Protein AF-0000000066891271 (afdb_homodimer)

Nearest PDB structures (foldseek):
  1rye-assembly1_B  TM=8.758E-01  e=5.115E-23  Zymomonas mobilis
  1h6d-assembly3_I  TM=8.557E-01  e=7.273E-23  Zymomonas mobilis
  4h3v-assembly1_A  TM=8.447E-01  e=2.805E-22  Kribbella flavida DSM 17836
  4h3v-assembly1_B  TM=8.431E-01  e=2.092E-22  Kribbella flavida DSM 17836
  6a3g-assembly1_D  TM=8.278E-01  e=3.111E-21  Pseudarthrobacter phenanthrenivorans Sphe3

InterPro domains:
  IPR000683 Gfo/Idh/MocA-like oxidoreductase, N-terminal [PF01408] (4-122)
  IPR036291 NAD(P)-binding domain superfamily [SSF51735] (3-149)
  IPR055170 GFO/IDH/MocA-like oxidoreductase domain [PF22725] (156-270)

Foldseek 3Di:
DAEEEEEDQDPCCQPFVLVLQVLAPLYDHAEYEDQDQVSQVVSQVSHPDPDTHHGAHPPPNDPRHPLNVLQDPRHQAYEYDDQQACQLVSVLSNQVSLHAYEYEDQCHLALVSLVVSVVSLVPPDPVRGHHYFYDLLLLQDPLLVVLLVVLLVLAAAWAEKEKAFDAADDPPRSVLPDPCLQPPPGPDRCCRVPVLSSLLSQQSNVVSRVKGWWKKFKAFAALDPRGPDTFWMKMWTAIPVGHIYIYIHGHHDHPDGWTKIKIAHPFWIWMATVVQGWIWIDGPPRPDIDIDGDDDDRSSSVSVNQSSVCNVVVHHDPSGDSVSSSQSNQVSVSRRVNHHPRDMGTRD/DAEEEEEDQDPCCQPFVLVLQVLAPLYDHAEYEDQDQVSQVVSQVSHPDPDTHHGAHPVPNDPRHPLNVLQDPRHQAYEYDDQQACQLVSLLVNQVSLHAYEYEDQCHLALVSLVVSVVSLVPPDPVRGHHYFYDLLLLQDPLLVVLLVVLLVLAAAWAEKEKAFDAADDPPRSVLPDPCLQPPPGPDRCCRVPVLSSLLSQQSNVVSRVKGWWKKFKAFAALDPRGPDTFWMKMWTAIPVGHIYIYIHGHHDHPDGWTKIKIAHPFWIWMATVVQGWIWIDGPPRPHIDIDGDDDDRSSSVSVNQSSVCNVVVHHDPSGHSVSSSQSNQVSVSRRVNHHPRDMGTRD

Sequence (696 aa):
MTGVALLGAGIFAKIEHLPAVEAAKDLNLLAVYSRSQASAEGLAALAKQETKPQVYYDSPASENSLDALLARADIAAVIISLPILAQPDVVRKALAAGKHVLSEKPVAPDVSAARDLVAYYDSLPAATRPIWSVAENFRYLRVVRDAAAKIKDIGGRLVGFHLVRNGFVLEDDKYYNTAWRKEPGYQGGFLLDGGVHFVAGLRFLLAAAGDEVARVASFSSLLEKRLPPVDSIHAVASTRGGVNGTISMSFGTEFKNVLEIEVVTTEGRVTWTWAPSSIVSVRRGQTDPKTDTYEPDFGVVSEVAAFAASVAAGQADPQQSPQEALKDLALLQALLESGPTGAITNVAMTGVALLGAGIFAKIEHLPAVEAAKDLNLLAVYSRSQASAEGLAALAKQETKPQVYYDSPASENSLDALLARADIAAVIISLPILAQPDVVRKALAAGKHVLSEKPVAPDVSAARDLVAYYDSLPAATRPIWSVAENFRYLRVVRDAAAKIKDIGGRLVGFHLVRNGFVLEDDKYYNTAWRKEPGYQGGFLLDGGVHFVAGLRFLLAAAGDEVARVASFSSLLEKRLPPVDSIHAVASTRGGVNGTISMSFGTEFKNVLEIEVVTTEGRVTWTWAPSSIVSVRRGQTDPKTDTYEPDFGVVSEVAAFAASVAAGQADPQQSPQEALKDLALLQALLESGPTGAITNVA

Radius of gyration: 30.68 Å; Cα contacts (8 Å, |Δi|>4): 1677; chains: 2; bounding box: 47×101×70 Å

Structure (mmCIF, N/CA/C/O backbone):
data_AF-0000000066891271-model_v1
#
loop_
_entity.id
_entity.type
_entity.pdbx_description
1 polymer 'Gfo/Idh/MocA-like oxidoreductase N-terminal domain-containing protein'
#
loop_
_atom_site.group_PDB
_atom_site.id
_atom_site.type_symbol
_atom_site.label_atom_id
_atom_site.label_alt_id
_atom_site.label_comp_id
_atom_site.label_asym_id
_atom_site.label_entity_id
_atom_site.label_seq_id
_atom_site.pdbx_PDB_ins_code
_atom_site.Cartn_x
_atom_site.Cartn_y
_atom_site.Cartn_z
_atom_site.occupancy
_atom_site.B_iso_or_equiv
_atom_site.auth_seq_id
_atom_site.auth_comp_id
_atom_site.auth_asym_id
_atom_site.auth_atom_id
_atom_site.pdbx_PDB_model_num
ATOM 1 N N . MET A 1 1 ? 10.977 -35.562 -31.344 1 87.44 1 MET A N 1
ATOM 2 C CA . MET A 1 1 ? 9.914 -34.969 -30.547 1 87.44 1 MET A CA 1
ATOM 3 C C . MET A 1 1 ? 9.695 -35.719 -29.25 1 87.44 1 MET A C 1
ATOM 5 O O . MET A 1 1 ? 9.789 -36.938 -29.219 1 87.44 1 MET A O 1
ATOM 9 N N . THR A 1 2 ? 9.562 -35 -28.172 1 94.62 2 THR A N 1
ATOM 10 C CA . THR A 1 2 ? 9.344 -35.562 -26.859 1 94.62 2 THR A CA 1
ATOM 11 C C . THR A 1 2 ? 7.871 -35.938 -26.672 1 94.62 2 THR A C 1
ATOM 13 O O . THR A 1 2 ? 6.988 -35.094 -26.828 1 94.62 2 THR A O 1
ATOM 16 N N . GLY A 1 3 ? 7.605 -37.25 -26.469 1 98.12 3 GLY A N 1
ATOM 17 C CA . GLY A 1 3 ? 6.254 -37.656 -26.125 1 98.12 3 GLY A CA 1
ATOM 18 C C . GLY A 1 3 ? 5.797 -37.125 -24.781 1 98.12 3 GLY A C 1
ATOM 19 O O . GLY A 1 3 ? 6.484 -37.281 -23.766 1 98.12 3 GLY A O 1
ATOM 20 N N . VAL A 1 4 ? 4.629 -36.438 -24.766 1 98.75 4 VAL A N 1
ATOM 21 C CA . VAL A 1 4 ? 4.145 -35.812 -23.547 1 98.75 4 VAL A CA 1
ATOM 22 C C . VAL A 1 4 ? 2.686 -36.188 -23.312 1 98.75 4 VAL A C 1
ATOM 24 O O . VAL A 1 4 ? 1.966 -36.531 -24.25 1 98.75 4 VAL A O 1
ATOM 27 N N . ALA A 1 5 ? 2.309 -36.219 -22.062 1 98.88 5 ALA A N 1
ATOM 28 C CA . ALA A 1 5 ? 0.911 -36.406 -21.688 1 98.88 5 ALA A CA 1
ATOM 29 C C . ALA A 1 5 ? 0.431 -35.219 -20.828 1 98.88 5 ALA A C 1
ATOM 31 O O . ALA A 1 5 ? 1.216 -34.625 -20.094 1 98.88 5 ALA A O 1
ATOM 32 N N . LEU A 1 6 ? -0.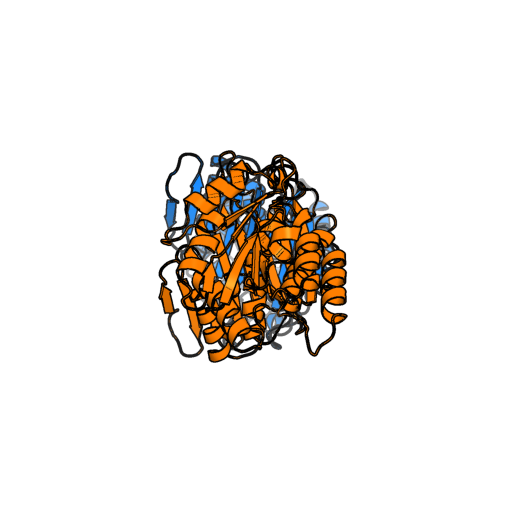806 -34.875 -20.953 1 98.81 6 LEU A N 1
ATOM 33 C CA . LEU A 1 6 ? -1.461 -33.906 -20.078 1 98.81 6 LEU A CA 1
ATOM 34 C C . LEU A 1 6 ? -2.275 -34.625 -19 1 98.81 6 LEU A C 1
ATOM 36 O O . LEU A 1 6 ? -3.154 -35.438 -19.297 1 98.81 6 LEU A O 1
ATOM 40 N N . LEU A 1 7 ? -1.915 -34.375 -17.766 1 98.75 7 LEU A N 1
ATOM 41 C CA . LEU A 1 7 ? -2.631 -34.938 -16.625 1 98.75 7 LEU A CA 1
ATOM 42 C C . LEU A 1 7 ? -3.51 -33.875 -15.961 1 98.75 7 LEU A C 1
ATOM 44 O O . LEU A 1 7 ? -3.01 -33 -15.25 1 98.75 7 LEU A O 1
ATOM 48 N N . GLY A 1 8 ? -4.789 -34.031 -16 1 98.12 8 GLY A N 1
ATOM 49 C CA . GLY A 1 8 ? -5.781 -33.031 -15.625 1 98.12 8 GLY A CA 1
ATOM 50 C C . GLY A 1 8 ? -6.523 -32.438 -16.812 1 98.12 8 GLY A C 1
ATOM 51 O O . GLY A 1 8 ? -5.91 -32.062 -17.812 1 98.12 8 GLY A O 1
ATOM 52 N N . ALA A 1 9 ? -7.84 -32.406 -16.719 1 97.38 9 ALA A N 1
ATOM 53 C CA . ALA A 1 9 ? -8.68 -31.938 -17.828 1 97.38 9 ALA A CA 1
ATOM 54 C C . ALA A 1 9 ? -9.57 -30.781 -17.406 1 97.38 9 ALA A C 1
ATOM 56 O O . ALA A 1 9 ? -10.695 -30.625 -17.891 1 97.38 9 ALA A O 1
ATOM 57 N N . GLY A 1 10 ? -9.102 -30.031 -16.438 1 95.44 10 GLY A N 1
ATOM 58 C CA . GLY A 1 10 ? -9.836 -28.875 -15.977 1 95.44 10 GLY A CA 1
ATOM 59 C C . GLY A 1 10 ? -9.766 -27.703 -16.938 1 95.44 10 GLY A C 1
ATOM 60 O O . GLY A 1 10 ? -9.289 -27.844 -18.062 1 95.44 10 GLY A O 1
ATOM 61 N N . ILE A 1 11 ? -10.266 -26.578 -16.484 1 95.5 11 ILE A N 1
ATOM 62 C CA . ILE A 1 11 ? -10.414 -25.375 -17.281 1 95.5 11 ILE A CA 1
ATOM 63 C C . ILE A 1 11 ? -9.062 -24.953 -17.844 1 95.5 11 ILE A C 1
ATOM 65 O O . ILE A 1 11 ? -8.914 -24.75 -19.062 1 95.5 11 ILE A O 1
ATOM 69 N N . PHE A 1 12 ? -8.055 -24.891 -17 1 95.88 12 PHE A N 1
ATOM 70 C CA . PHE A 1 12 ? -6.75 -24.391 -17.391 1 95.88 12 PHE A CA 1
ATOM 71 C C . PHE A 1 12 ? -6.07 -25.344 -18.359 1 95.88 12 PHE A C 1
ATOM 73 O O . PHE A 1 12 ? -5.371 -24.906 -19.281 1 95.88 12 PHE A O 1
ATOM 80 N N . ALA A 1 13 ? -6.199 -26.641 -18.156 1 97.38 13 ALA A N 1
ATOM 81 C CA . ALA A 1 13 ? -5.66 -27.625 -19.078 1 97.38 13 ALA A CA 1
ATOM 82 C C . ALA A 1 13 ? -6.23 -27.438 -20.484 1 97.38 13 ALA A C 1
ATOM 84 O O . ALA A 1 13 ? -5.492 -27.484 -21.469 1 97.38 13 ALA A O 1
ATOM 85 N N . LYS A 1 14 ? -7.52 -27.172 -20.547 1 97 14 LYS A N 1
ATOM 86 C CA . LYS A 1 14 ? -8.234 -27.062 -21.812 1 97 14 LYS A CA 1
ATOM 87 C C . LYS A 1 14 ? -7.883 -25.766 -22.531 1 97 14 LYS A C 1
ATOM 89 O O . LYS A 1 14 ? -7.641 -25.766 -23.75 1 97 14 LYS A O 1
ATOM 94 N N . ILE A 1 15 ? -7.738 -24.688 -21.75 1 96.19 15 ILE A N 1
ATOM 95 C CA . ILE A 1 15 ? -7.691 -23.391 -22.422 1 96.19 15 ILE A CA 1
ATOM 96 C C . ILE A 1 15 ? -6.246 -22.922 -22.547 1 96.19 15 ILE A C 1
ATOM 98 O O . ILE A 1 15 ? -5.93 -22.078 -23.375 1 96.19 15 ILE A O 1
ATOM 102 N N . GLU A 1 16 ? -5.363 -23.484 -21.703 1 97.25 16 GLU A N 1
ATOM 103 C CA . GLU A 1 16 ? -4.004 -22.938 -21.703 1 97.25 16 GLU A CA 1
ATOM 104 C C . GLU A 1 16 ? -2.986 -24.047 -22.016 1 97.25 16 GLU A C 1
ATOM 106 O O . GLU A 1 16 ? -2.207 -23.922 -22.953 1 97.25 16 GLU A O 1
ATOM 111 N N . HIS A 1 17 ? -2.977 -25.172 -21.344 1 98.12 17 HIS A N 1
ATOM 112 C CA . HIS A 1 17 ? -1.933 -26.172 -21.5 1 98.12 17 HIS A CA 1
ATOM 113 C C . HIS A 1 17 ? -2.031 -26.875 -22.844 1 98.12 17 HIS A C 1
ATOM 115 O O . HIS A 1 17 ? -1.019 -27.062 -23.516 1 98.12 17 HIS A O 1
ATOM 121 N N . LEU A 1 18 ? -3.258 -27.266 -23.25 1 98.19 18 LEU A N 1
ATOM 122 C CA . LEU A 1 18 ? -3.418 -27.984 -24.5 1 98.19 18 LEU A CA 1
ATOM 123 C C . LEU A 1 18 ? -2.93 -27.141 -25.672 1 98.19 18 LEU A C 1
ATOM 125 O O . LEU A 1 18 ? -2.045 -27.562 -26.422 1 98.19 18 LEU A O 1
ATOM 129 N N . PRO A 1 19 ? -3.414 -25.875 -25.766 1 97.12 19 PRO A N 1
ATOM 130 C CA . PRO A 1 19 ? -2.902 -25.047 -26.859 1 97.12 19 PRO A CA 1
ATOM 131 C C . PRO A 1 19 ? -1.391 -24.828 -26.781 1 97.12 19 PRO A C 1
ATOM 133 O O . PRO A 1 19 ? -0.721 -24.75 -27.812 1 97.12 19 PRO A O 1
ATOM 136 N N . ALA A 1 20 ? -0.843 -24.703 -25.578 1 97.94 20 ALA A N 1
ATOM 137 C CA . ALA A 1 20 ? 0.592 -24.484 -25.422 1 97.94 20 ALA A CA 1
ATOM 138 C C . ALA A 1 20 ? 1.39 -25.703 -25.891 1 97.94 20 ALA A C 1
ATOM 140 O O . ALA A 1 20 ? 2.428 -25.562 -26.531 1 97.94 20 ALA A O 1
ATOM 141 N N . VAL A 1 21 ? 0.927 -26.922 -25.562 1 97.75 21 VAL A N 1
ATOM 142 C CA . VAL A 1 21 ? 1.586 -28.156 -25.984 1 97.75 21 VAL A CA 1
ATOM 143 C C . VAL A 1 21 ? 1.545 -28.266 -27.5 1 97.75 21 VAL A C 1
ATOM 145 O O . VAL A 1 21 ? 2.545 -28.625 -28.125 1 97.75 21 VAL A O 1
ATOM 148 N N . GLU A 1 22 ? 0.42 -27.922 -28.078 1 96.44 22 GLU A N 1
ATOM 149 C CA . GLU A 1 22 ? 0.248 -27.984 -29.531 1 96.44 22 GLU A CA 1
ATOM 150 C C . GLU A 1 22 ? 1.143 -26.969 -30.234 1 96.44 22 GLU A C 1
ATOM 152 O O . GLU A 1 22 ? 1.58 -27.203 -31.359 1 96.44 22 GLU A O 1
ATOM 157 N N . ALA A 1 23 ? 1.396 -25.938 -29.516 1 95.12 23 ALA A N 1
ATOM 158 C CA . ALA A 1 23 ? 2.227 -24.875 -30.094 1 95.12 23 ALA A CA 1
ATOM 159 C C . ALA A 1 23 ? 3.709 -25.203 -29.953 1 95.12 23 ALA A C 1
ATOM 161 O O . ALA A 1 23 ? 4.551 -24.625 -30.641 1 95.12 23 ALA A O 1
ATOM 162 N N . ALA A 1 24 ? 4.039 -26.109 -29.078 1 94 24 ALA A N 1
ATOM 163 C CA . ALA A 1 24 ? 5.43 -26.469 -28.828 1 94 24 ALA A CA 1
ATOM 164 C C . ALA A 1 24 ? 5.934 -27.469 -29.859 1 94 24 ALA A C 1
ATOM 166 O O . ALA A 1 24 ? 5.52 -28.641 -29.859 1 94 24 ALA A O 1
ATOM 167 N N . LYS A 1 25 ? 6.891 -27.125 -30.609 1 88.88 25 LYS A N 1
ATOM 168 C CA . LYS A 1 25 ? 7.34 -27.922 -31.75 1 88.88 25 LYS A CA 1
ATOM 169 C C . LYS A 1 25 ? 8.086 -29.172 -31.281 1 88.88 25 LYS A C 1
ATOM 171 O O . LYS A 1 25 ? 8.164 -30.156 -32 1 88.88 25 LYS A O 1
ATOM 176 N N . ASP A 1 26 ? 8.492 -29.094 -30.094 1 91.94 26 ASP A N 1
ATOM 177 C CA . ASP A 1 26 ? 9.336 -30.188 -29.625 1 91.94 26 ASP A CA 1
ATOM 178 C C . ASP A 1 26 ? 8.523 -31.188 -28.797 1 91.94 26 ASP A C 1
ATOM 180 O O . ASP A 1 26 ? 9.078 -32.125 -28.203 1 91.94 26 ASP A O 1
ATOM 184 N N . LEU A 1 27 ? 7.207 -30.984 -28.766 1 96.5 27 LEU A N 1
ATOM 185 C CA . LEU A 1 27 ? 6.363 -31.875 -27.969 1 96.5 27 LEU A CA 1
ATOM 186 C C . LEU A 1 27 ? 5.359 -32.594 -28.875 1 96.5 27 LEU A C 1
ATOM 188 O O . LEU A 1 27 ? 4.898 -32.031 -29.875 1 96.5 27 LEU A O 1
ATOM 192 N N . ASN A 1 28 ? 5.168 -33.812 -28.562 1 96.88 28 ASN A N 1
ATOM 193 C CA . ASN A 1 28 ? 4.141 -34.625 -29.188 1 96.88 28 ASN A CA 1
ATOM 194 C C . ASN A 1 28 ? 3.145 -35.156 -28.156 1 96.88 28 ASN A C 1
ATOM 196 O O . ASN A 1 28 ? 3.48 -36.031 -27.359 1 96.88 28 ASN A O 1
ATOM 200 N N . LEU A 1 29 ? 1.901 -34.594 -28.188 1 98.38 29 LEU A N 1
ATOM 201 C CA . LEU A 1 29 ? 0.887 -35.031 -27.234 1 98.38 29 LEU A CA 1
ATOM 202 C C . LEU A 1 29 ? 0.385 -36.438 -27.547 1 98.38 29 LEU A C 1
ATOM 204 O O . LEU A 1 29 ? -0.295 -36.625 -28.562 1 98.38 29 LEU A O 1
ATOM 208 N N . LEU A 1 30 ? 0.636 -37.375 -26.656 1 98.5 30 LEU A N 1
ATOM 209 C CA . LEU A 1 30 ? 0.334 -38.781 -26.938 1 98.5 30 LEU A CA 1
ATOM 210 C C . LEU A 1 30 ? -0.845 -39.281 -26.109 1 98.5 30 LEU A C 1
ATOM 212 O O . LEU A 1 30 ? -1.536 -40.219 -26.484 1 98.5 30 LEU A O 1
ATOM 216 N N . ALA A 1 31 ? -1.035 -38.625 -24.969 1 98.75 31 ALA A N 1
ATOM 217 C CA . ALA A 1 31 ? -2.064 -39.125 -24.062 1 98.75 31 ALA A CA 1
ATOM 218 C C . ALA A 1 31 ? -2.609 -38 -23.188 1 98.75 31 ALA A C 1
ATOM 220 O O . ALA A 1 31 ? -1.942 -36.969 -22.984 1 98.75 31 ALA A O 1
ATOM 221 N N . VAL A 1 32 ? -3.818 -38.156 -22.734 1 98.75 32 VAL A N 1
ATOM 222 C CA . VAL A 1 32 ? -4.434 -37.281 -21.719 1 98.75 32 VAL A CA 1
ATOM 223 C C . VAL A 1 32 ? -5.02 -38.156 -20.594 1 98.75 32 VAL A C 1
ATOM 225 O O . VAL A 1 32 ? -5.395 -39.312 -20.812 1 98.75 32 VAL A O 1
ATOM 228 N N . TYR A 1 33 ? -5.066 -37.562 -19.406 1 98.56 33 TYR A N 1
ATOM 229 C CA . TYR A 1 33 ? -5.625 -38.219 -18.234 1 98.56 33 TYR A CA 1
ATOM 230 C C . TYR A 1 33 ? -6.504 -37.281 -17.438 1 98.56 33 TYR A C 1
ATOM 232 O O . TYR A 1 33 ? -6.199 -36.094 -17.312 1 98.56 33 TYR A O 1
ATOM 240 N N . SER A 1 34 ? -7.531 -37.781 -16.922 1 97.88 34 SER A N 1
ATOM 241 C CA . SER A 1 34 ? -8.32 -37.188 -15.836 1 97.88 34 SER A CA 1
ATOM 242 C C . SER A 1 34 ? -8.898 -38.281 -14.93 1 97.88 34 SER A C 1
ATOM 244 O O . SER A 1 34 ? -8.938 -39.438 -15.297 1 97.88 34 SER A O 1
ATOM 246 N N . ARG A 1 35 ? -9.312 -37.812 -13.711 1 95.38 35 ARG A N 1
ATOM 247 C CA . ARG A 1 35 ? -9.898 -38.781 -12.797 1 95.38 35 ARG A CA 1
ATOM 248 C C . ARG A 1 35 ? -11.133 -39.406 -13.414 1 95.38 35 ARG A C 1
ATOM 250 O O . ARG A 1 35 ? -11.312 -40.625 -13.328 1 95.38 35 ARG A O 1
ATOM 257 N N . SER A 1 36 ? -11.906 -38.625 -14.117 1 96 36 SER A N 1
ATOM 258 C CA . SER A 1 36 ? -13.141 -39.156 -14.703 1 96 36 SER A CA 1
ATOM 259 C C . SER A 1 36 ? -12.992 -39.344 -16.203 1 96 36 SER A C 1
ATOM 261 O O . SER A 1 36 ? -12.352 -38.562 -16.891 1 96 36 SER A O 1
ATOM 263 N N . GLN A 1 37 ? -13.625 -40.406 -16.656 1 97.44 37 GLN A N 1
ATOM 264 C CA . GLN A 1 37 ? -13.609 -40.719 -18.078 1 97.44 37 GLN A CA 1
ATOM 265 C C . GLN A 1 37 ? -14.141 -39.562 -18.922 1 97.44 37 GLN A C 1
ATOM 267 O O . GLN A 1 37 ? -13.523 -39.156 -19.906 1 97.44 37 GLN A O 1
ATOM 272 N N . ALA A 1 38 ? -15.234 -39.031 -18.516 1 97.38 38 ALA A N 1
ATOM 273 C CA . ALA A 1 38 ? -15.898 -37.969 -19.266 1 97.38 38 ALA A CA 1
ATOM 274 C C . ALA A 1 38 ? -14.992 -36.75 -19.422 1 97.38 38 ALA A C 1
ATOM 276 O O . ALA A 1 38 ? -14.906 -36.156 -20.5 1 97.38 38 ALA A O 1
ATOM 277 N N . SER A 1 39 ? -14.328 -36.375 -18.359 1 97.06 39 SER A N 1
ATOM 278 C CA . SER A 1 39 ? -13.438 -35.219 -18.391 1 97.06 39 SER A CA 1
ATOM 279 C C . SER A 1 39 ? -12.227 -35.469 -19.281 1 97.06 39 SER A C 1
ATOM 281 O O . SER A 1 39 ? -11.812 -34.594 -20.047 1 97.06 39 SER A O 1
ATOM 283 N N . ALA A 1 40 ? -11.68 -36.656 -19.203 1 97.94 40 ALA A N 1
ATOM 284 C CA . ALA A 1 40 ? -10.531 -37.031 -20.031 1 97.94 40 ALA A CA 1
ATOM 285 C C . ALA A 1 40 ? -10.891 -37 -21.516 1 97.94 40 ALA A C 1
ATOM 287 O O . ALA A 1 40 ? -10.141 -36.469 -22.328 1 97.94 40 ALA A O 1
ATOM 288 N N . GLU A 1 41 ? -12.016 -37.562 -21.766 1 98 41 GLU A N 1
ATOM 289 C CA . GLU A 1 41 ? -12.5 -37.594 -23.141 1 98 41 GLU A CA 1
ATOM 290 C C . GLU A 1 41 ? -12.773 -36.188 -23.672 1 98 41 GLU A C 1
ATOM 292 O O . GLU A 1 41 ? -12.508 -35.875 -24.828 1 98 41 GLU A O 1
ATOM 297 N N . GLY A 1 42 ? -13.367 -35.406 -22.812 1 97.56 42 GLY A N 1
ATOM 298 C CA . GLY A 1 42 ? -13.602 -34 -23.172 1 97.56 42 GLY A CA 1
ATOM 299 C C . GLY A 1 42 ? -12.344 -33.25 -23.562 1 97.56 42 GLY A C 1
ATOM 300 O O . GLY A 1 42 ? -12.336 -32.5 -24.531 1 97.56 42 GLY A O 1
ATOM 301 N N . LEU A 1 43 ? -11.266 -33.469 -22.828 1 98.12 43 LEU A N 1
ATOM 302 C CA . LEU A 1 43 ? -9.984 -32.844 -23.141 1 98.12 43 LEU A CA 1
ATOM 303 C C . LEU A 1 43 ? -9.414 -33.375 -24.438 1 98.12 43 LEU A C 1
ATOM 305 O O . LEU A 1 43 ? -8.961 -32.594 -25.297 1 98.12 43 LEU A O 1
ATOM 309 N N . ALA A 1 44 ? -9.445 -34.688 -24.656 1 98.06 44 ALA A N 1
ATOM 310 C CA . ALA A 1 44 ? -8.914 -35.312 -25.875 1 98.06 44 ALA A CA 1
ATOM 311 C C . ALA A 1 44 ? -9.633 -34.781 -27.109 1 98.06 44 ALA A C 1
ATOM 313 O O . ALA A 1 44 ? -9.008 -34.594 -28.156 1 98.06 44 ALA A O 1
ATOM 314 N N . ALA A 1 45 ? -10.859 -34.5 -26.953 1 97.5 45 ALA A N 1
ATOM 315 C CA . ALA A 1 45 ? -11.688 -34.062 -28.078 1 97.5 45 ALA A CA 1
ATOM 316 C C . ALA A 1 45 ? -11.273 -32.688 -28.547 1 97.5 45 ALA A C 1
ATOM 318 O O . ALA A 1 45 ? -11.484 -32.312 -29.703 1 97.5 45 ALA A O 1
ATOM 319 N N . LEU A 1 46 ? -10.648 -31.922 -27.672 1 97.88 46 LEU A N 1
ATOM 320 C CA . LEU A 1 46 ? -10.273 -30.547 -27.984 1 97.88 46 LEU A CA 1
ATOM 321 C C . LEU A 1 46 ? -8.93 -30.5 -28.703 1 97.88 46 LEU A C 1
ATOM 323 O O . LEU A 1 46 ? -8.57 -29.469 -29.281 1 97.88 46 LEU A O 1
ATOM 327 N N . ALA A 1 47 ? -8.141 -31.641 -28.641 1 97.44 47 ALA A N 1
ATOM 328 C CA . ALA A 1 47 ? -6.832 -31.656 -29.281 1 97.44 47 ALA A CA 1
ATOM 329 C C . ALA A 1 47 ? -6.969 -31.5 -30.797 1 97.44 47 ALA A C 1
ATOM 331 O O . ALA A 1 47 ? -7.883 -32.062 -31.406 1 97.44 47 ALA A O 1
ATOM 332 N N . LYS A 1 48 ? -6.137 -30.766 -31.516 1 93.38 48 LYS A N 1
ATOM 333 C CA . LYS A 1 48 ? -6.25 -30.406 -32.938 1 93.38 48 LYS A CA 1
ATOM 334 C C . LYS A 1 48 ? -5.391 -31.328 -33.812 1 93.38 48 LYS A C 1
ATOM 336 O O . LYS A 1 48 ? -5.535 -31.344 -35.031 1 93.38 48 LYS A O 1
ATOM 341 N N . GLN A 1 49 ? -4.605 -32.094 -33.094 1 91.44 49 GLN A N 1
ATOM 342 C CA . GLN A 1 49 ? -3.729 -32.969 -33.844 1 91.44 49 GLN A CA 1
ATOM 343 C C . GLN A 1 49 ? -4.527 -34.062 -34.594 1 91.44 49 GLN A C 1
ATOM 345 O O . GLN A 1 49 ? -5.637 -34.406 -34.188 1 91.44 49 GLN A O 1
ATOM 350 N N . GLU A 1 50 ? -3.852 -34.5 -35.625 1 89.62 50 GLU A N 1
ATOM 351 C CA . GLU A 1 50 ? -4.512 -35.5 -36.469 1 89.62 50 GLU A CA 1
ATOM 352 C C . GLU A 1 50 ? -4.84 -36.781 -35.688 1 89.62 50 GLU A C 1
ATOM 354 O O . GLU A 1 50 ? -5.973 -37.25 -35.719 1 89.62 50 GLU A O 1
ATOM 359 N N . THR A 1 51 ? -3.832 -37.312 -35.156 1 90.94 51 THR A N 1
ATOM 360 C CA . THR A 1 51 ? -4.047 -38.469 -34.281 1 90.94 51 THR A CA 1
ATOM 361 C C . THR A 1 51 ? -4.348 -38.031 -32.844 1 90.94 51 THR A C 1
ATOM 363 O O . THR A 1 51 ? -3.486 -37.438 -32.188 1 90.94 51 THR A O 1
ATOM 366 N N . LYS A 1 52 ? -5.574 -38.281 -32.438 1 95.5 52 LYS A N 1
ATOM 367 C CA . LYS A 1 52 ? -5.988 -37.875 -31.094 1 95.5 52 LYS A CA 1
ATOM 368 C C . LYS A 1 52 ? -5.164 -38.594 -30.016 1 95.5 52 LYS A C 1
ATOM 370 O O . LYS A 1 52 ? -4.793 -39.75 -30.188 1 95.5 52 LYS A O 1
ATOM 375 N N . PRO A 1 53 ? -4.902 -37.875 -28.969 1 98.12 53 PRO A N 1
ATOM 376 C CA . PRO A 1 53 ? -4.199 -38.562 -27.875 1 98.12 53 PRO A CA 1
ATOM 377 C C . PRO A 1 53 ? -5.035 -39.656 -27.219 1 98.12 53 PRO A C 1
ATOM 379 O O . PRO A 1 53 ? -6.266 -39.562 -27.172 1 98.12 53 PRO A O 1
ATOM 382 N N . GLN A 1 54 ? -4.375 -40.656 -26.75 1 98.31 54 GLN A N 1
ATOM 383 C CA . GLN A 1 54 ? -5.066 -41.75 -26.062 1 98.31 54 GLN A CA 1
ATOM 384 C C . GLN A 1 54 ? -5.617 -41.25 -24.719 1 98.31 54 GLN A C 1
ATOM 386 O O . GLN A 1 54 ? -4.961 -40.5 -24 1 98.31 54 GLN A O 1
ATOM 391 N N . VAL A 1 55 ? -6.816 -41.781 -24.375 1 98.5 55 VAL A N 1
ATOM 392 C CA . VAL A 1 55 ? -7.531 -41.312 -23.188 1 98.5 55 VAL A CA 1
ATOM 393 C C . VAL A 1 55 ? -7.277 -42.281 -22.016 1 98.5 55 VAL A C 1
ATOM 395 O O . VAL A 1 55 ? -7.406 -43.5 -22.172 1 98.5 55 VAL A O 1
ATOM 398 N N . TYR A 1 56 ? -6.902 -41.719 -20.891 1 98.69 56 TYR A N 1
ATOM 399 C CA . TYR A 1 56 ? -6.707 -42.469 -19.656 1 98.69 56 TYR A CA 1
ATOM 400 C C . TYR A 1 56 ? -7.547 -41.875 -18.531 1 98.69 56 TYR A C 1
ATOM 402 O O . TYR A 1 56 ? -7.746 -40.656 -18.469 1 98.69 56 TYR A O 1
ATOM 410 N N . TYR A 1 57 ? -8.086 -42.719 -17.625 1 98.12 57 TYR A N 1
ATOM 411 C CA . TYR A 1 57 ? -8.922 -42.281 -16.516 1 98.12 57 TYR A CA 1
ATOM 412 C C . TYR A 1 57 ? -8.977 -43.344 -15.422 1 98.12 57 TYR A C 1
ATOM 414 O O . TYR A 1 57 ? -8.688 -44.531 -15.68 1 98.12 57 TYR A O 1
ATOM 422 N N . ASP A 1 58 ? -9.344 -42.938 -14.258 1 96.38 58 ASP A N 1
ATOM 423 C CA . ASP A 1 58 ? -9.391 -43.844 -13.141 1 96.38 58 ASP A CA 1
ATOM 424 C C . ASP A 1 58 ? -10.836 -44.188 -12.766 1 96.38 58 ASP A C 1
ATOM 426 O O . ASP A 1 58 ? -11.094 -45.188 -12.102 1 96.38 58 ASP A O 1
ATOM 430 N N . SER A 1 59 ? -11.742 -43.344 -13.164 1 95.31 59 SER A N 1
ATOM 431 C CA . SER A 1 59 ? -13.141 -43.562 -12.82 1 95.31 59 SER A CA 1
ATOM 432 C C . SER A 1 59 ? -14.031 -43.5 -14.055 1 95.31 59 SER A C 1
ATOM 434 O O . SER A 1 59 ? -14.133 -42.469 -14.719 1 95.31 59 SER A O 1
ATOM 436 N N . PRO A 1 60 ? -14.719 -44.594 -14.297 1 94.88 60 PRO A N 1
ATOM 437 C CA . PRO A 1 60 ? -14.719 -45.875 -13.602 1 94.88 60 PRO A CA 1
ATOM 438 C C . PRO A 1 60 ? -13.398 -46.625 -13.766 1 94.88 60 PRO A C 1
ATOM 440 O O . PRO A 1 60 ? -12.562 -46.25 -14.594 1 94.88 60 PRO A O 1
ATOM 443 N N . ALA A 1 61 ? -13.25 -47.594 -12.938 1 92.94 61 ALA A N 1
ATOM 444 C CA . ALA A 1 61 ? -12.023 -48.406 -13.023 1 92.94 61 ALA A CA 1
ATOM 445 C C . ALA A 1 61 ? -11.789 -48.906 -14.445 1 92.94 61 ALA A C 1
ATOM 447 O O . ALA A 1 61 ? -12.727 -49.312 -15.133 1 92.94 61 ALA A O 1
ATOM 448 N N . SER A 1 62 ? -10.5 -48.688 -14.906 1 89.69 62 SER A N 1
ATOM 449 C CA . SER A 1 62 ? -10.156 -49 -16.281 1 89.69 62 SER A CA 1
ATOM 450 C C . SER A 1 62 ? -8.719 -49.469 -16.406 1 89.69 62 SER A C 1
ATOM 452 O O . SER A 1 62 ? -7.895 -49.219 -15.523 1 89.69 62 SER A O 1
ATOM 454 N N . GLU A 1 63 ? -8.375 -50.219 -17.438 1 93.88 63 GLU A N 1
ATOM 455 C CA . GLU A 1 63 ? -7 -50.625 -17.75 1 93.88 63 GLU A CA 1
ATOM 456 C C . GLU A 1 63 ? -6.188 -49.406 -18.219 1 93.88 63 GLU A C 1
ATOM 458 O O . GLU A 1 63 ? -4.957 -49.406 -18.156 1 93.88 63 GLU A O 1
ATOM 463 N N . ASN A 1 64 ? -6.922 -48.406 -18.625 1 96 64 ASN A N 1
ATOM 464 C CA . ASN A 1 64 ? -6.285 -47.156 -19.047 1 96 64 ASN A CA 1
ATOM 465 C C . ASN A 1 64 ? -6.195 -46.156 -17.906 1 96 64 ASN A C 1
ATOM 467 O O . ASN A 1 64 ? -6.652 -45.031 -18.031 1 96 64 ASN A O 1
ATOM 471 N N . SER A 1 65 ? -5.527 -46.656 -16.875 1 97.62 65 SER A N 1
ATOM 472 C CA . SER A 1 65 ? -5.367 -45.875 -15.656 1 97.62 65 SER A CA 1
ATOM 473 C C . SER A 1 65 ? -4.168 -44.938 -15.758 1 97.62 65 SER A C 1
ATOM 475 O O . SER A 1 65 ? -3.422 -44.969 -16.734 1 97.62 65 SER A O 1
ATOM 477 N N . LEU A 1 66 ? -4.059 -44.125 -14.703 1 98.31 66 LEU A N 1
ATOM 478 C CA . LEU A 1 66 ? -2.881 -43.281 -14.609 1 98.31 66 LEU A CA 1
ATOM 479 C C . LEU A 1 66 ? -1.605 -44.125 -14.578 1 98.31 66 LEU A C 1
ATOM 481 O O . LEU A 1 66 ? -0.619 -43.781 -15.234 1 98.31 66 LEU A O 1
ATOM 485 N N . ASP A 1 67 ? -1.648 -45.188 -13.852 1 97.81 67 ASP A N 1
ATOM 486 C CA . ASP A 1 67 ? -0.483 -46.062 -13.75 1 97.81 67 ASP A CA 1
ATOM 487 C C . ASP A 1 67 ? -0.103 -46.625 -15.117 1 97.81 67 ASP A C 1
ATOM 489 O O . ASP A 1 67 ? 1.081 -46.719 -15.445 1 97.81 67 ASP A O 1
ATOM 493 N N . ALA A 1 68 ? -1.132 -47.062 -15.859 1 98.5 68 ALA A N 1
ATOM 494 C CA . ALA A 1 68 ? -0.89 -47.562 -17.203 1 98.5 68 ALA A CA 1
ATOM 495 C C . ALA A 1 68 ? -0.242 -46.5 -18.094 1 98.5 68 ALA A C 1
ATOM 497 O O . ALA A 1 68 ? 0.66 -46.812 -18.875 1 98.5 68 ALA A O 1
ATOM 498 N N . LEU A 1 69 ? -0.722 -45.281 -18 1 98.69 69 LEU A N 1
ATOM 499 C CA . LEU A 1 69 ? -0.156 -44.188 -18.766 1 98.69 69 LEU A CA 1
ATOM 500 C C . LEU A 1 69 ? 1.311 -43.969 -18.406 1 98.69 69 LEU A C 1
ATOM 502 O O . LEU A 1 69 ? 2.16 -43.844 -19.281 1 98.69 69 LEU A O 1
ATOM 506 N N . LEU A 1 70 ? 1.655 -43.969 -17.109 1 98.62 70 LEU A N 1
ATOM 507 C CA . LEU A 1 70 ? 2.998 -43.656 -16.625 1 98.62 70 LEU A CA 1
ATOM 508 C C . LEU A 1 70 ? 3.963 -44.812 -16.969 1 98.62 70 LEU A C 1
ATOM 510 O O . LEU A 1 70 ? 5.18 -44.625 -16.922 1 98.62 70 LEU A O 1
ATOM 514 N N . ALA A 1 71 ? 3.41 -45.969 -17.344 1 98.19 71 ALA A N 1
ATOM 515 C CA . ALA A 1 71 ? 4.238 -47.125 -17.688 1 98.19 71 ALA A CA 1
ATOM 516 C C . ALA A 1 71 ? 4.66 -47.062 -19.156 1 98.19 71 ALA A C 1
ATOM 518 O O . ALA A 1 71 ? 5.551 -47.812 -19.578 1 98.19 71 ALA A O 1
ATOM 519 N N . ARG A 1 72 ? 4.051 -46.219 -19.875 1 98.38 72 ARG A N 1
ATOM 520 C CA . ARG A 1 72 ? 4.359 -46.125 -21.297 1 98.38 72 ARG A CA 1
ATOM 521 C C . ARG A 1 72 ? 5.785 -45.625 -21.531 1 98.38 72 ARG A C 1
ATOM 523 O O . ARG A 1 72 ? 6.168 -44.562 -21 1 98.38 72 ARG A O 1
ATOM 530 N N . ALA A 1 73 ? 6.492 -46.312 -22.453 1 97.75 73 ALA A N 1
ATOM 531 C CA . ALA A 1 73 ? 7.883 -45.969 -22.734 1 97.75 73 ALA A CA 1
ATOM 532 C C . ALA A 1 73 ? 7.973 -44.781 -23.688 1 97.75 73 ALA A C 1
ATOM 534 O O . ALA A 1 73 ? 8.961 -44.062 -23.688 1 97.75 73 ALA A O 1
ATOM 535 N N . ASP A 1 74 ? 6.941 -44.531 -24.422 1 98.12 74 ASP A N 1
ATOM 536 C CA . ASP A 1 74 ? 7 -43.469 -25.453 1 98.12 74 ASP A CA 1
ATOM 537 C C . ASP A 1 74 ? 6.578 -42.125 -24.875 1 98.12 74 ASP A C 1
ATOM 539 O O . ASP A 1 74 ? 6.656 -41.094 -25.547 1 98.12 74 ASP A O 1
ATOM 543 N N . ILE A 1 75 ? 6.133 -42.125 -23.641 1 98.56 75 ILE A N 1
ATOM 544 C CA . ILE A 1 75 ? 5.855 -40.875 -22.953 1 98.56 75 ILE A CA 1
ATOM 545 C C . ILE A 1 75 ? 7.031 -40.531 -22.047 1 98.56 75 ILE A C 1
ATOM 547 O O . ILE A 1 75 ? 7.293 -41.219 -21.047 1 98.56 75 ILE A O 1
ATOM 551 N N . ALA A 1 76 ? 7.68 -39.469 -22.375 1 98.31 76 ALA A N 1
ATOM 552 C CA . ALA A 1 76 ? 8.883 -39.062 -21.656 1 98.31 76 ALA A CA 1
ATOM 553 C C . ALA A 1 76 ? 8.57 -38 -20.594 1 98.31 76 ALA A C 1
ATOM 555 O O . ALA A 1 76 ? 9.281 -37.906 -19.594 1 98.31 76 ALA A O 1
ATOM 556 N N . ALA A 1 77 ? 7.516 -37.219 -20.828 1 98.81 77 ALA A N 1
ATOM 557 C CA . ALA A 1 77 ? 7.199 -36.125 -19.938 1 98.81 77 ALA A CA 1
ATOM 558 C C . ALA A 1 77 ? 5.695 -36 -19.703 1 98.81 77 ALA A C 1
ATOM 560 O O . ALA A 1 77 ? 4.898 -36.531 -20.484 1 98.81 77 ALA A O 1
ATOM 561 N N . VAL A 1 78 ? 5.371 -35.375 -18.578 1 98.88 78 VAL A N 1
ATOM 562 C CA . VAL A 1 78 ? 3.971 -35.094 -18.266 1 98.88 78 VAL A CA 1
ATOM 563 C C . VAL A 1 78 ? 3.814 -33.656 -17.812 1 98.88 78 VAL A C 1
ATOM 565 O O . VAL A 1 78 ? 4.719 -33.094 -17.203 1 98.88 78 VAL A O 1
ATOM 568 N N . ILE A 1 79 ? 2.713 -33.031 -18.156 1 98.88 79 ILE A N 1
ATOM 569 C CA . ILE A 1 79 ? 2.26 -31.75 -17.641 1 98.88 79 ILE A CA 1
ATOM 570 C C . ILE A 1 79 ? 1.038 -31.953 -16.734 1 98.88 79 ILE A C 1
ATOM 572 O O . ILE A 1 79 ? 0.029 -32.5 -17.172 1 98.88 79 ILE A O 1
ATOM 576 N N . ILE A 1 80 ? 1.206 -31.516 -15.516 1 98.81 80 ILE A N 1
ATOM 577 C CA . ILE A 1 80 ? 0.22 -31.844 -14.492 1 98.81 80 ILE A CA 1
ATOM 578 C C . ILE A 1 80 ? -0.529 -30.578 -14.07 1 98.81 80 ILE A C 1
ATOM 580 O O . ILE A 1 80 ? 0.081 -29.625 -13.602 1 98.81 80 ILE A O 1
ATOM 584 N N . SER A 1 81 ? -1.811 -30.531 -14.242 1 98.06 81 SER A N 1
ATOM 585 C CA . SER A 1 81 ? -2.727 -29.484 -13.805 1 98.06 81 SER A CA 1
ATOM 586 C C . SER A 1 81 ? -3.918 -30.062 -13.055 1 98.06 81 SER A C 1
ATOM 588 O O . SER A 1 81 ? -4.965 -30.328 -13.648 1 98.06 81 SER A O 1
ATOM 590 N N . LEU A 1 82 ? -3.752 -30.266 -11.797 1 97.5 82 LEU A N 1
ATOM 591 C CA . LEU A 1 82 ? -4.738 -30.891 -10.93 1 97.5 82 LEU A CA 1
ATOM 592 C C . LEU A 1 82 ? -5.051 -30 -9.727 1 97.5 82 LEU A C 1
ATOM 594 O O . LEU A 1 82 ? -4.332 -29.047 -9.461 1 97.5 82 LEU A O 1
ATOM 598 N N . PRO A 1 83 ? -6.137 -30.328 -9.023 1 96.69 83 PRO A N 1
ATOM 599 C CA . PRO A 1 83 ? -6.398 -29.594 -7.781 1 96.69 83 PRO A CA 1
ATOM 600 C C . PRO A 1 83 ? -5.215 -29.625 -6.816 1 96.69 83 PRO A C 1
ATOM 602 O O . PRO A 1 83 ? -4.48 -30.609 -6.766 1 96.69 83 PRO A O 1
ATOM 605 N N . ILE A 1 84 ? -5.109 -28.625 -6.012 1 97.88 84 ILE A N 1
ATOM 606 C CA . ILE A 1 84 ? -3.928 -28.328 -5.211 1 97.88 84 ILE A CA 1
ATOM 607 C C . ILE A 1 84 ? -3.604 -29.516 -4.312 1 97.88 84 ILE A C 1
ATOM 609 O O . ILE A 1 84 ? -2.439 -29.906 -4.18 1 97.88 84 ILE A O 1
ATOM 613 N N . LEU A 1 85 ? -4.617 -30.156 -3.744 1 97.75 85 LEU A N 1
ATOM 614 C CA . LEU A 1 85 ? -4.375 -31.203 -2.762 1 97.75 85 LEU A CA 1
ATOM 615 C C . LEU A 1 85 ? -3.973 -32.5 -3.449 1 97.75 85 LEU A C 1
ATOM 617 O O . LEU A 1 85 ? -3.285 -33.344 -2.854 1 97.75 85 LEU A O 1
ATOM 621 N N . ALA A 1 86 ? -4.301 -32.719 -4.715 1 97 86 ALA A N 1
ATOM 622 C CA . ALA A 1 86 ? -4.074 -33.969 -5.426 1 97 86 ALA A CA 1
ATOM 623 C C . ALA A 1 86 ? -2.732 -33.938 -6.148 1 97 86 ALA A C 1
ATOM 625 O O . ALA A 1 86 ? -2.127 -35 -6.371 1 97 86 ALA A O 1
ATOM 626 N N . GLN A 1 87 ? -2.221 -32.844 -6.438 1 98.06 87 GLN A N 1
ATOM 627 C CA . GLN A 1 87 ? -1.134 -32.656 -7.398 1 98.06 87 GLN A CA 1
ATOM 628 C C . GLN A 1 87 ? 0.166 -33.25 -6.867 1 98.06 87 GLN A C 1
ATOM 630 O O . GLN A 1 87 ? 0.865 -33.969 -7.582 1 98.06 87 GLN A O 1
ATOM 635 N N . PRO A 1 88 ? 0.502 -33.062 -5.555 1 98.56 88 PRO A N 1
ATOM 636 C CA . PRO A 1 88 ? 1.799 -33.562 -5.078 1 98.56 88 PRO A CA 1
ATOM 637 C C . PRO A 1 88 ? 1.956 -35.062 -5.227 1 98.56 88 PRO A C 1
ATOM 639 O O . PRO A 1 88 ? 3.021 -35.531 -5.625 1 98.56 88 PRO A O 1
ATOM 642 N N . ASP A 1 89 ? 0.921 -35.781 -4.977 1 98.25 89 ASP A N 1
ATOM 643 C CA . ASP A 1 89 ? 0.987 -37.25 -5.082 1 98.25 89 ASP A CA 1
ATOM 644 C C . ASP A 1 89 ? 1.206 -37.688 -6.531 1 98.25 89 ASP A C 1
ATOM 646 O O . ASP A 1 89 ? 1.949 -38.625 -6.793 1 98.25 89 ASP A O 1
ATOM 650 N N . VAL A 1 90 ? 0.582 -37.031 -7.445 1 98.69 90 VAL A N 1
ATOM 651 C CA . VAL A 1 90 ? 0.704 -37.344 -8.859 1 98.69 90 VAL A CA 1
ATOM 652 C C . VAL A 1 90 ? 2.096 -36.969 -9.359 1 98.69 90 VAL A C 1
ATOM 654 O O . VAL A 1 90 ? 2.684 -37.688 -10.18 1 98.69 90 VAL A O 1
ATOM 657 N N . VAL A 1 91 ? 2.639 -35.844 -8.859 1 98.88 91 VAL A N 1
ATOM 658 C CA . VAL A 1 91 ? 4.004 -35.469 -9.188 1 98.88 91 VAL A CA 1
ATOM 659 C C . VAL A 1 91 ? 4.98 -36.531 -8.734 1 98.88 91 VAL A C 1
ATOM 661 O O . VAL A 1 91 ? 5.848 -36.969 -9.508 1 98.88 91 VAL A O 1
ATOM 664 N N . ARG A 1 92 ? 4.797 -37 -7.539 1 98.44 92 ARG A N 1
ATOM 665 C CA . ARG A 1 92 ? 5.656 -38.062 -6.996 1 98.44 92 ARG A CA 1
ATOM 666 C C . ARG A 1 92 ? 5.598 -39.312 -7.855 1 98.44 92 ARG A C 1
ATOM 668 O O . ARG A 1 92 ? 6.633 -39.906 -8.172 1 98.44 92 ARG A O 1
ATOM 675 N N . LYS A 1 93 ? 4.438 -39.688 -8.211 1 98.25 93 LYS A N 1
ATOM 676 C CA . LYS A 1 93 ? 4.23 -40.906 -9.016 1 98.25 93 LYS A CA 1
ATOM 677 C C . LYS A 1 93 ? 4.906 -40.781 -10.375 1 98.25 93 LYS A C 1
ATOM 679 O O . LYS A 1 93 ? 5.535 -41.719 -10.852 1 98.25 93 LYS A O 1
ATOM 684 N N . ALA A 1 94 ? 4.73 -39.625 -10.984 1 98.81 94 ALA A N 1
ATOM 685 C CA . ALA A 1 94 ? 5.316 -39.375 -12.297 1 98.81 94 ALA A CA 1
ATOM 686 C C . ALA A 1 94 ? 6.84 -39.406 -12.234 1 98.81 94 ALA A C 1
ATOM 688 O O . ALA A 1 94 ? 7.5 -40 -13.086 1 98.81 94 ALA A O 1
ATOM 689 N N . LEU A 1 95 ? 7.375 -38.75 -11.234 1 98.62 95 LEU A N 1
ATOM 690 C CA . LEU A 1 95 ? 8.82 -38.75 -11.047 1 98.62 95 LEU A CA 1
ATOM 691 C C . LEU A 1 95 ? 9.359 -40.156 -10.797 1 98.62 95 LEU A C 1
ATOM 693 O O . LEU A 1 95 ? 10.391 -40.531 -11.344 1 98.62 95 LEU A O 1
ATOM 697 N N . ALA A 1 96 ? 8.625 -40.906 -10.008 1 97.81 96 ALA A N 1
ATOM 698 C CA . ALA A 1 96 ? 9.016 -42.281 -9.695 1 97.81 96 ALA A CA 1
ATOM 699 C C . ALA A 1 96 ? 9.039 -43.125 -10.961 1 97.81 96 ALA A C 1
ATOM 701 O O . ALA A 1 96 ? 9.852 -44.062 -11.07 1 97.81 96 ALA A O 1
ATOM 702 N N . ALA A 1 97 ? 8.211 -42.812 -11.891 1 98.25 97 ALA A N 1
ATOM 703 C CA . ALA A 1 97 ? 8.117 -43.562 -13.156 1 98.25 97 ALA A CA 1
ATOM 704 C C . ALA A 1 97 ? 9.156 -43.062 -14.156 1 98.25 97 ALA A C 1
ATOM 706 O O . ALA A 1 97 ? 9.188 -43.5 -15.305 1 98.25 97 ALA A O 1
ATOM 707 N N . GLY A 1 98 ? 9.969 -42.094 -13.742 1 97.94 98 GLY A N 1
ATOM 708 C CA . GLY A 1 98 ? 11.055 -41.594 -14.57 1 97.94 98 GLY A CA 1
ATOM 709 C C . GLY A 1 98 ? 10.609 -40.562 -15.586 1 97.94 98 GLY A C 1
ATOM 710 O O . GLY A 1 98 ? 11.312 -40.312 -16.562 1 97.94 98 GLY A O 1
ATOM 711 N N . LYS A 1 99 ? 9.422 -40 -15.398 1 98.69 99 LYS A N 1
ATOM 712 C CA . LYS A 1 99 ? 8.914 -39 -16.344 1 98.69 99 LYS A CA 1
ATOM 713 C C . LYS A 1 99 ? 9.398 -37.594 -15.961 1 98.69 99 LYS A C 1
ATOM 715 O O . LYS A 1 99 ? 9.445 -37.25 -14.781 1 98.69 99 LYS A O 1
ATOM 720 N N . HIS A 1 100 ? 9.828 -36.75 -16.953 1 98.75 100 HIS A N 1
ATOM 721 C CA . HIS A 1 100 ? 9.953 -35.344 -16.719 1 98.75 100 HIS A CA 1
ATOM 722 C C . HIS A 1 100 ? 8.594 -34.719 -16.375 1 98.75 100 HIS A C 1
ATOM 724 O O . HIS A 1 100 ? 7.57 -35.125 -16.922 1 98.75 100 HIS A O 1
ATOM 730 N N . VAL A 1 101 ? 8.617 -33.719 -15.461 1 98.94 101 VAL A N 1
ATOM 731 C CA . VAL A 1 101 ? 7.344 -33.219 -14.969 1 98.94 101 VAL A CA 1
ATOM 732 C C . VAL A 1 101 ? 7.336 -31.688 -15.078 1 98.94 101 VAL A C 1
ATOM 734 O O . VAL A 1 101 ? 8.297 -31.016 -14.68 1 98.94 101 VAL A O 1
ATOM 737 N N . LEU A 1 102 ? 6.309 -31.109 -15.617 1 98.88 102 LEU A N 1
ATOM 738 C CA . LEU A 1 102 ? 5.879 -29.734 -15.414 1 98.88 102 LEU A CA 1
ATOM 739 C C . LEU A 1 102 ? 4.566 -29.688 -14.641 1 98.88 102 LEU A C 1
ATOM 741 O O . LEU A 1 102 ? 3.504 -29.984 -15.18 1 98.88 102 LEU A O 1
ATOM 745 N N . SER A 1 103 ? 4.641 -29.391 -13.406 1 98.88 103 SER A N 1
ATOM 746 C CA . SER A 1 103 ? 3.436 -29.328 -12.586 1 98.88 103 SER A CA 1
ATOM 747 C C . SER A 1 103 ? 2.984 -27.875 -12.391 1 98.88 103 SER A C 1
ATOM 749 O O . SER A 1 103 ? 3.812 -26.984 -12.227 1 98.88 103 SER A O 1
ATOM 751 N N . GLU A 1 104 ? 1.739 -27.641 -12.367 1 98.5 104 GLU A N 1
ATOM 752 C CA . GLU A 1 104 ? 1.179 -26.312 -12.117 1 98.5 104 GLU A CA 1
ATOM 753 C C . GLU A 1 104 ? 1.515 -25.828 -10.711 1 98.5 104 GLU A C 1
ATOM 755 O O . GLU A 1 104 ? 1.745 -26.641 -9.805 1 98.5 104 GLU A O 1
ATOM 760 N N . LYS A 1 105 ? 1.562 -24.578 -10.57 1 98.62 105 LYS A N 1
ATOM 761 C CA . LYS A 1 105 ? 1.629 -23.938 -9.258 1 98.62 105 LYS A CA 1
ATOM 762 C C . LYS A 1 105 ? 0.31 -24.078 -8.508 1 98.62 105 LYS A C 1
ATOM 764 O O . LYS A 1 105 ? -0.742 -24.281 -9.117 1 98.62 105 LYS A O 1
ATOM 769 N N . PRO A 1 106 ? 0.298 -23.922 -7.246 1 98.31 106 PRO A N 1
ATOM 770 C CA . PRO A 1 106 ? 1.479 -23.875 -6.379 1 98.31 106 PRO A CA 1
ATOM 771 C C . PRO A 1 106 ? 2.182 -25.219 -6.266 1 98.31 106 PRO A C 1
ATOM 773 O O . PRO A 1 106 ? 1.613 -26.25 -6.637 1 98.31 106 PRO A O 1
ATOM 776 N N . VAL A 1 107 ? 3.398 -25.219 -5.738 1 98.25 107 VAL A N 1
ATOM 777 C CA . VAL A 1 107 ? 4.215 -26.438 -5.711 1 98.25 107 VAL A CA 1
ATOM 778 C C . VAL A 1 107 ? 3.574 -27.469 -4.789 1 98.25 107 VAL A C 1
ATOM 780 O O . VAL A 1 107 ? 3.719 -28.672 -5.008 1 98.25 107 VAL A O 1
ATOM 783 N N . ALA A 1 108 ? 2.92 -27.016 -3.773 1 98.31 108 ALA A N 1
ATOM 784 C CA . ALA A 1 108 ? 2.201 -27.828 -2.795 1 98.31 108 ALA A CA 1
ATOM 785 C C . ALA A 1 108 ? 1.206 -26.984 -2.006 1 98.31 108 ALA A C 1
ATOM 787 O O . ALA A 1 108 ? 1.154 -25.75 -2.168 1 98.31 108 ALA A O 1
ATOM 788 N N . PRO A 1 109 ? 0.329 -27.641 -1.194 1 98.25 109 PRO A N 1
ATOM 789 C CA . PRO A 1 109 ? -0.691 -26.875 -0.468 1 98.25 109 PRO A CA 1
ATOM 790 C C . PRO A 1 109 ? -0.103 -26.016 0.645 1 98.25 109 PRO A C 1
ATOM 792 O O . PRO A 1 109 ? -0.761 -25.078 1.124 1 98.25 109 PRO A O 1
ATOM 795 N N . ASP A 1 110 ? 1.079 -26.375 1.134 1 98.19 110 ASP A N 1
ATOM 796 C CA . ASP A 1 110 ? 1.793 -25.594 2.139 1 98.19 110 ASP A CA 1
ATOM 797 C C . ASP A 1 110 ? 3.297 -25.859 2.07 1 98.19 110 ASP A C 1
ATOM 799 O O . ASP A 1 110 ? 3.754 -26.672 1.274 1 98.19 110 ASP A O 1
ATOM 803 N N . VAL A 1 111 ? 4.02 -25.141 2.869 1 98.44 111 VAL A N 1
ATOM 804 C CA . VAL A 1 111 ? 5.477 -25.156 2.811 1 98.44 111 VAL A CA 1
ATOM 805 C C . VAL A 1 111 ? 5.988 -26.531 3.258 1 98.44 111 VAL A C 1
ATOM 807 O O . VAL A 1 111 ? 6.93 -27.062 2.676 1 98.44 111 VAL A O 1
ATOM 810 N N . SER A 1 112 ? 5.348 -27.047 4.266 1 98.44 112 SER A N 1
ATOM 811 C CA . SER A 1 112 ? 5.773 -28.359 4.758 1 98.44 112 SER A CA 1
ATOM 812 C C . SER A 1 112 ? 5.656 -29.422 3.67 1 98.44 112 SER A C 1
ATOM 814 O O . SER A 1 112 ? 6.617 -30.141 3.396 1 98.44 112 SER A O 1
ATOM 816 N N . ALA A 1 113 ? 4.555 -29.516 3.004 1 98.5 113 ALA A N 1
ATOM 817 C CA . ALA A 1 113 ? 4.336 -30.484 1.929 1 98.5 113 ALA A CA 1
ATOM 818 C C . ALA A 1 113 ? 5.285 -30.219 0.761 1 98.5 113 ALA A C 1
ATOM 820 O O . ALA A 1 113 ? 5.77 -31.172 0.13 1 98.5 113 ALA A O 1
ATOM 821 N N . ALA A 1 114 ? 5.516 -29 0.48 1 98.62 114 ALA A N 1
ATOM 822 C CA . ALA A 1 114 ? 6.434 -28.625 -0.598 1 98.62 114 ALA A CA 1
ATOM 823 C C . ALA A 1 114 ? 7.852 -29.109 -0.298 1 98.62 114 ALA A C 1
ATOM 825 O O . ALA A 1 114 ? 8.516 -29.672 -1.168 1 98.62 114 ALA A O 1
ATOM 826 N N . ARG A 1 115 ? 8.258 -28.844 0.909 1 98.56 115 ARG A N 1
ATOM 827 C CA . ARG A 1 115 ? 9.594 -29.266 1.311 1 98.56 115 ARG A CA 1
ATOM 828 C C . ARG A 1 115 ? 9.734 -30.797 1.23 1 98.56 115 ARG A C 1
ATOM 830 O O . ARG A 1 115 ? 10.766 -31.297 0.804 1 98.56 115 ARG A O 1
ATOM 837 N N . ASP A 1 116 ? 8.711 -31.469 1.622 1 98.56 116 ASP A N 1
ATOM 838 C CA . ASP A 1 116 ? 8.711 -32.938 1.531 1 98.56 116 ASP A CA 1
ATOM 839 C C . ASP A 1 116 ? 8.844 -33.375 0.082 1 98.56 116 ASP A C 1
ATOM 841 O O . ASP A 1 116 ? 9.602 -34.312 -0.214 1 98.56 116 ASP A O 1
ATOM 845 N N . LEU A 1 117 ? 8.125 -32.781 -0.766 1 98.75 117 LEU A N 1
ATOM 846 C CA . LEU A 1 117 ? 8.148 -33.156 -2.178 1 98.75 117 LEU A CA 1
ATOM 847 C C . LEU A 1 117 ? 9.5 -32.844 -2.801 1 98.75 117 LEU A C 1
ATOM 849 O O . LEU A 1 117 ? 10.023 -33.625 -3.584 1 98.75 117 LEU A O 1
ATOM 853 N N . VAL A 1 118 ? 10.062 -31.688 -2.473 1 98.44 118 VAL A N 1
ATOM 854 C CA . VAL A 1 118 ? 11.375 -31.297 -2.967 1 98.44 118 VAL A CA 1
ATOM 855 C C . VAL A 1 118 ? 12.43 -32.281 -2.434 1 98.44 118 VAL A C 1
ATOM 857 O O . VAL A 1 118 ? 13.336 -32.688 -3.164 1 98.44 118 VAL A O 1
ATOM 860 N N . ALA A 1 119 ? 12.312 -32.625 -1.186 1 98.31 119 ALA A N 1
ATOM 861 C CA . ALA A 1 119 ? 13.242 -33.562 -0.59 1 98.31 119 ALA A CA 1
ATOM 862 C C . ALA A 1 119 ? 13.164 -34.938 -1.304 1 98.31 119 ALA A C 1
ATOM 864 O O . ALA A 1 119 ? 14.195 -35.562 -1.556 1 98.31 119 ALA A O 1
ATOM 865 N N . TYR A 1 120 ? 12.031 -35.375 -1.574 1 98.44 120 TYR A N 1
ATOM 866 C CA . TYR A 1 120 ? 11.852 -36.625 -2.342 1 98.44 120 TYR A CA 1
ATOM 867 C C . TYR A 1 120 ? 12.547 -36.5 -3.693 1 98.44 120 TYR A C 1
ATOM 869 O O . TYR A 1 120 ? 13.297 -37.406 -4.078 1 98.44 120 TYR A O 1
ATOM 877 N N . TYR A 1 121 ? 12.312 -35.438 -4.383 1 98.44 121 TYR A N 1
ATOM 878 C CA . TYR A 1 121 ? 12.93 -35.219 -5.684 1 98.44 121 TYR A CA 1
ATOM 879 C C . TYR A 1 121 ? 14.453 -35.281 -5.59 1 98.44 121 TYR A C 1
ATOM 881 O O . TYR A 1 121 ? 15.094 -35.969 -6.402 1 98.44 121 TYR A O 1
ATOM 889 N N . ASP A 1 122 ? 14.961 -34.656 -4.566 1 97.19 122 ASP A N 1
ATOM 890 C CA . ASP A 1 122 ? 16.406 -34.594 -4.371 1 97.19 122 ASP A CA 1
ATOM 891 C C . ASP A 1 122 ? 16.969 -35.969 -4.023 1 97.19 122 ASP A C 1
ATOM 893 O O . ASP A 1 122 ? 18.172 -36.219 -4.211 1 97.19 122 ASP A O 1
ATOM 897 N N . SER A 1 123 ? 16.141 -36.781 -3.512 1 97.75 123 SER A N 1
ATOM 898 C CA . SER A 1 123 ? 16.594 -38.094 -3.09 1 97.75 123 SER A CA 1
ATOM 899 C C . SER A 1 123 ? 16.703 -39.062 -4.273 1 97.75 123 SER A C 1
ATOM 901 O O . SER A 1 123 ? 17.312 -40.125 -4.164 1 97.75 123 SER A O 1
ATOM 903 N N . LEU A 1 124 ? 16.062 -38.719 -5.395 1 97.38 124 LEU A N 1
ATOM 904 C CA . LEU A 1 124 ? 16.156 -39.562 -6.586 1 97.38 124 LEU A CA 1
ATOM 905 C C . LEU A 1 124 ? 17.578 -39.625 -7.105 1 97.38 124 LEU A C 1
ATOM 907 O O . LEU A 1 124 ? 18.328 -38.625 -6.984 1 97.38 124 LEU A O 1
ATOM 911 N N . PRO A 1 125 ? 18.047 -40.719 -7.746 1 96.44 125 PRO A N 1
ATOM 912 C CA . PRO A 1 125 ? 19.406 -40.812 -8.258 1 96.44 125 PRO A CA 1
ATOM 913 C C . PRO A 1 125 ? 19.734 -39.75 -9.297 1 96.44 125 PRO A C 1
ATOM 915 O O . PRO A 1 125 ? 19.031 -39.625 -10.305 1 96.44 125 PRO A O 1
ATOM 918 N N . ALA A 1 126 ? 20.797 -39.062 -9.094 1 92.75 126 ALA A N 1
ATOM 919 C CA . ALA A 1 126 ? 21.172 -37.906 -9.906 1 92.75 126 ALA A CA 1
ATOM 920 C C . ALA A 1 126 ? 21.344 -38.281 -11.375 1 92.75 126 ALA A C 1
ATOM 922 O O . ALA A 1 126 ? 20.938 -37.531 -12.266 1 92.75 126 ALA A O 1
ATOM 923 N N . ALA A 1 127 ? 21.859 -39.406 -11.633 1 92.38 127 ALA A N 1
ATOM 924 C CA . ALA A 1 127 ? 22.219 -39.844 -12.977 1 92.38 127 ALA A CA 1
ATOM 925 C C . ALA A 1 127 ? 20.969 -40.094 -13.82 1 92.38 127 ALA A C 1
ATOM 927 O O . ALA A 1 127 ? 21 -39.938 -15.047 1 92.38 127 ALA A O 1
ATOM 928 N N . THR A 1 128 ? 19.891 -40.406 -13.219 1 92.94 128 THR A N 1
ATOM 929 C CA . THR A 1 128 ? 18.688 -40.781 -13.961 1 92.94 128 THR A CA 1
ATOM 930 C C . THR A 1 128 ? 17.516 -39.906 -13.539 1 92.94 128 THR A C 1
ATOM 932 O O . THR A 1 128 ? 16.375 -40.156 -13.922 1 92.94 128 THR A O 1
ATOM 935 N N . ARG A 1 129 ? 17.75 -38.875 -12.719 1 96.44 129 ARG A N 1
ATOM 936 C CA . ARG A 1 129 ? 16.672 -38.031 -12.188 1 96.44 129 ARG A CA 1
ATOM 937 C C . ARG A 1 129 ? 16 -37.25 -13.297 1 96.44 129 ARG A C 1
ATOM 939 O O . ARG A 1 129 ? 16.672 -36.5 -14.031 1 96.44 129 ARG A O 1
ATOM 946 N N . PRO A 1 130 ? 14.727 -37.406 -13.445 1 98.25 130 PRO A N 1
ATOM 947 C CA . PRO A 1 130 ? 14.039 -36.594 -14.438 1 98.25 130 PRO A CA 1
ATOM 948 C C . PRO A 1 130 ? 13.969 -35.094 -14.031 1 98.25 130 PRO A C 1
ATOM 950 O O . PRO A 1 130 ? 14.203 -34.781 -12.875 1 98.25 130 PRO A O 1
ATOM 953 N N . ILE A 1 131 ? 13.695 -34.219 -14.992 1 98.44 131 ILE A N 1
ATOM 954 C CA . ILE A 1 131 ? 13.516 -32.812 -14.727 1 98.44 131 ILE A CA 1
ATOM 955 C C . ILE A 1 131 ? 12.133 -32.562 -14.117 1 98.44 131 ILE A C 1
ATOM 957 O O . ILE A 1 131 ? 11.125 -33.062 -14.641 1 98.44 131 ILE A O 1
ATOM 961 N N . TRP A 1 132 ? 12.117 -31.922 -12.977 1 98.81 132 TRP A N 1
ATOM 962 C CA . TRP A 1 132 ? 10.875 -31.438 -12.391 1 98.81 132 TRP A CA 1
ATOM 963 C C . TRP A 1 132 ? 10.828 -29.906 -12.445 1 98.81 132 TRP A C 1
ATOM 965 O O . TRP A 1 132 ? 11.68 -29.234 -11.867 1 98.81 132 TRP A O 1
ATOM 975 N N . SER A 1 133 ? 9.859 -29.422 -13.18 1 98.81 133 SER A N 1
ATOM 976 C CA . SER A 1 133 ? 9.586 -27.984 -13.328 1 98.81 133 SER A CA 1
ATOM 977 C C . SER A 1 133 ? 8.211 -27.625 -12.766 1 98.81 133 SER A C 1
ATOM 979 O O . SER A 1 133 ? 7.297 -28.453 -12.781 1 98.81 133 SER A O 1
ATOM 981 N N . VAL A 1 134 ? 8.102 -26.422 -12.219 1 98.88 134 VAL A N 1
ATOM 982 C CA . VAL A 1 134 ? 6.824 -25.891 -11.766 1 98.88 134 VAL A CA 1
ATOM 983 C C . VAL A 1 134 ? 6.379 -24.75 -12.672 1 98.88 134 VAL A C 1
ATOM 985 O O . VAL A 1 134 ? 7.164 -23.844 -12.961 1 98.88 134 VAL A O 1
ATOM 988 N N . ALA A 1 135 ? 5.152 -24.828 -13.07 1 98.69 135 ALA A N 1
ATOM 989 C CA . ALA A 1 135 ? 4.59 -23.891 -14.039 1 98.69 135 ALA A CA 1
ATOM 990 C C . ALA A 1 135 ? 4.059 -22.641 -13.352 1 98.69 135 ALA A C 1
ATOM 992 O O . ALA A 1 135 ? 2.867 -22.547 -13.039 1 98.69 135 ALA A O 1
ATOM 993 N N . GLU A 1 136 ? 4.887 -21.703 -13.125 1 98.69 136 GLU A N 1
ATOM 994 C CA . GLU A 1 136 ? 4.551 -20.344 -12.742 1 98.69 136 GLU A CA 1
ATOM 995 C C . GLU A 1 136 ? 4.68 -19.391 -13.93 1 98.69 136 GLU A C 1
ATOM 997 O O . GLU A 1 136 ? 5.73 -18.781 -14.133 1 98.69 136 GLU A O 1
ATOM 1002 N N . ASN A 1 137 ? 3.578 -19.188 -14.586 1 98.44 137 ASN A N 1
ATOM 1003 C CA . ASN A 1 137 ? 3.617 -18.531 -15.891 1 98.44 137 ASN A CA 1
ATOM 1004 C C . ASN A 1 137 ? 3.957 -17.047 -15.766 1 98.44 137 ASN A C 1
ATOM 1006 O O . ASN A 1 137 ? 4.359 -16.406 -16.734 1 98.44 137 ASN A O 1
ATOM 1010 N N . PHE A 1 138 ? 3.842 -16.453 -14.586 1 98.06 138 PHE A N 1
ATOM 1011 C CA . PHE A 1 138 ? 4.148 -15.039 -14.414 1 98.06 138 PHE A CA 1
ATOM 1012 C C . PHE A 1 138 ? 5.629 -14.773 -14.664 1 98.06 138 PHE A C 1
ATOM 1014 O O . PHE A 1 138 ? 6.004 -13.68 -15.102 1 98.06 138 PHE A O 1
ATOM 1021 N N . ARG A 1 139 ? 6.449 -15.781 -14.469 1 98.12 139 ARG A N 1
ATOM 1022 C CA . ARG A 1 139 ? 7.875 -15.609 -14.734 1 98.12 139 ARG A CA 1
ATOM 1023 C C . ARG A 1 139 ? 8.156 -15.609 -16.234 1 98.12 139 ARG A C 1
ATOM 1025 O O . ARG A 1 139 ? 9.266 -15.281 -16.656 1 98.12 139 ARG A O 1
ATOM 1032 N N . TYR A 1 140 ? 7.137 -15.914 -17 1 97.94 140 TYR A N 1
ATOM 1033 C CA . TYR A 1 140 ? 7.328 -16.031 -18.438 1 97.94 140 TYR A CA 1
ATOM 1034 C C . TYR A 1 140 ? 6.508 -14.977 -19.188 1 97.94 140 TYR A C 1
ATOM 1036 O O . TYR A 1 140 ? 6.418 -15.008 -20.406 1 97.94 140 TYR A O 1
ATOM 1044 N N . LEU A 1 141 ? 5.848 -14.133 -18.453 1 97.81 141 LEU A N 1
ATOM 1045 C CA . LEU A 1 141 ? 5.227 -12.969 -19.078 1 97.81 141 LEU A CA 1
ATOM 1046 C C . LEU A 1 141 ? 6.285 -12.023 -19.641 1 97.81 141 LEU A C 1
ATOM 1048 O O . LEU A 1 141 ? 7.207 -11.617 -18.922 1 97.81 141 LEU A O 1
ATOM 1052 N N . ARG A 1 142 ? 6.125 -11.68 -20.891 1 97.44 142 ARG A N 1
ATOM 1053 C CA . ARG A 1 142 ? 7.082 -10.773 -21.516 1 97.44 142 ARG A CA 1
ATOM 1054 C C . ARG A 1 142 ? 7.176 -9.453 -20.75 1 97.44 142 ARG A C 1
ATOM 1056 O O . ARG A 1 142 ? 8.273 -8.945 -20.531 1 97.44 142 ARG A O 1
ATOM 1063 N N . VAL A 1 143 ? 6.059 -8.938 -20.375 1 98.12 143 VAL A N 1
ATOM 1064 C CA . VAL A 1 143 ? 6.012 -7.648 -19.703 1 98.12 143 VAL A CA 1
ATOM 1065 C C . VAL A 1 143 ? 6.758 -7.73 -18.375 1 98.12 143 VAL A C 1
ATOM 1067 O O . VAL A 1 143 ? 7.453 -6.789 -17.984 1 98.12 143 VAL A O 1
ATOM 1070 N N . VAL A 1 144 ? 6.66 -8.789 -17.641 1 98.25 144 VAL A N 1
ATOM 1071 C CA . VAL A 1 144 ? 7.316 -8.969 -16.344 1 98.25 144 VAL A CA 1
ATOM 1072 C C . VAL A 1 144 ? 8.82 -9.141 -16.547 1 98.25 144 VAL A C 1
ATOM 1074 O O . VAL A 1 144 ? 9.625 -8.555 -15.82 1 98.25 144 VAL A O 1
ATOM 1077 N N . ARG A 1 145 ? 9.219 -9.922 -17.516 1 98.19 145 ARG A N 1
ATOM 1078 C CA . ARG A 1 145 ? 10.633 -10.125 -17.812 1 98.19 145 ARG A CA 1
ATOM 1079 C C . ARG A 1 145 ? 11.281 -8.82 -18.266 1 98.19 145 ARG A C 1
ATOM 1081 O O . ARG A 1 145 ? 12.414 -8.516 -17.875 1 98.19 145 ARG A O 1
ATOM 1088 N N . ASP A 1 146 ? 10.547 -8.086 -19.109 1 98.31 146 ASP A N 1
ATOM 1089 C CA . ASP A 1 146 ? 11.062 -6.785 -19.531 1 98.31 146 ASP A CA 1
ATOM 1090 C C . ASP A 1 146 ? 11.164 -5.824 -18.359 1 98.31 146 ASP A C 1
ATOM 1092 O O . ASP A 1 146 ? 12.102 -5.031 -18.281 1 98.31 146 ASP A O 1
ATOM 1096 N N . ALA A 1 147 ? 10.188 -5.859 -17.438 1 98.69 147 ALA A N 1
ATOM 1097 C CA . ALA A 1 147 ? 10.258 -5.043 -16.234 1 98.69 147 ALA A CA 1
ATOM 1098 C C . ALA A 1 147 ? 11.5 -5.379 -15.414 1 98.69 147 ALA A C 1
ATOM 1100 O O . ALA A 1 147 ? 12.203 -4.48 -14.945 1 98.69 147 ALA A O 1
ATOM 1101 N N . ALA A 1 148 ? 11.773 -6.645 -15.25 1 98.81 148 ALA A N 1
ATOM 1102 C CA . ALA A 1 148 ? 12.953 -7.086 -14.516 1 98.81 148 ALA A CA 1
ATOM 1103 C C . ALA A 1 148 ? 14.234 -6.59 -15.188 1 98.81 148 ALA A C 1
ATOM 1105 O O . ALA A 1 148 ? 15.156 -6.137 -14.508 1 98.81 148 ALA A O 1
ATOM 1106 N N . ALA A 1 149 ? 14.273 -6.75 -16.484 1 98.69 149 ALA A N 1
ATOM 1107 C CA . ALA A 1 149 ? 15.438 -6.273 -17.219 1 98.69 149 ALA A CA 1
ATOM 1108 C C . ALA A 1 149 ? 15.648 -4.773 -17.016 1 98.69 149 ALA A C 1
ATOM 1110 O O . ALA A 1 149 ? 16.781 -4.312 -16.859 1 98.69 149 ALA A O 1
ATOM 1111 N N . LYS A 1 150 ? 14.562 -4.059 -17.047 1 98.44 150 LYS A N 1
ATOM 1112 C CA . LYS A 1 150 ? 14.641 -2.613 -16.844 1 98.44 150 LYS A CA 1
ATOM 1113 C C . LYS A 1 150 ? 15.148 -2.275 -15.445 1 98.44 150 LYS A C 1
ATOM 1115 O O . LYS A 1 150 ? 15.914 -1.328 -15.266 1 98.44 150 LYS A O 1
ATOM 1120 N N . ILE A 1 151 ? 14.695 -2.967 -14.43 1 98.75 151 ILE A N 1
ATOM 1121 C CA . ILE A 1 151 ? 15.141 -2.764 -13.055 1 98.75 151 ILE A CA 1
ATOM 1122 C C . ILE A 1 151 ? 16.656 -2.975 -12.977 1 98.75 151 ILE A C 1
ATOM 1124 O O . ILE A 1 151 ? 17.359 -2.174 -12.367 1 98.75 151 ILE A O 1
ATOM 1128 N N . LYS A 1 152 ? 17.141 -4.02 -13.602 1 98.56 152 LYS A N 1
ATOM 1129 C CA . LYS A 1 152 ? 18.578 -4.301 -13.625 1 98.56 152 LYS A CA 1
ATOM 1130 C C . LYS A 1 152 ? 19.344 -3.178 -14.312 1 98.56 152 LYS A C 1
ATOM 1132 O O . LYS A 1 152 ? 20.422 -2.783 -13.859 1 98.56 152 LYS A O 1
ATOM 1137 N N . ASP A 1 153 ? 18.797 -2.695 -15.375 1 97.62 153 ASP A N 1
ATOM 1138 C CA . ASP A 1 153 ? 19.438 -1.654 -16.172 1 97.62 153 ASP A CA 1
ATOM 1139 C C . ASP A 1 153 ? 19.516 -0.342 -15.391 1 97.62 153 ASP A C 1
ATOM 1141 O O . ASP A 1 153 ? 20.531 0.351 -15.438 1 97.62 153 ASP A O 1
ATOM 1145 N N . ILE A 1 154 ? 18.438 0.006 -14.742 1 96.88 154 ILE A N 1
ATOM 1146 C CA . ILE A 1 154 ? 18.375 1.232 -13.953 1 96.88 154 ILE A CA 1
ATOM 1147 C C . ILE A 1 154 ? 19.391 1.174 -12.828 1 96.88 154 ILE A C 1
ATOM 1149 O O . ILE A 1 154 ? 20.094 2.154 -12.562 1 96.88 154 ILE A O 1
ATOM 1153 N N . GLY A 1 155 ? 19.453 -0.003 -12.211 1 97.5 155 GLY A N 1
ATOM 1154 C CA . GLY A 1 155 ? 20.406 -0.202 -11.125 1 97.5 155 GLY A CA 1
ATOM 1155 C C . GLY A 1 155 ? 20.062 0.593 -9.883 1 97.5 155 GLY A C 1
ATOM 1156 O O . GLY A 1 155 ? 18.891 0.89 -9.633 1 97.5 155 GLY A O 1
ATOM 1157 N N . GLY A 1 156 ? 21.078 0.778 -9.031 1 97.81 156 GLY A N 1
ATOM 1158 C CA . GLY A 1 156 ? 20.875 1.48 -7.773 1 97.81 156 GLY A CA 1
ATOM 1159 C C . GLY A 1 156 ? 20.422 0.57 -6.648 1 97.81 156 GLY A C 1
ATOM 1160 O O . GLY A 1 156 ? 20.172 -0.617 -6.867 1 97.81 156 GLY A O 1
ATOM 1161 N N . ARG A 1 157 ? 20.375 1.167 -5.488 1 97.5 157 ARG A N 1
ATOM 1162 C CA . ARG A 1 157 ? 19.906 0.426 -4.316 1 97.5 157 ARG A CA 1
ATOM 1163 C C . ARG A 1 157 ? 18.391 0.496 -4.184 1 97.5 157 ARG A C 1
ATOM 1165 O O . ARG A 1 157 ? 17.797 1.55 -4.406 1 97.5 157 ARG A O 1
ATOM 1172 N N . LEU A 1 158 ? 17.797 -0.622 -3.84 1 98.56 158 LEU A N 1
ATOM 1173 C CA . LEU A 1 158 ? 16.359 -0.672 -3.576 1 98.56 158 LEU A CA 1
ATOM 1174 C C . LEU A 1 158 ? 15.984 0.254 -2.424 1 98.56 158 LEU A C 1
ATOM 1176 O O . LEU A 1 158 ? 16.656 0.273 -1.394 1 98.56 158 LEU A O 1
ATOM 1180 N N . VAL A 1 159 ? 14.859 1.064 -2.609 1 98.38 159 VAL A N 1
ATOM 1181 C CA . VAL A 1 159 ? 14.477 1.943 -1.511 1 98.38 159 VAL A CA 1
ATOM 1182 C C . VAL A 1 159 ? 13 1.74 -1.182 1 98.38 159 VAL A C 1
ATOM 1184 O O . VAL A 1 159 ? 12.5 2.262 -0.18 1 98.38 159 VAL A O 1
ATOM 1187 N N . GLY A 1 160 ? 12.312 0.98 -2.035 1 98.44 160 GLY A N 1
ATOM 1188 C CA . GLY A 1 160 ? 10.906 0.701 -1.766 1 98.44 160 GLY A CA 1
ATOM 1189 C C . GLY A 1 160 ? 10.273 -0.217 -2.795 1 98.44 160 GLY A C 1
ATOM 1190 O O . GLY A 1 160 ? 10.828 -0.426 -3.875 1 98.44 160 GLY A O 1
ATOM 1191 N N . PHE A 1 161 ? 9.148 -0.761 -2.445 1 98.88 161 PHE A N 1
ATOM 1192 C CA . PHE A 1 161 ? 8.375 -1.606 -3.348 1 98.88 161 PHE A CA 1
ATOM 1193 C C . PHE A 1 161 ? 6.926 -1.721 -2.875 1 98.88 161 PHE A C 1
ATOM 1195 O O . PHE A 1 161 ? 6.621 -1.426 -1.719 1 98.88 161 PHE A O 1
ATOM 1202 N N . HIS A 1 162 ? 6.027 -2.082 -3.766 1 98.5 162 HIS A N 1
ATOM 1203 C CA . HIS A 1 162 ? 4.703 -2.516 -3.34 1 98.5 162 HIS A CA 1
ATOM 1204 C C . HIS A 1 162 ? 4.102 -3.506 -4.332 1 98.5 162 HIS A C 1
ATOM 1206 O O . HIS A 1 162 ? 4.543 -3.588 -5.48 1 98.5 162 HIS A O 1
ATOM 1212 N N . LEU A 1 163 ? 3.285 -4.281 -3.873 1 98.94 163 LEU A N 1
ATOM 1213 C CA . LEU A 1 163 ? 2.371 -5.129 -4.629 1 98.94 163 LEU A CA 1
ATOM 1214 C C . LEU A 1 163 ? 0.921 -4.824 -4.266 1 98.94 163 LEU A C 1
ATOM 1216 O O . LEU A 1 163 ? 0.554 -4.844 -3.09 1 98.94 163 LEU A O 1
ATOM 1220 N N . VAL A 1 164 ? 0.109 -4.5 -5.266 1 98.75 164 VAL A N 1
ATOM 1221 C CA . VAL A 1 164 ? -1.324 -4.32 -5.062 1 98.75 164 VAL A CA 1
ATOM 1222 C C . VAL A 1 164 ? -2.1 -5.176 -6.062 1 98.75 164 VAL A C 1
ATOM 1224 O O . VAL A 1 164 ? -1.92 -5.039 -7.273 1 98.75 164 VAL A O 1
ATOM 1227 N N . ARG A 1 165 ? -2.852 -5.988 -5.57 1 98.62 165 ARG A N 1
ATOM 1228 C CA . ARG A 1 165 ? -3.818 -6.754 -6.352 1 98.62 165 ARG A CA 1
ATOM 1229 C C . ARG A 1 165 ? -5.207 -6.68 -5.727 1 98.62 165 ARG A C 1
ATOM 1231 O O . ARG A 1 165 ? -5.391 -7.031 -4.562 1 98.62 165 ARG A O 1
ATOM 1238 N N . ASN A 1 166 ? -6.141 -6.176 -6.473 1 97.75 166 ASN A N 1
ATOM 1239 C CA . ASN A 1 166 ? -7.543 -6.211 -6.07 1 97.75 166 ASN A CA 1
ATOM 1240 C C . ASN A 1 166 ? -8.43 -6.789 -7.172 1 97.75 166 ASN A C 1
ATOM 1242 O O . ASN A 1 166 ? -8.195 -6.535 -8.359 1 97.75 166 ASN A O 1
ATOM 1246 N N . GLY A 1 167 ? -9.336 -7.488 -6.785 1 96.81 167 GLY A N 1
ATOM 1247 C CA . GLY A 1 167 ? -10.352 -8.055 -7.66 1 96.81 167 GLY A CA 1
ATOM 1248 C C . GLY A 1 167 ? -11.57 -8.562 -6.91 1 96.81 167 GLY A C 1
ATOM 1249 O O . GLY A 1 167 ? -11.641 -8.453 -5.684 1 96.81 167 GLY A O 1
ATOM 1250 N N . PHE A 1 168 ? -12.469 -9.055 -7.637 1 97.75 168 PHE A N 1
ATOM 1251 C CA . PHE A 1 168 ? -13.727 -9.562 -7.098 1 97.75 168 PHE A CA 1
ATOM 1252 C C . PHE A 1 168 ? -14.156 -10.828 -7.824 1 97.75 168 PHE A C 1
ATOM 1254 O O . PHE A 1 168 ? -14.43 -10.805 -9.031 1 97.75 168 PHE A O 1
ATOM 1261 N N . VAL A 1 169 ? -14.156 -11.914 -7.078 1 98.12 169 VAL A N 1
ATOM 1262 C CA . VAL A 1 169 ? -14.594 -13.18 -7.656 1 98.12 169 VAL A CA 1
ATOM 1263 C C . VAL A 1 169 ? -16.125 -13.211 -7.73 1 98.12 169 VAL A C 1
ATOM 1265 O O . VAL A 1 169 ? -16.797 -13.25 -6.699 1 98.12 169 VAL A O 1
ATOM 1268 N N . LEU A 1 170 ? -16.625 -13.266 -8.914 1 97.31 170 LEU A N 1
ATOM 1269 C CA . LEU A 1 170 ? -18.062 -13.305 -9.117 1 97.31 170 LEU A CA 1
ATOM 1270 C C . LEU A 1 170 ? -18.625 -14.695 -8.828 1 97.31 170 LEU A C 1
ATOM 1272 O O . LEU A 1 170 ? -17.906 -15.688 -8.922 1 97.31 170 LEU A O 1
ATOM 1276 N N . GLU A 1 171 ? -19.875 -14.727 -8.5 1 96.69 171 GLU A N 1
ATOM 1277 C CA . GLU A 1 171 ? -20.516 -16 -8.203 1 96.69 171 GLU A CA 1
ATOM 1278 C C . GLU A 1 171 ? -20.562 -16.906 -9.43 1 96.69 171 GLU A C 1
ATOM 1280 O O . GLU A 1 171 ? -20.531 -18.125 -9.312 1 96.69 171 GLU A O 1
ATOM 1285 N N . ASP A 1 172 ? -20.609 -16.328 -10.562 1 97.25 172 ASP A N 1
ATOM 1286 C CA . ASP A 1 172 ? -20.688 -17.125 -11.781 1 97.25 172 ASP A CA 1
ATOM 1287 C C . ASP A 1 172 ? -19.312 -17.328 -12.406 1 97.25 172 ASP A C 1
ATOM 1289 O O . ASP A 1 172 ? -19.203 -17.812 -13.539 1 97.25 172 ASP A O 1
ATOM 1293 N N . ASP A 1 173 ? -18.281 -16.906 -11.711 1 96.69 173 ASP A N 1
ATOM 1294 C CA . ASP A 1 173 ? -16.906 -17.141 -12.172 1 96.69 173 ASP A CA 1
ATOM 1295 C C . ASP A 1 173 ? -16.641 -18.625 -12.352 1 96.69 173 ASP A C 1
ATOM 1297 O O . ASP A 1 173 ? -16.922 -19.422 -11.453 1 96.69 173 ASP A O 1
ATOM 1301 N N . LYS A 1 174 ? -16.109 -19.016 -13.516 1 95.31 174 LYS A N 1
ATOM 1302 C CA . LYS A 1 174 ? -15.93 -20.438 -13.836 1 95.31 174 LYS A CA 1
ATOM 1303 C C . LYS A 1 174 ? -14.922 -21.078 -12.891 1 95.31 174 LYS A C 1
ATOM 1305 O O . LYS A 1 174 ? -15.039 -22.266 -12.57 1 95.31 174 LYS A O 1
ATOM 1310 N N . TYR A 1 175 ? -13.914 -20.359 -12.445 1 95.25 175 TYR A N 1
ATOM 1311 C CA . TYR A 1 175 ? -12.945 -20.922 -11.516 1 95.25 175 TYR A CA 1
ATOM 1312 C C . TYR A 1 175 ? -13.547 -21.078 -10.125 1 95.25 175 TYR A C 1
ATOM 1314 O O . TYR A 1 175 ? -13.312 -22.094 -9.453 1 95.25 175 TYR A O 1
ATOM 1322 N N . TYR A 1 176 ? -14.344 -20.109 -9.719 1 96.69 176 TYR A N 1
ATOM 1323 C CA . TYR A 1 176 ? -15.031 -20.234 -8.438 1 96.69 176 TYR A CA 1
ATOM 1324 C C . TYR A 1 176 ? -15.93 -21.469 -8.414 1 96.69 176 TYR A C 1
ATOM 1326 O O . TYR A 1 176 ? -16.031 -22.141 -7.395 1 96.69 176 TYR A O 1
ATOM 1334 N N . ASN A 1 177 ? -16.516 -21.719 -9.547 1 96.25 177 ASN A N 1
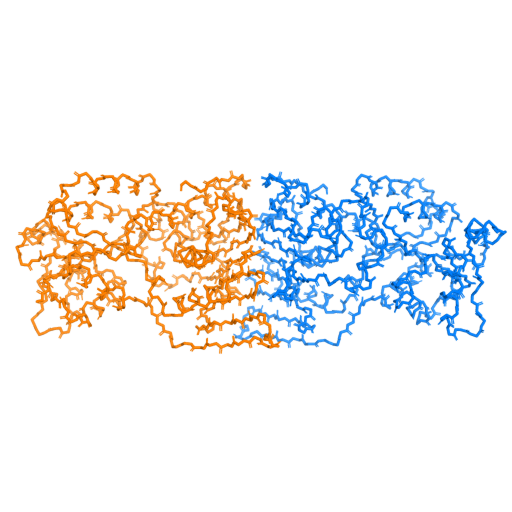ATOM 1335 C CA . ASN A 1 177 ? -17.5 -22.797 -9.617 1 96.25 177 ASN A CA 1
ATOM 1336 C C . ASN A 1 177 ? -16.844 -24.141 -9.852 1 96.25 177 ASN A C 1
ATOM 1338 O O . ASN A 1 177 ? -17.281 -24.922 -10.695 1 96.25 177 ASN A O 1
ATOM 1342 N N . THR A 1 178 ? -15.703 -24.453 -9.266 1 95.06 178 THR A N 1
ATOM 1343 C CA . THR A 1 178 ? -15.07 -25.75 -9.094 1 95.06 178 THR A CA 1
ATOM 1344 C C . THR A 1 178 ? -15.094 -26.188 -7.633 1 95.06 178 THR A C 1
ATOM 1346 O O . THR A 1 178 ? -14.914 -25.359 -6.734 1 95.06 178 THR A O 1
ATOM 1349 N N . ALA A 1 179 ? -15.305 -27.438 -7.391 1 93.38 179 ALA A N 1
ATOM 1350 C CA . ALA A 1 179 ? -15.57 -27.953 -6.047 1 93.38 179 ALA A CA 1
ATOM 1351 C C . ALA A 1 179 ? -14.406 -27.641 -5.105 1 93.38 179 ALA A C 1
ATOM 1353 O O . ALA A 1 179 ? -14.609 -27.203 -3.975 1 93.38 179 ALA A O 1
ATOM 1354 N N . TRP A 1 180 ? -13.219 -27.859 -5.574 1 94.06 180 TRP A N 1
ATOM 1355 C CA . TRP A 1 180 ? -12.055 -27.75 -4.711 1 94.06 180 TRP A CA 1
ATOM 1356 C C . TRP A 1 180 ? -11.75 -26.297 -4.395 1 94.06 180 TRP A C 1
ATOM 1358 O O . TRP A 1 180 ? -11.023 -25.984 -3.441 1 94.06 180 TRP A O 1
ATOM 1368 N N . ARG A 1 181 ? -12.258 -25.297 -5.156 1 97.12 181 ARG A N 1
ATOM 1369 C CA . ARG A 1 181 ? -12.07 -23.875 -4.867 1 97.12 181 ARG A CA 1
ATOM 1370 C C . ARG A 1 181 ? -13.188 -23.344 -3.975 1 97.12 181 ARG A C 1
ATOM 1372 O O . ARG A 1 181 ? -12.953 -22.453 -3.148 1 97.12 181 ARG A O 1
ATOM 1379 N N . LYS A 1 182 ? -14.367 -23.875 -4.125 1 95.69 182 LYS A N 1
ATOM 1380 C CA . LYS A 1 182 ? -15.5 -23.453 -3.303 1 95.69 182 LYS A CA 1
ATOM 1381 C C . LYS A 1 182 ? -15.32 -23.891 -1.853 1 95.69 182 LYS A C 1
ATOM 1383 O O . LYS A 1 182 ? -15.719 -23.188 -0.929 1 95.69 182 LYS A O 1
ATOM 1388 N N . GLU A 1 183 ? -14.797 -25.031 -1.743 1 95.88 183 GLU A N 1
ATOM 1389 C CA . GLU A 1 183 ? -14.516 -25.594 -0.427 1 95.88 183 GLU A CA 1
ATOM 1390 C C . GLU A 1 183 ? -13.055 -26.031 -0.317 1 95.88 183 GLU A C 1
ATOM 1392 O O . GLU A 1 183 ? -12.766 -27.234 -0.228 1 95.88 183 GLU A O 1
ATOM 1397 N N . PRO A 1 184 ? -12.234 -25.031 -0.151 1 97.12 184 PRO A N 1
ATOM 1398 C CA . PRO A 1 184 ? -10.812 -25.375 -0.158 1 97.12 184 PRO A CA 1
ATOM 1399 C C . PRO A 1 184 ? -10.375 -26.141 1.09 1 97.12 184 PRO A C 1
ATOM 1401 O O . PRO A 1 184 ? -10.719 -25.75 2.209 1 97.12 184 PRO A O 1
ATOM 1404 N N . GLY A 1 185 ? -9.656 -27.25 0.863 1 97 185 GLY A N 1
ATOM 1405 C CA . GLY A 1 185 ? -9.039 -27.984 1.949 1 97 185 GLY A CA 1
ATOM 1406 C C . GLY A 1 185 ? -7.605 -27.578 2.213 1 97 185 GLY A C 1
ATOM 1407 O O . GLY A 1 185 ? -6.836 -28.328 2.824 1 97 185 GLY A O 1
ATOM 1408 N N . TYR A 1 186 ? -7.121 -26.516 1.664 1 96.69 186 TYR A N 1
ATOM 1409 C CA . TYR A 1 186 ? -5.789 -25.938 1.789 1 96.69 186 TYR A CA 1
ATOM 1410 C C . TYR A 1 186 ? -5.863 -24.5 2.322 1 96.69 186 TYR A C 1
ATOM 1412 O O . TYR A 1 186 ? -6.945 -23.922 2.402 1 96.69 186 TYR A O 1
ATOM 1420 N N . GLN A 1 187 ? -4.801 -23.984 2.658 1 96.62 187 GLN A N 1
ATOM 1421 C CA . GLN A 1 187 ? -4.754 -22.641 3.227 1 96.62 187 GLN A CA 1
ATOM 1422 C C . GLN A 1 187 ? -4.992 -21.578 2.156 1 96.62 187 GLN A C 1
ATOM 1424 O O . GLN A 1 187 ? -4.652 -21.781 0.988 1 96.62 187 GLN A O 1
ATOM 1429 N N . GLY A 1 188 ? -5.633 -20.453 2.504 1 96.81 188 GLY A N 1
ATOM 1430 C CA . GLY A 1 188 ? -5.582 -19.203 1.763 1 96.81 188 GLY A CA 1
ATOM 1431 C C . GLY A 1 188 ? -6.57 -19.156 0.61 1 96.81 188 GLY A C 1
ATOM 1432 O O . GLY A 1 188 ? -6.68 -18.141 -0.076 1 96.81 188 GLY A O 1
ATOM 1433 N N . GLY A 1 189 ? -7.254 -20.297 0.302 1 97.69 189 GLY A N 1
ATOM 1434 C CA . GLY A 1 189 ? -8.234 -20.25 -0.771 1 97.69 189 GLY A CA 1
ATOM 1435 C C . GLY A 1 189 ? -7.695 -19.625 -2.043 1 97.69 189 GLY A C 1
ATOM 1436 O O . GLY A 1 189 ? -6.645 -20.031 -2.543 1 97.69 189 GLY A O 1
ATOM 1437 N N . PHE A 1 190 ? -8.391 -18.578 -2.531 1 98.25 190 PHE A N 1
ATOM 1438 C CA . PHE A 1 190 ? -8.008 -17.922 -3.777 1 98.25 190 PHE A CA 1
ATOM 1439 C C . PHE A 1 190 ? -6.68 -17.203 -3.619 1 98.25 190 PHE A C 1
ATOM 1441 O O . PHE A 1 190 ? -5.98 -16.953 -4.605 1 98.25 190 PHE A O 1
ATOM 1448 N N . LEU A 1 191 ? -6.309 -16.844 -2.402 1 98.62 191 LEU A N 1
ATOM 1449 C CA . LEU A 1 191 ? -5.012 -16.219 -2.18 1 98.62 191 LEU A CA 1
ATOM 1450 C C . LEU A 1 191 ? -3.873 -17.172 -2.51 1 98.62 191 LEU A C 1
ATOM 1452 O O . LEU A 1 191 ? -2.869 -16.781 -3.104 1 98.62 191 LEU A O 1
ATOM 1456 N N . LEU A 1 192 ? -4.027 -18.391 -2.107 1 98.5 192 LEU A N 1
ATOM 1457 C CA . LEU A 1 192 ? -2.996 -19.359 -2.461 1 98.5 192 LEU A CA 1
ATOM 1458 C C . LEU A 1 192 ? -3.1 -19.75 -3.932 1 98.5 192 LEU A C 1
ATOM 1460 O O . LEU A 1 192 ? -2.088 -19.812 -4.637 1 98.5 192 LEU A O 1
ATOM 1464 N N . ASP A 1 193 ? -4.301 -20 -4.422 1 97.5 193 ASP A N 1
ATOM 1465 C CA . ASP A 1 193 ? -4.543 -20.469 -5.781 1 97.5 193 ASP A CA 1
ATOM 1466 C C . ASP A 1 193 ? -4.105 -19.438 -6.809 1 97.5 193 ASP A C 1
ATOM 1468 O O . ASP A 1 193 ? -3.342 -19.75 -7.727 1 97.5 193 ASP A O 1
ATOM 1472 N N . GLY A 1 194 ? -4.621 -18.25 -6.637 1 97.5 194 GLY A N 1
ATOM 1473 C CA . GLY A 1 194 ? -4.332 -17.172 -7.582 1 97.5 194 GLY A CA 1
ATOM 1474 C C . GLY A 1 194 ? -3.27 -16.219 -7.086 1 97.5 194 GLY A C 1
ATOM 1475 O O . GLY A 1 194 ? -2.418 -15.773 -7.855 1 97.5 194 GLY A O 1
ATOM 1476 N N . GLY A 1 195 ? -3.271 -15.922 -5.797 1 98.38 195 GLY A N 1
ATOM 1477 C CA . GLY A 1 195 ? -2.391 -14.914 -5.223 1 98.38 195 GLY A CA 1
ATOM 1478 C C . GLY A 1 195 ? -0.919 -15.266 -5.355 1 98.38 195 GLY A C 1
ATOM 1479 O O . GLY A 1 195 ? -0.068 -14.375 -5.414 1 98.38 195 GLY A O 1
ATOM 1480 N N . VAL A 1 196 ? -0.62 -16.516 -5.43 1 98.62 196 VAL A N 1
ATOM 1481 C CA . VAL A 1 196 ? 0.762 -16.984 -5.52 1 98.62 196 VAL A CA 1
ATOM 1482 C C . VAL A 1 196 ? 1.415 -16.422 -6.781 1 98.62 196 VAL A C 1
ATOM 1484 O O . VAL A 1 196 ? 2.621 -16.172 -6.805 1 98.62 196 VAL A O 1
ATOM 1487 N N . HIS A 1 197 ? 0.63 -16.141 -7.879 1 98.56 197 HIS A N 1
ATOM 1488 C CA . HIS A 1 197 ? 1.154 -15.516 -9.094 1 98.56 197 HIS A CA 1
ATOM 1489 C C . HIS A 1 197 ? 1.724 -14.133 -8.805 1 98.56 197 HIS A C 1
ATOM 1491 O O . HIS A 1 197 ? 2.799 -13.781 -9.297 1 98.56 197 HIS A O 1
ATOM 1497 N N . PHE A 1 198 ? 0.99 -13.406 -8.016 1 98.81 198 PHE A N 1
ATOM 1498 C CA . PHE A 1 198 ? 1.362 -12.023 -7.758 1 98.81 198 PHE A CA 1
ATOM 1499 C C . PHE A 1 198 ? 2.58 -11.953 -6.848 1 98.81 198 PHE A C 1
ATOM 1501 O O . PHE A 1 198 ? 3.465 -11.117 -7.047 1 98.81 198 PHE A O 1
ATOM 1508 N N . VAL A 1 199 ? 2.609 -12.891 -5.961 1 98.81 199 VAL A N 1
ATOM 1509 C CA . VAL A 1 199 ? 3.777 -13.031 -5.098 1 98.81 199 VAL A CA 1
ATOM 1510 C C . VAL A 1 199 ? 5 -13.398 -5.934 1 98.81 199 VAL A C 1
ATOM 1512 O O . VAL A 1 199 ? 6.082 -12.844 -5.738 1 98.81 199 VAL A O 1
ATOM 1515 N N . ALA A 1 200 ? 4.828 -14.305 -6.848 1 98.81 200 ALA A N 1
ATOM 1516 C CA . ALA A 1 200 ? 5.914 -14.688 -7.746 1 98.81 200 ALA A CA 1
ATOM 1517 C C . ALA A 1 200 ? 6.41 -13.492 -8.555 1 98.81 200 ALA A C 1
ATOM 1519 O O . ALA A 1 200 ? 7.617 -13.305 -8.719 1 98.81 200 ALA A O 1
ATOM 1520 N N . GLY A 1 201 ? 5.438 -12.727 -9.094 1 98.75 201 GLY A N 1
ATOM 1521 C CA . GLY A 1 201 ? 5.816 -11.516 -9.797 1 98.75 201 GLY A CA 1
ATOM 1522 C C . GLY A 1 201 ? 6.633 -10.562 -8.953 1 98.75 201 GLY A C 1
ATOM 1523 O O . GLY A 1 201 ? 7.66 -10.047 -9.406 1 98.75 201 GLY A O 1
ATOM 1524 N N . LEU A 1 202 ? 6.188 -10.328 -7.734 1 98.94 202 LEU A N 1
ATOM 1525 C CA . LEU A 1 202 ? 6.906 -9.445 -6.82 1 98.94 202 LEU A CA 1
ATOM 1526 C C . LEU A 1 202 ? 8.32 -9.969 -6.566 1 98.94 202 LEU A C 1
ATOM 1528 O O . LEU A 1 202 ? 9.289 -9.211 -6.66 1 98.94 202 LEU A O 1
ATOM 1532 N N . ARG A 1 203 ? 8.43 -11.25 -6.227 1 98.88 203 ARG A N 1
ATOM 1533 C CA . ARG A 1 203 ? 9.734 -11.844 -5.941 1 98.88 203 ARG A CA 1
ATOM 1534 C C . ARG A 1 203 ? 10.656 -11.734 -7.148 1 98.88 203 ARG A C 1
ATOM 1536 O O . ARG A 1 203 ? 11.852 -11.477 -7 1 98.88 203 ARG A O 1
ATOM 1543 N N . PHE A 1 204 ? 10.086 -11.961 -8.328 1 98.75 204 PHE A N 1
ATOM 1544 C CA . PHE A 1 204 ? 10.859 -11.898 -9.555 1 98.75 204 PHE A CA 1
ATOM 1545 C C . PHE A 1 204 ? 11.445 -10.5 -9.758 1 98.75 204 PHE A C 1
ATOM 1547 O O . PHE A 1 204 ? 12.625 -10.352 -10.086 1 98.75 204 PHE A O 1
ATOM 1554 N N . LEU A 1 205 ? 10.68 -9.516 -9.531 1 98.88 205 LEU A N 1
ATOM 1555 C CA . LEU A 1 205 ? 11.125 -8.141 -9.734 1 98.88 205 LEU A CA 1
ATOM 1556 C C . LEU A 1 205 ? 12.07 -7.695 -8.625 1 98.88 205 LEU A C 1
ATOM 1558 O O . LEU A 1 205 ? 13.039 -6.977 -8.883 1 98.88 205 LEU A O 1
ATOM 1562 N N . LEU A 1 206 ? 11.812 -8.086 -7.391 1 98.88 206 LEU A N 1
ATOM 1563 C CA . LEU A 1 206 ? 12.719 -7.77 -6.293 1 98.88 206 LEU A CA 1
ATOM 1564 C C . LEU A 1 206 ? 14.078 -8.422 -6.504 1 98.88 206 LEU A C 1
ATOM 1566 O O . LEU A 1 206 ? 15.117 -7.824 -6.191 1 98.88 206 LEU A O 1
ATOM 1570 N N . ALA A 1 207 ? 14.055 -9.641 -7.012 1 98.62 207 ALA A N 1
ATOM 1571 C CA . ALA A 1 207 ? 15.312 -10.32 -7.312 1 98.62 207 ALA A CA 1
ATOM 1572 C C . ALA A 1 207 ? 16.125 -9.531 -8.328 1 98.62 207 ALA A C 1
ATOM 1574 O O . ALA A 1 207 ? 17.359 -9.484 -8.25 1 98.62 207 ALA A O 1
ATOM 1575 N N . ALA A 1 208 ? 15.461 -8.969 -9.32 1 98.56 208 ALA A N 1
ATOM 1576 C CA . ALA A 1 208 ? 16.141 -8.141 -10.32 1 98.56 208 ALA A CA 1
ATOM 1577 C C . ALA A 1 208 ? 16.828 -6.945 -9.664 1 98.56 208 ALA A C 1
ATOM 1579 O O . ALA A 1 208 ? 17.812 -6.434 -10.188 1 98.56 208 ALA A O 1
ATOM 1580 N N . ALA A 1 209 ? 16.312 -6.484 -8.539 1 98.38 209 ALA A N 1
ATOM 1581 C CA . ALA A 1 209 ? 16.922 -5.391 -7.777 1 98.38 209 ALA A CA 1
ATOM 1582 C C . ALA A 1 209 ? 17.922 -5.914 -6.754 1 98.38 209 ALA A C 1
ATOM 1584 O O . ALA A 1 209 ? 18.453 -5.145 -5.957 1 98.38 209 ALA A O 1
ATOM 1585 N N . GLY A 1 210 ? 18.109 -7.246 -6.68 1 97.94 210 GLY A N 1
ATOM 1586 C CA . GLY A 1 210 ? 19.109 -7.855 -5.82 1 97.94 210 GLY A CA 1
ATOM 1587 C C . GLY A 1 210 ? 18.641 -8.062 -4.395 1 97.94 210 GLY A C 1
ATOM 1588 O O . GLY A 1 210 ? 19.438 -8.055 -3.461 1 97.94 210 GLY A O 1
ATOM 1589 N N . ASP A 1 211 ? 17.375 -8.164 -4.18 1 98.44 211 ASP A N 1
ATOM 1590 C CA . ASP A 1 211 ? 16.828 -8.289 -2.83 1 98.44 211 ASP A CA 1
ATOM 1591 C C . ASP A 1 211 ? 15.688 -9.289 -2.787 1 98.44 211 ASP A C 1
ATOM 1593 O O . ASP A 1 211 ? 15.258 -9.797 -3.826 1 98.44 211 ASP A O 1
ATOM 1597 N N . GLU A 1 212 ? 15.219 -9.648 -1.612 1 98.56 212 GLU A N 1
ATOM 1598 C CA . GLU A 1 212 ? 14.109 -10.562 -1.396 1 98.56 212 GLU A CA 1
ATOM 1599 C C . GLU A 1 212 ? 13.414 -10.289 -0.064 1 98.56 212 GLU A C 1
ATOM 1601 O O . GLU A 1 212 ? 14.055 -9.844 0.894 1 98.56 212 GLU A O 1
ATOM 1606 N N . VAL A 1 213 ? 12.133 -10.539 0.028 1 98.81 213 VAL A N 1
ATOM 1607 C CA . VAL A 1 213 ? 11.383 -10.312 1.258 1 98.81 213 VAL A CA 1
ATOM 1608 C C . VAL A 1 213 ? 11.859 -11.273 2.342 1 98.81 213 VAL A C 1
ATOM 1610 O O . VAL A 1 213 ? 12.031 -12.469 2.086 1 98.81 213 VAL A O 1
ATOM 1613 N N . ALA A 1 214 ? 12.07 -10.719 3.543 1 98.62 214 ALA A N 1
ATOM 1614 C CA . ALA A 1 214 ? 12.586 -11.531 4.637 1 98.62 214 ALA A CA 1
ATOM 1615 C C . ALA A 1 214 ? 11.539 -11.711 5.734 1 98.62 214 ALA A C 1
ATOM 1617 O O . ALA A 1 214 ? 11.492 -12.75 6.395 1 98.62 214 ALA A O 1
ATOM 1618 N N . ARG A 1 215 ? 10.75 -10.695 6.023 1 98.44 215 ARG A N 1
ATOM 1619 C CA . ARG A 1 215 ? 9.734 -10.766 7.066 1 98.44 215 ARG A CA 1
ATOM 1620 C C . ARG A 1 215 ? 8.516 -9.922 6.703 1 98.44 215 ARG A C 1
ATOM 1622 O O . ARG A 1 215 ? 8.625 -8.984 5.91 1 98.44 215 ARG A O 1
ATOM 1629 N N . VAL A 1 216 ? 7.379 -10.273 7.289 1 98.81 216 VAL A N 1
ATOM 1630 C CA . VAL A 1 216 ? 6.117 -9.609 6.988 1 98.81 216 VAL A CA 1
ATOM 1631 C C . VAL A 1 216 ? 5.297 -9.453 8.266 1 98.81 216 VAL A C 1
ATOM 1633 O O . VAL A 1 216 ? 5.496 -10.195 9.234 1 98.81 216 VAL A O 1
ATOM 1636 N N . ALA A 1 217 ? 4.508 -8.484 8.32 1 98.81 217 ALA A N 1
ATOM 1637 C CA . ALA A 1 217 ? 3.346 -8.352 9.195 1 98.81 217 ALA A CA 1
ATOM 1638 C C . ALA A 1 217 ? 2.078 -8.078 8.391 1 98.81 217 ALA A C 1
ATOM 1640 O O . ALA A 1 217 ? 2.076 -7.234 7.492 1 98.81 217 ALA A O 1
ATOM 1641 N N . SER A 1 218 ? 1.046 -8.82 8.664 1 98.75 218 SER A N 1
ATOM 1642 C CA . SER A 1 218 ? -0.133 -8.727 7.809 1 98.75 218 SER A CA 1
ATOM 1643 C C . SER A 1 218 ? -1.417 -8.828 8.625 1 98.75 218 SER A C 1
ATOM 1645 O O . SER A 1 218 ? -1.387 -9.211 9.797 1 98.75 218 SER A O 1
ATOM 1647 N N . PHE A 1 219 ? -2.479 -8.367 8.039 1 98.81 219 PHE A N 1
ATOM 1648 C CA . PHE A 1 219 ? -3.84 -8.656 8.477 1 98.81 219 PHE A CA 1
ATOM 1649 C C . PHE A 1 219 ? -4.641 -9.32 7.363 1 98.81 219 PHE A C 1
ATOM 1651 O O . PHE A 1 219 ? -4.57 -8.898 6.207 1 98.81 219 PHE A O 1
ATOM 1658 N N . SER A 1 220 ? -5.312 -10.359 7.691 1 98.44 220 SER A N 1
ATOM 1659 C CA . SER A 1 220 ? -6.156 -11.055 6.723 1 98.44 220 SER A CA 1
ATOM 1660 C C . SER A 1 220 ? -7.637 -10.852 7.039 1 98.44 220 SER A C 1
ATOM 1662 O O . SER A 1 220 ? -7.996 -10.508 8.164 1 98.44 220 SER A O 1
ATOM 1664 N N . SER A 1 221 ? -8.469 -10.953 6.07 1 97.94 221 SER A N 1
ATOM 1665 C CA . SER A 1 221 ? -9.914 -10.828 6.23 1 97.94 221 SER A CA 1
ATOM 1666 C C . SER A 1 221 ? -10.664 -11.758 5.285 1 97.94 221 SER A C 1
ATOM 1668 O O . SER A 1 221 ? -10.094 -12.219 4.289 1 97.94 221 SER A O 1
ATOM 1670 N N . LEU A 1 222 ? -11.82 -12.133 5.664 1 98.19 222 LEU A N 1
ATOM 1671 C CA . LEU A 1 222 ? -12.82 -12.742 4.789 1 98.19 222 LEU A CA 1
ATOM 1672 C C . LEU A 1 222 ? -13.93 -11.75 4.465 1 98.19 222 LEU A C 1
ATOM 1674 O O . LEU A 1 222 ? -14.906 -11.641 5.215 1 98.19 222 LEU A O 1
ATOM 1678 N N . LEU A 1 223 ? -13.82 -11.039 3.363 1 97.88 223 LEU A N 1
ATOM 1679 C CA . LEU A 1 223 ? -14.773 -10 2.982 1 97.88 223 LEU A CA 1
ATOM 1680 C C . LEU A 1 223 ? -16.031 -10.609 2.395 1 97.88 223 LEU A C 1
ATOM 1682 O O . LEU A 1 223 ? -17.141 -10.102 2.609 1 97.88 223 LEU A O 1
ATOM 1686 N N . GLU A 1 224 ? -15.82 -11.648 1.571 1 97.69 224 GLU A N 1
ATOM 1687 C CA . GLU A 1 224 ? -16.906 -12.414 0.972 1 97.69 224 GLU A CA 1
ATOM 1688 C C . GLU A 1 224 ? -17.016 -13.805 1.599 1 97.69 224 GLU A C 1
ATOM 1690 O O . GLU A 1 224 ? -16.156 -14.656 1.386 1 97.69 224 GLU A O 1
ATOM 1695 N N . LYS A 1 225 ? -18.078 -14.102 2.281 1 97.25 225 LYS A N 1
ATOM 1696 C CA . LYS A 1 225 ? -18.266 -15.359 3.01 1 97.25 225 LYS A CA 1
ATOM 1697 C C . LYS A 1 225 ? -18.062 -16.562 2.094 1 97.25 225 LYS A C 1
ATOM 1699 O O . LYS A 1 225 ? -17.609 -17.609 2.539 1 97.25 225 LYS A O 1
ATOM 1704 N N . ARG A 1 226 ? -18.266 -16.406 0.841 1 97.25 226 ARG A N 1
ATOM 1705 C CA . ARG A 1 226 ? -18.203 -17.516 -0.109 1 97.25 226 ARG A CA 1
ATOM 1706 C C . ARG A 1 226 ? -16.766 -17.797 -0.52 1 97.25 226 ARG A C 1
ATOM 1708 O O . ARG A 1 226 ? -16.5 -18.734 -1.277 1 97.25 226 ARG A O 1
ATOM 1715 N N . LEU A 1 227 ? -15.773 -17.016 -0.028 1 98.31 227 LEU A N 1
ATOM 1716 C CA . LEU A 1 227 ? -14.383 -17.203 -0.413 1 98.31 227 LEU A CA 1
ATOM 1717 C C . LEU A 1 227 ? -13.531 -17.609 0.789 1 98.31 227 LEU A C 1
ATOM 1719 O O . LEU A 1 227 ? -12.539 -16.953 1.1 1 98.31 227 LEU A O 1
ATOM 1723 N N . PRO A 1 228 ? -13.875 -18.75 1.338 1 97.62 228 PRO A N 1
ATOM 1724 C CA . PRO A 1 228 ? -13.102 -19.188 2.498 1 97.62 228 PRO A CA 1
ATOM 1725 C C . PRO A 1 228 ? -11.703 -19.672 2.121 1 97.62 228 PRO A C 1
ATOM 1727 O O . PRO A 1 228 ? -11.461 -20.031 0.965 1 97.62 228 PRO A O 1
ATOM 1730 N N . PRO A 1 229 ? -10.766 -19.797 3.152 1 98 229 PRO A N 1
ATOM 1731 C CA . PRO A 1 229 ? -10.938 -19.328 4.531 1 98 229 PRO A CA 1
ATOM 1732 C C . PRO A 1 229 ? -10.695 -17.828 4.691 1 98 229 PRO A C 1
ATOM 1734 O O . PRO A 1 229 ? -11.125 -17.234 5.684 1 98 229 PRO A O 1
ATOM 1737 N N . VAL A 1 230 ? -9.859 -17.188 3.828 1 98.31 230 VAL A N 1
ATOM 1738 C CA . VAL A 1 230 ? -9.609 -15.75 3.76 1 98.31 230 VAL A CA 1
ATOM 1739 C C . VAL A 1 230 ? -9.461 -15.32 2.303 1 98.31 230 VAL A C 1
ATOM 1741 O O . VAL A 1 230 ? -8.977 -16.094 1.468 1 98.31 230 VAL A O 1
ATOM 1744 N N . ASP A 1 231 ? -9.906 -14.109 2.023 1 98.69 231 ASP A N 1
ATOM 1745 C CA . ASP A 1 231 ? -9.875 -13.703 0.622 1 98.69 231 ASP A CA 1
ATOM 1746 C C . ASP A 1 231 ? -9.07 -12.422 0.436 1 98.69 231 ASP A C 1
ATOM 1748 O O . ASP A 1 231 ? -8.891 -11.953 -0.69 1 98.69 231 ASP A O 1
ATOM 1752 N N . SER A 1 232 ? -8.609 -11.859 1.549 1 98.81 232 SER A N 1
ATOM 1753 C CA . SER A 1 232 ? -7.863 -10.609 1.473 1 98.81 232 SER A CA 1
ATOM 1754 C C . SER A 1 232 ? -6.738 -10.57 2.5 1 98.81 232 SER A C 1
ATOM 1756 O O . SER A 1 232 ? -6.898 -11.055 3.623 1 98.81 232 SER A O 1
ATOM 1758 N N . ILE A 1 233 ? -5.645 -10.039 2.111 1 98.75 233 ILE A N 1
ATOM 1759 C CA . ILE A 1 233 ? -4.492 -9.852 2.984 1 98.75 233 ILE A CA 1
ATOM 1760 C C . ILE A 1 233 ? -3.852 -8.492 2.705 1 98.75 233 ILE A C 1
ATOM 1762 O O . ILE A 1 233 ? -3.727 -8.086 1.548 1 98.75 233 ILE A O 1
ATOM 1766 N N . HIS A 1 234 ? -3.607 -7.738 3.678 1 98.88 234 HIS A N 1
ATOM 1767 C CA . HIS A 1 234 ? -2.785 -6.535 3.66 1 98.88 234 HIS A CA 1
ATOM 1768 C C . HIS A 1 234 ? -1.553 -6.695 4.543 1 98.88 234 HIS A C 1
ATOM 1770 O O . HIS A 1 234 ? -1.639 -7.25 5.641 1 98.88 234 HIS A O 1
ATOM 1776 N N . ALA A 1 235 ? -0.423 -6.168 4.023 1 98.94 235 ALA A N 1
ATOM 1777 C CA . ALA A 1 235 ? 0.792 -6.465 4.777 1 98.94 235 ALA A CA 1
ATOM 1778 C C . ALA A 1 235 ? 1.838 -5.371 4.586 1 98.94 235 ALA A C 1
ATOM 1780 O O . ALA A 1 235 ? 1.77 -4.598 3.625 1 98.94 235 ALA A O 1
ATOM 1781 N N . VAL A 1 236 ? 2.697 -5.258 5.539 1 98.88 236 VAL A N 1
ATOM 1782 C CA . VAL A 1 236 ? 3.996 -4.602 5.41 1 98.88 236 VAL A CA 1
ATOM 1783 C C . VAL A 1 236 ? 5.105 -5.652 5.402 1 98.88 236 VAL A C 1
ATOM 1785 O O . VAL A 1 236 ? 4.977 -6.703 6.035 1 98.88 236 VAL A O 1
ATOM 1788 N N . ALA A 1 237 ? 6.066 -5.395 4.602 1 98.88 237 ALA A N 1
ATOM 1789 C CA . ALA A 1 237 ? 7.148 -6.359 4.422 1 98.88 237 ALA A CA 1
ATOM 1790 C C . ALA A 1 237 ? 8.508 -5.668 4.48 1 98.88 237 ALA A C 1
ATOM 1792 O O . ALA A 1 237 ? 8.633 -4.496 4.113 1 98.88 237 ALA A O 1
ATOM 1793 N N . SER A 1 238 ? 9.516 -6.363 4.969 1 98.75 238 SER A N 1
ATOM 1794 C CA . SER A 1 238 ? 10.914 -5.941 4.945 1 98.75 238 SER A CA 1
ATOM 1795 C C . SER A 1 238 ? 11.789 -6.977 4.246 1 98.75 238 SER A C 1
ATOM 1797 O O . SER A 1 238 ? 11.609 -8.18 4.434 1 98.75 238 SER A O 1
ATOM 1799 N N . THR A 1 239 ? 12.664 -6.5 3.441 1 98.62 239 THR A N 1
ATOM 1800 C CA . THR A 1 239 ? 13.547 -7.383 2.688 1 98.62 239 THR A CA 1
ATOM 1801 C C . THR A 1 239 ? 14.781 -7.742 3.506 1 98.62 239 THR A C 1
ATOM 1803 O O . THR A 1 239 ? 14.984 -7.207 4.598 1 98.62 239 THR A O 1
ATOM 1806 N N . ARG A 1 240 ? 15.586 -8.617 2.963 1 98 240 ARG A N 1
ATOM 1807 C CA . ARG A 1 240 ? 16.859 -8.977 3.58 1 98 240 ARG A CA 1
ATOM 1808 C C . ARG A 1 240 ? 17.781 -7.762 3.676 1 98 240 ARG A C 1
ATOM 1810 O O . ARG A 1 240 ? 18.516 -7.617 4.648 1 98 240 ARG A O 1
ATOM 1817 N N . GLY A 1 241 ? 17.703 -6.949 2.678 1 96.88 241 GLY A N 1
ATOM 1818 C CA . GLY A 1 241 ? 18.531 -5.746 2.66 1 96.88 241 GLY A CA 1
ATOM 1819 C C . GLY A 1 241 ? 17.984 -4.645 3.547 1 96.88 241 GLY A C 1
ATOM 1820 O O . GLY A 1 241 ? 18.562 -3.564 3.637 1 96.88 241 GLY A O 1
ATOM 1821 N N . GLY A 1 242 ? 16.859 -4.859 4.164 1 96.75 242 GLY A N 1
ATOM 1822 C CA . GLY A 1 242 ? 16.312 -3.904 5.109 1 96.75 242 GLY A CA 1
ATOM 1823 C C . GLY A 1 242 ? 15.406 -2.877 4.457 1 96.75 242 GLY A C 1
ATOM 1824 O O . GLY A 1 242 ? 15.094 -1.846 5.055 1 96.75 242 GLY A O 1
ATOM 1825 N N . VAL A 1 243 ? 15.008 -3.125 3.275 1 98.31 243 VAL A N 1
ATOM 1826 C CA . VAL A 1 243 ? 14.117 -2.209 2.57 1 98.31 243 VAL A CA 1
ATOM 1827 C C . VAL A 1 243 ? 12.664 -2.615 2.809 1 98.31 243 VAL A C 1
ATOM 1829 O O . VAL A 1 243 ? 12.336 -3.805 2.811 1 98.31 243 VAL A O 1
ATOM 1832 N N . ASN A 1 244 ? 11.805 -1.623 2.998 1 98.75 244 ASN A N 1
ATOM 1833 C CA . ASN A 1 244 ? 10.422 -1.894 3.387 1 98.75 244 ASN A CA 1
ATOM 1834 C C . ASN A 1 244 ? 9.453 -1.599 2.25 1 98.75 244 ASN A C 1
ATOM 1836 O O . ASN A 1 244 ? 9.727 -0.751 1.397 1 98.75 244 ASN A O 1
ATOM 1840 N N . GLY A 1 245 ? 8.383 -2.273 2.156 1 98.81 245 GLY A N 1
ATOM 1841 C CA . GLY A 1 245 ? 7.297 -2.08 1.209 1 98.81 245 GLY A CA 1
ATOM 1842 C C . GLY A 1 245 ? 5.98 -2.662 1.686 1 98.81 245 GLY A C 1
ATOM 1843 O O . GLY A 1 245 ? 5.852 -3.057 2.848 1 98.81 245 GLY A O 1
ATOM 1844 N N . THR A 1 246 ? 4.957 -2.619 0.827 1 98.88 246 THR A N 1
ATOM 1845 C CA . THR A 1 246 ? 3.637 -3.119 1.194 1 98.88 246 THR A CA 1
ATOM 1846 C C . THR A 1 246 ? 3.162 -4.176 0.2 1 98.88 246 THR A C 1
ATOM 1848 O O . THR A 1 246 ? 3.58 -4.176 -0.959 1 98.88 246 THR A O 1
ATOM 1851 N N . ILE A 1 247 ? 2.391 -5.051 0.693 1 98.94 247 ILE A N 1
ATOM 1852 C CA . ILE A 1 247 ? 1.741 -6.09 -0.097 1 98.94 247 ILE A CA 1
ATOM 1853 C C . ILE A 1 247 ? 0.246 -6.113 0.209 1 98.94 247 ILE A C 1
ATOM 1855 O O . ILE A 1 247 ? -0.155 -6.32 1.357 1 98.94 247 ILE A O 1
ATOM 1859 N N . SER A 1 248 ? -0.57 -5.91 -0.778 1 98.81 248 SER A N 1
ATOM 1860 C CA . SER A 1 248 ? -2.021 -5.957 -0.631 1 98.81 248 SER A CA 1
ATOM 1861 C C . SER A 1 248 ? -2.66 -6.82 -1.714 1 98.81 248 SER A C 1
ATOM 1863 O O . SER A 1 248 ? -2.482 -6.562 -2.906 1 98.81 248 SER A O 1
ATOM 1865 N N . MET A 1 249 ? -3.355 -7.797 -1.297 1 98.81 249 MET A N 1
ATOM 1866 C CA . MET A 1 249 ? -4.066 -8.672 -2.225 1 98.81 249 MET A CA 1
ATOM 1867 C C . MET A 1 249 ? -5.496 -8.922 -1.754 1 98.81 249 MET A C 1
ATOM 1869 O O . MET A 1 249 ? -5.723 -9.234 -0.583 1 98.81 249 MET A O 1
ATOM 1873 N N . SER A 1 250 ? -6.465 -8.789 -2.654 1 98.81 250 SER A N 1
ATOM 1874 C CA . SER A 1 250 ? -7.855 -9.078 -2.322 1 98.81 250 SER A CA 1
ATOM 1875 C C . SER A 1 250 ? -8.586 -9.711 -3.502 1 98.81 250 SER A C 1
ATOM 1877 O O . SER A 1 250 ? -8.391 -9.305 -4.648 1 98.81 250 SER A O 1
ATOM 1879 N N . PHE A 1 251 ? -9.336 -10.695 -3.219 1 98.62 251 PHE A N 1
ATOM 1880 C CA . PHE A 1 251 ? -10.25 -11.305 -4.18 1 98.62 251 PHE A CA 1
ATOM 1881 C C . PHE A 1 251 ? -11.695 -10.969 -3.848 1 98.62 251 PHE A C 1
ATOM 1883 O O . PHE A 1 251 ? -12.617 -11.445 -4.504 1 98.62 251 PHE A O 1
ATOM 1890 N N . GLY A 1 252 ? -11.867 -10.133 -2.82 1 98.38 252 GLY A N 1
ATOM 1891 C CA . GLY A 1 252 ? -13.203 -9.82 -2.33 1 98.38 252 GLY A CA 1
ATOM 1892 C C . GLY A 1 252 ? -13.57 -8.359 -2.473 1 98.38 252 GLY A C 1
ATOM 1893 O O . GLY A 1 252 ? -14.562 -7.898 -1.905 1 98.38 252 GLY A O 1
ATOM 1894 N N . THR A 1 253 ? -12.797 -7.574 -3.193 1 97.75 253 THR A N 1
ATOM 1895 C CA . THR A 1 253 ? -13.031 -6.145 -3.348 1 97.75 253 THR A CA 1
ATOM 1896 C C . THR A 1 253 ? -13.688 -5.848 -4.695 1 97.75 253 THR A C 1
ATOM 1898 O O . THR A 1 253 ? -13.039 -5.934 -5.738 1 97.75 253 THR A O 1
ATOM 1901 N N . GLU A 1 254 ? -14.875 -5.418 -4.703 1 96.19 254 GLU A N 1
ATOM 1902 C CA . GLU A 1 254 ? -15.695 -5.34 -5.91 1 96.19 254 GLU A CA 1
ATOM 1903 C C . GLU A 1 254 ? -15.375 -4.086 -6.719 1 96.19 254 GLU A C 1
ATOM 1905 O O . GLU A 1 254 ? -15.375 -4.117 -7.949 1 96.19 254 GLU A O 1
ATOM 1910 N N . PHE A 1 255 ? -15.039 -2.98 -6.168 1 96.5 255 PHE A N 1
ATOM 1911 C CA . PHE A 1 255 ? -15 -1.7 -6.863 1 96.5 255 PHE A CA 1
ATOM 1912 C C . PHE A 1 255 ? -13.562 -1.26 -7.105 1 96.5 255 PHE A C 1
ATOM 1914 O O . PHE A 1 255 ? -13.289 -0.067 -7.27 1 96.5 255 PHE A O 1
ATOM 1921 N N . LYS A 1 256 ? -12.695 -2.193 -7.051 1 94.31 256 LYS A N 1
ATOM 1922 C CA . LYS A 1 256 ? -11.289 -1.983 -7.395 1 94.31 256 LYS A CA 1
ATOM 1923 C C . LYS A 1 256 ? -10.719 -3.191 -8.133 1 94.31 256 LYS A C 1
ATOM 1925 O O . LYS A 1 256 ? -10.758 -4.312 -7.621 1 94.31 256 LYS A O 1
ATOM 1930 N N . ASN A 1 257 ? -10.297 -3.057 -9.305 1 94.44 257 ASN A N 1
ATOM 1931 C CA . ASN A 1 257 ? -9.641 -4.086 -10.102 1 94.44 257 ASN A CA 1
ATOM 1932 C C . ASN A 1 257 ? -8.273 -3.619 -10.602 1 94.44 257 ASN A C 1
ATOM 1934 O O . ASN A 1 257 ? -8.188 -2.914 -11.609 1 94.44 257 ASN A O 1
ATOM 1938 N N . VAL A 1 258 ? -7.258 -4.094 -9.898 1 96.44 258 VAL A N 1
ATOM 1939 C CA . VAL A 1 258 ? -5.918 -3.605 -10.195 1 96.44 258 VAL A CA 1
ATOM 1940 C C . VAL A 1 258 ? -4.891 -4.691 -9.883 1 96.44 258 VAL A C 1
ATOM 1942 O O . VAL A 1 258 ? -5.07 -5.473 -8.953 1 96.44 258 VAL A O 1
ATOM 1945 N N . LEU A 1 259 ? -3.916 -4.809 -10.703 1 98.06 259 LEU A N 1
ATOM 1946 C CA . LEU A 1 259 ? -2.656 -5.48 -10.398 1 98.06 259 LEU A CA 1
ATOM 1947 C C . LEU A 1 259 ? -1.47 -4.574 -10.719 1 98.06 259 LEU A C 1
ATOM 1949 O O . LEU A 1 259 ? -1.284 -4.168 -11.867 1 98.06 259 LEU A O 1
ATOM 1953 N N . GLU A 1 260 ? -0.712 -4.301 -9.75 1 98.31 260 GLU A N 1
ATOM 1954 C CA . GLU A 1 260 ? 0.435 -3.408 -9.883 1 98.31 260 GLU A CA 1
ATOM 1955 C C . GLU A 1 260 ? 1.581 -3.85 -8.977 1 98.31 260 GLU A C 1
ATOM 1957 O O . GLU A 1 260 ? 1.37 -4.148 -7.797 1 98.31 260 GLU A O 1
ATOM 1962 N N . ILE A 1 261 ? 2.715 -3.959 -9.523 1 98.81 261 ILE A N 1
ATOM 1963 C CA . ILE A 1 261 ? 3.938 -4.176 -8.758 1 98.81 261 ILE A CA 1
ATOM 1964 C C . ILE A 1 261 ? 4.957 -3.092 -9.094 1 98.81 261 ILE A C 1
ATOM 1966 O O . ILE A 1 261 ? 5.207 -2.809 -10.266 1 98.81 261 ILE A O 1
ATOM 1970 N N . GLU A 1 262 ? 5.523 -2.533 -8.117 1 98.81 262 GLU A N 1
ATOM 1971 C CA . GLU A 1 262 ? 6.457 -1.426 -8.297 1 98.81 262 GLU A CA 1
ATOM 1972 C C . GLU A 1 262 ? 7.75 -1.66 -7.523 1 98.81 262 GLU A C 1
ATOM 1974 O O . GLU A 1 262 ? 7.719 -2.156 -6.395 1 98.81 262 GLU A O 1
ATOM 1979 N N . VAL A 1 263 ? 8.82 -1.314 -8.133 1 98.81 263 VAL A N 1
ATOM 1980 C CA . VAL A 1 263 ? 10.141 -1.32 -7.527 1 98.81 263 VAL A CA 1
ATOM 1981 C C . VAL A 1 263 ? 10.797 0.051 -7.691 1 98.81 263 VAL A C 1
ATOM 1983 O O . VAL A 1 263 ? 10.852 0.588 -8.797 1 98.81 263 VAL A O 1
ATOM 1986 N N . VAL A 1 264 ? 11.25 0.627 -6.609 1 98.62 264 VAL A N 1
ATOM 1987 C CA . VAL A 1 264 ? 11.906 1.93 -6.625 1 98.62 264 VAL A CA 1
ATOM 1988 C C . VAL A 1 264 ? 13.344 1.792 -6.125 1 98.62 264 VAL A C 1
ATOM 1990 O O . VAL A 1 264 ? 13.586 1.167 -5.09 1 98.62 264 VAL A O 1
ATOM 1993 N N . THR A 1 265 ? 14.281 2.295 -6.836 1 98.38 265 THR A N 1
ATOM 1994 C CA . THR A 1 265 ? 15.68 2.33 -6.441 1 98.38 265 THR A CA 1
ATOM 1995 C C . THR A 1 265 ? 16.172 3.77 -6.312 1 98.38 265 THR A C 1
ATOM 1997 O O . THR A 1 265 ? 15.422 4.711 -6.566 1 98.38 265 THR A O 1
ATOM 2000 N N . THR A 1 266 ? 17.422 3.973 -5.895 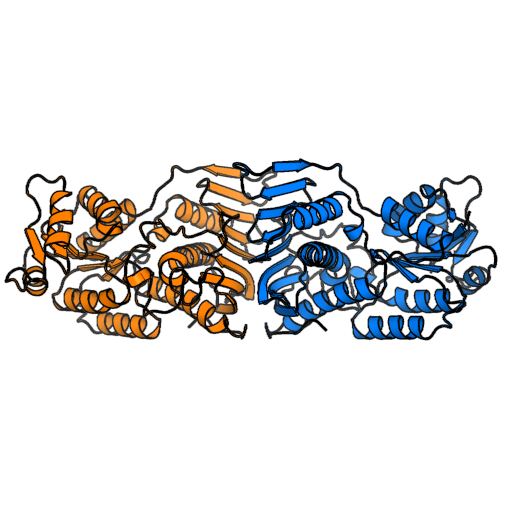1 97.62 266 THR A N 1
ATOM 2001 C CA . THR A 1 266 ? 18.047 5.289 -5.797 1 97.62 266 THR A CA 1
ATOM 2002 C C . THR A 1 266 ? 18.266 5.887 -7.184 1 97.62 266 THR A C 1
ATOM 2004 O O . THR A 1 266 ? 18.625 7.059 -7.309 1 97.62 266 THR A O 1
ATOM 2007 N N . GLU A 1 267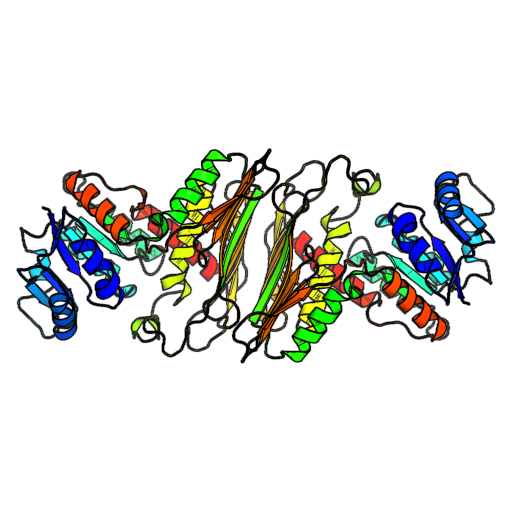 ? 17.969 5.043 -8.273 1 98.19 267 GLU A N 1
ATOM 2008 C CA . GLU A 1 267 ? 18.297 5.516 -9.617 1 98.19 267 GLU A CA 1
ATOM 2009 C C . GLU A 1 267 ? 17.047 5.562 -10.5 1 98.19 267 GLU A C 1
ATOM 2011 O O . GLU A 1 267 ? 17.109 6.012 -11.648 1 98.19 267 GLU A O 1
ATOM 2016 N N . GLY A 1 268 ? 15.969 5.137 -9.992 1 98.19 268 GLY A N 1
ATOM 2017 C CA . GLY A 1 268 ? 14.758 5.145 -10.805 1 98.19 268 GLY A CA 1
ATOM 2018 C C . GLY A 1 268 ? 13.648 4.297 -10.219 1 98.19 268 GLY A C 1
ATOM 2019 O O . GLY A 1 268 ? 13.664 3.975 -9.031 1 98.19 268 GLY A O 1
ATOM 2020 N N . ARG A 1 269 ? 12.609 4.047 -11 1 98.5 269 ARG A N 1
ATOM 2021 C CA . ARG A 1 269 ? 11.406 3.301 -10.633 1 98.5 269 ARG A CA 1
ATOM 2022 C C . ARG A 1 269 ? 10.859 2.525 -11.82 1 98.5 269 ARG A C 1
ATOM 2024 O O . ARG A 1 269 ? 10.875 3.02 -12.953 1 98.5 269 ARG A O 1
ATOM 2031 N N . VAL A 1 270 ? 10.422 1.341 -11.586 1 98.81 270 VAL A N 1
ATOM 2032 C CA . VAL A 1 270 ? 9.727 0.524 -12.57 1 98.81 270 VAL A CA 1
ATOM 2033 C C . VAL A 1 270 ? 8.406 0.018 -11.984 1 98.81 270 VAL A C 1
ATOM 2035 O O . VAL A 1 270 ? 8.383 -0.553 -10.891 1 98.81 270 VAL A O 1
ATOM 2038 N N . THR A 1 271 ? 7.301 0.268 -12.703 1 98.69 271 THR A N 1
ATOM 2039 C CA . THR A 1 271 ? 5.977 -0.202 -12.32 1 98.69 271 THR A CA 1
ATOM 2040 C C . THR A 1 271 ? 5.371 -1.072 -13.414 1 98.69 271 THR A C 1
ATOM 2042 O O . THR A 1 271 ? 5.234 -0.633 -14.562 1 98.69 271 THR A O 1
ATOM 2045 N N . TRP A 1 272 ? 5.059 -2.246 -13.047 1 98.56 272 TRP A N 1
ATOM 2046 C CA . TRP A 1 272 ? 4.309 -3.131 -13.938 1 98.56 272 TRP A CA 1
ATOM 2047 C C . TRP A 1 272 ? 2.82 -3.092 -13.609 1 98.56 272 TRP A C 1
ATOM 2049 O O . TRP A 1 272 ? 2.432 -3.154 -12.438 1 98.56 272 TRP A O 1
ATOM 2059 N N . THR A 1 273 ? 1.993 -2.982 -14.656 1 97.44 273 THR A N 1
ATOM 2060 C CA . THR A 1 273 ? 0.544 -3.045 -14.5 1 97.44 273 THR A CA 1
ATOM 2061 C C . THR A 1 273 ? -0.064 -4.051 -15.477 1 97.44 273 THR A C 1
ATOM 2063 O O . THR A 1 273 ? 0.441 -4.23 -16.578 1 97.44 273 THR A O 1
ATOM 2066 N N . TRP A 1 274 ? -1.156 -4.668 -15.062 1 94.62 274 TRP A N 1
ATOM 2067 C CA . TRP A 1 274 ? -1.792 -5.723 -15.852 1 94.62 274 TRP A CA 1
ATOM 2068 C C . TRP A 1 274 ? -2.824 -5.137 -16.812 1 94.62 274 TRP A C 1
ATOM 2070 O O . TRP A 1 274 ? -2.973 -5.613 -17.938 1 94.62 274 TRP A O 1
ATOM 2080 N N . ALA A 1 275 ? -3.551 -4.176 -16.391 1 88.81 275 ALA A N 1
ATOM 2081 C CA . ALA A 1 275 ? -4.625 -3.631 -17.219 1 88.81 275 ALA A CA 1
ATOM 2082 C C . ALA A 1 275 ? -4.551 -2.107 -17.281 1 88.81 275 ALA A C 1
ATOM 2084 O O . ALA A 1 275 ? -5.066 -1.419 -16.391 1 88.81 275 ALA A O 1
ATOM 2085 N N . PRO A 1 276 ? -3.889 -1.635 -18.312 1 91.5 276 PRO A N 1
ATOM 2086 C CA . PRO A 1 276 ? -3.256 -2.238 -19.484 1 91.5 276 PRO A CA 1
ATOM 2087 C C . PRO A 1 276 ? -1.937 -2.934 -19.156 1 91.5 276 PRO A C 1
ATOM 2089 O O . PRO A 1 276 ? -1.252 -2.545 -18.203 1 91.5 276 PRO A O 1
ATOM 2092 N N . SER A 1 277 ? -1.632 -3.969 -19.906 1 96 277 SER A N 1
ATOM 2093 C CA . SER A 1 277 ? -0.315 -4.586 -19.781 1 96 277 SER A CA 1
ATOM 2094 C C . SER A 1 277 ? 0.792 -3.609 -20.156 1 96 277 SER A C 1
ATOM 2096 O O . SER A 1 277 ? 1.056 -3.391 -21.344 1 96 277 SER A O 1
ATOM 2098 N N . SER A 1 278 ? 1.437 -3.092 -19.141 1 98.19 278 SER A N 1
ATOM 2099 C CA . SER A 1 278 ? 2.381 -2.018 -19.422 1 98.19 278 SER A CA 1
ATOM 2100 C C . SER A 1 278 ? 3.451 -1.916 -18.344 1 98.19 278 SER A C 1
ATOM 2102 O O . SER A 1 278 ? 3.305 -2.488 -17.266 1 98.19 278 SER A O 1
ATOM 2104 N N . ILE A 1 279 ? 4.551 -1.264 -18.719 1 98.19 279 ILE A N 1
ATOM 2105 C CA . ILE A 1 279 ? 5.613 -0.853 -17.812 1 98.19 279 ILE A CA 1
ATOM 2106 C C . ILE A 1 279 ? 5.742 0.669 -17.812 1 98.19 279 ILE A C 1
ATOM 2108 O O . ILE A 1 279 ? 5.844 1.281 -18.891 1 98.19 279 ILE A O 1
ATOM 2112 N N . VAL A 1 280 ? 5.656 1.237 -16.688 1 97.81 280 VAL A N 1
ATOM 2113 C CA . VAL A 1 280 ? 6.012 2.643 -16.531 1 97.81 280 VAL A CA 1
ATOM 2114 C C . VAL A 1 280 ? 7.363 2.758 -15.828 1 97.81 280 VAL A C 1
ATOM 2116 O O . VAL A 1 280 ? 7.57 2.172 -14.766 1 97.81 280 VAL A O 1
ATOM 2119 N N . SER A 1 281 ? 8.281 3.482 -16.422 1 97.75 281 SER A N 1
ATOM 2120 C CA . SER A 1 281 ? 9.625 3.588 -15.844 1 97.75 281 SER A CA 1
ATOM 2121 C C . SER A 1 281 ? 10.125 5.027 -15.883 1 97.75 281 SER A C 1
ATOM 2123 O O . SER A 1 281 ? 9.758 5.801 -16.766 1 97.75 281 SER A O 1
ATOM 2125 N N . VAL A 1 282 ? 10.82 5.387 -14.859 1 96.88 282 VAL A N 1
ATOM 2126 C CA . VAL A 1 282 ? 11.57 6.641 -14.797 1 96.88 282 VAL A CA 1
ATOM 2127 C C . VAL A 1 282 ? 13 6.367 -14.352 1 96.88 282 VAL A C 1
ATOM 2129 O O . VAL A 1 282 ? 13.234 5.516 -13.484 1 96.88 282 VAL A O 1
ATOM 2132 N N . ARG A 1 283 ? 14.008 6.98 -14.875 1 96.06 283 ARG A N 1
ATOM 2133 C CA . ARG A 1 283 ? 15.406 6.832 -14.5 1 96.06 283 ARG A CA 1
ATOM 2134 C C . ARG A 1 283 ? 16.078 8.195 -14.375 1 96.06 283 ARG A C 1
ATOM 2136 O O . ARG A 1 283 ? 15.602 9.188 -14.914 1 96.06 283 ARG A O 1
ATOM 2143 N N . ARG A 1 284 ? 17.094 8.164 -13.602 1 95 284 ARG A N 1
ATOM 2144 C CA . ARG A 1 284 ? 17.875 9.391 -13.445 1 95 284 ARG A CA 1
ATOM 2145 C C . ARG A 1 284 ? 18.203 10.008 -14.797 1 95 284 ARG A C 1
ATOM 2147 O O . ARG A 1 284 ? 18.656 9.312 -15.711 1 95 284 ARG A O 1
ATOM 2154 N N . GLY A 1 285 ? 17.984 11.289 -14.875 1 92.31 285 GLY A N 1
ATOM 2155 C CA . GLY A 1 285 ? 18.266 12.016 -16.109 1 92.31 285 GLY A CA 1
ATOM 2156 C C . GLY A 1 285 ? 17.062 12.102 -17.031 1 92.31 285 GLY A C 1
ATOM 2157 O O . GLY A 1 285 ? 17.078 12.859 -18 1 92.31 285 GLY A O 1
ATOM 2158 N N . GLN A 1 286 ? 16.062 11.297 -16.734 1 89.38 286 GLN A N 1
ATOM 2159 C CA . GLN A 1 286 ? 14.828 11.344 -17.531 1 89.38 286 GLN A CA 1
ATOM 2160 C C . GLN A 1 286 ? 13.828 12.328 -16.938 1 89.38 286 GLN A C 1
ATOM 2162 O O . GLN A 1 286 ? 13.68 12.414 -15.711 1 89.38 286 GLN A O 1
ATOM 2167 N N . THR A 1 287 ? 13.266 13.203 -17.688 1 81.38 287 THR A N 1
ATOM 2168 C CA . THR A 1 287 ? 12.344 14.234 -17.234 1 81.38 287 THR A CA 1
ATOM 2169 C C . THR A 1 287 ? 10.953 13.648 -16.984 1 81.38 287 THR A C 1
ATOM 2171 O O . THR A 1 287 ? 10.305 13.977 -15.984 1 81.38 287 THR A O 1
ATOM 2174 N N . ASP A 1 288 ? 10.5 12.727 -17.906 1 89.94 288 ASP A N 1
ATOM 2175 C CA . ASP A 1 288 ? 9.156 12.172 -17.828 1 89.94 288 ASP A CA 1
ATOM 2176 C C . ASP A 1 288 ? 9.188 10.641 -17.812 1 89.94 288 ASP A C 1
ATOM 2178 O O . ASP A 1 288 ? 10.062 10.031 -18.438 1 89.94 288 ASP A O 1
ATOM 2182 N N . PRO A 1 289 ? 8.195 10.078 -17.141 1 94.38 289 PRO A N 1
ATOM 2183 C CA . PRO A 1 289 ? 8.102 8.617 -17.188 1 94.38 289 PRO A CA 1
ATOM 2184 C C . PRO A 1 289 ? 7.832 8.094 -18.609 1 94.38 289 PRO A C 1
ATOM 2186 O O . PRO A 1 289 ? 7.168 8.766 -19.391 1 94.38 289 PRO A O 1
ATOM 2189 N N . LYS A 1 290 ? 8.461 6.973 -18.906 1 96.69 290 LYS A N 1
ATOM 2190 C CA . LYS A 1 290 ? 8.211 6.273 -20.156 1 96.69 290 LYS A CA 1
ATOM 2191 C C . LYS A 1 290 ? 7.258 5.102 -19.953 1 96.69 290 LYS A C 1
ATOM 2193 O O . LYS A 1 290 ? 7.383 4.352 -18.984 1 96.69 290 LYS A O 1
ATOM 2198 N N . THR A 1 291 ? 6.266 4.984 -20.891 1 97.81 291 THR A N 1
ATOM 2199 C CA . THR A 1 291 ? 5.328 3.869 -20.844 1 97.81 291 THR A CA 1
ATOM 2200 C C . THR A 1 291 ? 5.531 2.934 -22.031 1 97.81 291 THR A C 1
ATOM 2202 O O . THR A 1 291 ? 5.48 3.367 -23.188 1 97.81 291 THR A O 1
ATOM 2205 N N . ASP A 1 292 ? 5.82 1.684 -21.766 1 98 292 ASP A N 1
ATOM 2206 C CA . ASP A 1 292 ? 5.805 0.618 -22.766 1 98 292 ASP A CA 1
ATOM 2207 C C . ASP A 1 292 ? 4.551 -0.243 -22.625 1 98 292 ASP A C 1
ATOM 2209 O O . ASP A 1 292 ? 4.27 -0.773 -21.547 1 98 292 ASP A O 1
ATOM 2213 N N . THR A 1 293 ? 3.844 -0.416 -23.688 1 97.69 293 THR A N 1
ATOM 2214 C CA . THR A 1 293 ? 2.631 -1.226 -23.688 1 97.69 293 THR A CA 1
ATOM 2215 C C . THR A 1 293 ? 2.861 -2.557 -24.391 1 97.69 293 THR A C 1
ATOM 2217 O O . THR A 1 293 ? 3.631 -2.627 -25.344 1 97.69 293 THR A O 1
ATOM 2220 N N . TYR A 1 294 ? 2.15 -3.535 -23.906 1 97.31 294 TYR A N 1
ATOM 2221 C CA . TYR A 1 294 ? 2.324 -4.891 -24.422 1 97.31 294 TYR A CA 1
ATOM 2222 C C . TYR A 1 294 ? 0.985 -5.5 -24.812 1 97.31 294 TYR A C 1
ATOM 2224 O O . TYR A 1 294 ? -0.047 -5.188 -24.219 1 97.31 294 TYR A O 1
ATOM 2232 N N . GLU A 1 295 ? 1.021 -6.316 -25.797 1 94.94 295 GLU A N 1
ATOM 2233 C CA . GLU A 1 295 ? -0.123 -7.195 -26.016 1 94.94 295 GLU A CA 1
ATOM 2234 C C . GLU A 1 295 ? -0.271 -8.203 -24.875 1 94.94 295 GLU A C 1
ATOM 2236 O O . GLU A 1 295 ? 0.716 -8.789 -24.422 1 94.94 295 GLU A O 1
ATOM 2241 N N . PRO A 1 296 ? -1.486 -8.312 -24.469 1 89.81 296 PRO A N 1
ATOM 2242 C CA . PRO A 1 296 ? -1.683 -9.266 -23.375 1 89.81 296 PRO A CA 1
ATOM 2243 C C . PRO A 1 296 ? -1.183 -10.664 -23.719 1 89.81 296 PRO A C 1
ATOM 2245 O O . PRO A 1 296 ? -1.338 -11.125 -24.859 1 89.81 296 PRO A O 1
ATOM 2248 N N . ASP A 1 297 ? -0.496 -11.242 -22.828 1 88.56 297 ASP A N 1
ATOM 2249 C CA . ASP A 1 297 ? -0.048 -12.625 -22.922 1 88.56 297 ASP A CA 1
ATOM 2250 C C . ASP A 1 297 ? -0.139 -13.328 -21.562 1 88.56 297 ASP A C 1
ATOM 2252 O O . ASP A 1 297 ? -0.039 -12.68 -20.516 1 88.56 297 ASP A O 1
ATOM 2256 N N . PHE A 1 298 ? -0.355 -14.68 -21.578 1 92.69 298 PHE A N 1
ATOM 2257 C CA . PHE A 1 298 ? -0.502 -15.406 -20.328 1 92.69 298 PHE A CA 1
ATOM 2258 C C . PHE A 1 298 ? 0.765 -16.188 -20 1 92.69 298 PHE A C 1
ATOM 2260 O O . PHE A 1 298 ? 0.851 -16.828 -18.953 1 92.69 298 PHE A O 1
ATOM 2267 N N . GLY A 1 299 ? 1.696 -16.172 -20.828 1 97 299 GLY A N 1
ATOM 2268 C CA . GLY A 1 299 ? 3.021 -16.703 -20.547 1 97 299 GLY A CA 1
ATOM 2269 C C . GLY A 1 299 ? 3.082 -18.219 -20.641 1 97 299 GLY A C 1
ATOM 2270 O O . GLY A 1 299 ? 4.156 -18.812 -20.531 1 97 299 GLY A O 1
ATOM 2271 N N . VAL A 1 300 ? 1.922 -18.922 -20.906 1 98.12 300 VAL A N 1
ATOM 2272 C CA . VAL A 1 300 ? 1.846 -20.375 -20.828 1 98.12 300 VAL A CA 1
ATOM 2273 C C . VAL A 1 300 ? 2.562 -21.016 -22.016 1 98.12 300 VAL A C 1
ATOM 2275 O O . VAL A 1 300 ? 3.273 -22 -21.859 1 98.12 300 VAL A O 1
ATOM 2278 N N . VAL A 1 301 ? 2.453 -20.453 -23.25 1 97.5 301 VAL A N 1
ATOM 2279 C CA . VAL A 1 301 ? 3.133 -20.969 -24.438 1 97.5 301 VAL A CA 1
ATOM 2280 C C . VAL A 1 301 ? 4.645 -20.922 -24.219 1 97.5 301 VAL A C 1
ATOM 2282 O O . VAL A 1 301 ? 5.34 -21.906 -24.453 1 97.5 301 VAL A O 1
ATOM 2285 N N . SER A 1 302 ? 5.086 -19.75 -23.688 1 97.25 302 SER A N 1
ATOM 2286 C CA . SER A 1 302 ? 6.512 -19.578 -23.438 1 97.25 302 SER A CA 1
ATOM 2287 C C . SER A 1 302 ? 6.992 -20.516 -22.344 1 97.25 302 SER A C 1
ATOM 2289 O O . SER A 1 302 ? 8.102 -21.047 -22.406 1 97.25 302 SER A O 1
ATOM 2291 N N . GLU A 1 303 ? 6.223 -20.719 -21.344 1 98.12 303 GLU A N 1
ATOM 2292 C CA . GLU A 1 303 ? 6.543 -21.578 -20.219 1 98.12 303 GLU A CA 1
ATOM 2293 C C . GLU A 1 303 ? 6.672 -23.031 -20.641 1 98.12 303 GLU A C 1
ATOM 2295 O O . GLU A 1 303 ? 7.629 -23.719 -20.281 1 98.12 303 GLU A O 1
ATOM 2300 N N . VAL A 1 304 ? 5.73 -23.516 -21.438 1 98.31 304 VAL A N 1
ATOM 2301 C CA . VAL A 1 304 ? 5.73 -24.891 -21.906 1 98.31 304 VAL A CA 1
ATOM 2302 C C . VAL A 1 304 ? 6.895 -25.094 -22.875 1 98.31 304 VAL A C 1
ATOM 2304 O O . VAL A 1 304 ? 7.559 -26.141 -22.844 1 98.31 304 VAL A O 1
ATOM 2307 N N . ALA A 1 305 ? 7.156 -24.109 -23.719 1 97.56 305 ALA A N 1
ATOM 2308 C CA . ALA A 1 305 ? 8.305 -24.172 -24.625 1 97.56 305 ALA A CA 1
ATOM 2309 C C . ALA A 1 305 ? 9.609 -24.281 -23.844 1 97.56 305 ALA A C 1
ATOM 2311 O O . ALA A 1 305 ? 10.508 -25.031 -24.234 1 97.56 305 ALA A O 1
ATOM 2312 N N . ALA A 1 306 ? 9.695 -23.5 -22.766 1 97.81 306 ALA A N 1
ATOM 2313 C CA . ALA A 1 306 ? 10.891 -23.562 -21.922 1 97.81 306 ALA A CA 1
ATOM 2314 C C . ALA A 1 306 ? 11.078 -24.938 -21.312 1 97.81 306 ALA A C 1
ATOM 2316 O O . ALA A 1 306 ? 12.203 -25.438 -21.234 1 97.81 306 ALA A O 1
ATOM 2317 N N . PHE A 1 307 ? 10.039 -25.516 -20.875 1 98.38 307 PHE A N 1
ATOM 2318 C CA . PHE A 1 307 ? 10.086 -26.875 -20.328 1 98.38 307 PHE A CA 1
ATOM 2319 C C . PHE A 1 307 ? 10.539 -27.875 -21.375 1 98.38 307 PHE A C 1
ATOM 2321 O O . PHE A 1 307 ? 11.414 -28.703 -21.125 1 98.38 307 PHE A O 1
ATOM 2328 N N . ALA A 1 308 ? 9.93 -27.781 -22.578 1 98 308 ALA A N 1
ATOM 2329 C CA . ALA A 1 308 ? 10.305 -28.656 -23.688 1 98 308 ALA A CA 1
ATOM 2330 C C . ALA A 1 308 ? 11.797 -28.547 -24 1 98 308 ALA A C 1
ATOM 2332 O O . ALA A 1 308 ? 12.469 -29.547 -24.203 1 98 308 ALA A O 1
ATOM 2333 N N . ALA A 1 309 ? 12.242 -27.359 -24 1 97.12 309 ALA A N 1
ATOM 2334 C CA . ALA A 1 309 ? 13.664 -27.125 -24.25 1 97.12 309 ALA A CA 1
ATOM 2335 C C . ALA A 1 309 ? 14.531 -27.734 -23.156 1 97.12 309 ALA A C 1
ATOM 2337 O O . ALA A 1 309 ? 15.602 -28.281 -23.422 1 97.12 309 ALA A O 1
ATOM 2338 N N . SER A 1 310 ? 14.102 -27.594 -21.906 1 97.44 310 SER A N 1
ATOM 2339 C CA . SER A 1 310 ? 14.805 -28.188 -20.781 1 97.44 310 SER A CA 1
ATOM 2340 C C . SER A 1 310 ? 14.93 -29.688 -20.938 1 97.44 310 SER A C 1
ATOM 2342 O O . SER A 1 310 ? 16 -30.266 -20.719 1 97.44 310 SER A O 1
ATOM 2344 N N . VAL A 1 311 ? 13.828 -30.344 -21.297 1 97.06 311 VAL A N 1
ATOM 2345 C CA . VAL A 1 311 ? 13.797 -31.781 -21.469 1 97.06 311 VAL A CA 1
ATOM 2346 C C . VAL A 1 311 ? 14.75 -32.188 -22.594 1 97.06 311 VAL A C 1
ATOM 2348 O O . VAL A 1 311 ? 15.539 -33.125 -22.438 1 97.06 311 VAL A O 1
ATOM 2351 N N . ALA A 1 312 ? 14.68 -31.516 -23.688 1 95.44 312 ALA A N 1
ATOM 2352 C CA . ALA A 1 312 ? 15.523 -31.828 -24.844 1 95.44 312 ALA A CA 1
ATOM 2353 C C . ALA A 1 312 ? 17 -31.656 -24.5 1 95.44 312 ALA A C 1
ATOM 2355 O O . ALA A 1 312 ? 17.844 -32.469 -24.938 1 95.44 312 ALA A O 1
ATOM 2356 N N . ALA A 1 313 ? 17.297 -30.656 -23.734 1 95.06 313 ALA A N 1
ATOM 2357 C CA . ALA A 1 313 ? 18.672 -30.328 -23.422 1 95.06 313 ALA A CA 1
ATOM 2358 C C . ALA A 1 313 ? 19.172 -31.125 -22.219 1 95.06 313 ALA A C 1
ATOM 2360 O O . ALA A 1 313 ? 20.375 -31.219 -21.984 1 95.06 313 ALA A O 1
ATOM 2361 N N . GLY A 1 314 ? 18.281 -31.656 -21.484 1 95.06 314 GLY A N 1
ATOM 2362 C CA . GLY A 1 314 ? 18.656 -32.344 -20.25 1 95.06 314 GLY A CA 1
ATOM 2363 C C . GLY A 1 314 ? 19.078 -31.391 -19.156 1 95.06 314 GLY A C 1
ATOM 2364 O O . GLY A 1 314 ? 19.875 -31.75 -18.281 1 95.06 314 GLY A O 1
ATOM 2365 N N . GLN A 1 315 ? 18.656 -30.125 -19.297 1 95.75 315 GLN A N 1
ATOM 2366 C CA . GLN A 1 315 ? 18.984 -29.094 -18.328 1 95.75 315 GLN A CA 1
ATOM 2367 C C . GLN A 1 315 ? 17.766 -28.266 -17.953 1 95.75 315 GLN A C 1
ATOM 2369 O O . GLN A 1 315 ? 17.172 -27.609 -18.812 1 95.75 315 GLN A O 1
ATOM 2374 N N . ALA A 1 316 ? 17.516 -28.281 -16.672 1 96.5 316 ALA A N 1
ATOM 2375 C CA . ALA A 1 316 ? 16.312 -27.594 -16.188 1 96.5 316 ALA A CA 1
ATOM 2376 C C . ALA A 1 316 ? 16.453 -26.078 -16.297 1 96.5 316 ALA A C 1
ATOM 2378 O O . ALA A 1 316 ? 17.531 -25.531 -16.031 1 96.5 316 ALA A O 1
ATOM 2379 N N . ASP A 1 317 ? 15.398 -25.391 -16.672 1 97.81 317 ASP A N 1
ATOM 2380 C CA . ASP A 1 317 ? 15.312 -23.938 -16.562 1 97.81 317 ASP A CA 1
ATOM 2381 C C . ASP A 1 317 ? 15.234 -23.5 -15.102 1 97.81 317 ASP A C 1
ATOM 2383 O O . ASP A 1 317 ? 14.289 -23.844 -14.398 1 97.81 317 ASP A O 1
ATOM 2387 N N . PRO A 1 318 ? 16.141 -22.688 -14.617 1 97.62 318 PRO A N 1
ATOM 2388 C CA . PRO A 1 318 ? 16.141 -22.297 -13.203 1 97.62 318 PRO A CA 1
ATOM 2389 C C . PRO A 1 318 ? 14.867 -21.578 -12.789 1 97.62 318 PRO A C 1
ATOM 2391 O O . PRO A 1 318 ? 14.461 -21.641 -11.625 1 97.62 318 PRO A O 1
ATOM 2394 N N . GLN A 1 319 ? 14.188 -20.891 -13.68 1 97.62 319 GLN A N 1
ATOM 2395 C CA . GLN A 1 319 ? 12.992 -20.125 -13.367 1 97.62 319 GLN A CA 1
ATOM 2396 C C . GLN A 1 319 ? 11.797 -21.031 -13.125 1 97.62 319 GLN A C 1
ATOM 2398 O O . GLN A 1 319 ? 10.758 -20.594 -12.625 1 97.62 319 GLN A O 1
ATOM 2403 N N . GLN A 1 320 ? 11.961 -22.312 -13.492 1 98.5 320 GLN A N 1
ATOM 2404 C CA . GLN A 1 320 ? 10.883 -23.266 -13.289 1 98.5 320 GLN A CA 1
ATOM 2405 C C . GLN A 1 320 ? 11.211 -24.234 -12.164 1 98.5 320 GLN A C 1
ATOM 2407 O O . GLN A 1 320 ? 10.5 -25.219 -11.953 1 98.5 320 GLN A O 1
ATOM 2412 N N . SER A 1 321 ? 12.312 -24.016 -11.445 1 98.19 321 SER A N 1
ATOM 2413 C CA . SER A 1 321 ? 12.742 -24.953 -10.414 1 98.19 321 SER A CA 1
ATOM 2414 C C . SER A 1 321 ? 11.719 -25.062 -9.289 1 98.19 321 SER A C 1
ATOM 2416 O O . SER A 1 321 ? 11.07 -24.062 -8.945 1 98.19 321 SER A O 1
ATOM 2418 N N . PRO A 1 322 ? 11.539 -26.25 -8.75 1 98.38 322 PRO A N 1
ATOM 2419 C CA . PRO A 1 322 ? 10.648 -26.359 -7.59 1 98.38 322 PRO A CA 1
ATOM 2420 C C . PRO A 1 322 ? 11.078 -25.484 -6.418 1 98.38 322 PRO A C 1
ATOM 2422 O O . PRO A 1 322 ? 10.234 -25.016 -5.648 1 98.38 322 PRO A O 1
ATOM 2425 N N . GLN A 1 323 ? 12.375 -25.172 -6.32 1 97.5 323 GLN A N 1
ATOM 2426 C CA . GLN A 1 323 ? 12.875 -24.312 -5.266 1 97.5 323 GLN A CA 1
ATOM 2427 C C . GLN A 1 323 ? 12.336 -22.891 -5.41 1 97.5 323 GLN A C 1
ATOM 2429 O O . GLN A 1 323 ? 11.977 -22.25 -4.418 1 97.5 323 GLN A O 1
ATOM 2434 N N . GLU A 1 324 ? 12.273 -22.391 -6.625 1 97.81 324 GLU A N 1
ATOM 2435 C CA . GLU A 1 324 ? 11.703 -21.062 -6.855 1 97.81 324 GLU A CA 1
ATOM 2436 C C . GLU A 1 324 ? 10.219 -21.031 -6.484 1 97.81 324 GLU A C 1
ATOM 2438 O O . GLU A 1 324 ? 9.75 -20.062 -5.879 1 97.81 324 GLU A O 1
ATOM 2443 N N . ALA A 1 325 ? 9.539 -22.078 -6.863 1 98.56 325 ALA A N 1
ATOM 2444 C CA . ALA A 1 325 ? 8.117 -22.141 -6.535 1 98.56 325 ALA A CA 1
ATOM 2445 C C . ALA A 1 325 ? 7.91 -22.25 -5.027 1 98.56 325 ALA A C 1
ATOM 2447 O O . ALA A 1 325 ? 6.938 -21.703 -4.488 1 98.56 325 ALA A O 1
ATOM 2448 N N . LEU A 1 326 ? 8.766 -23 -4.379 1 98.62 326 LEU A N 1
ATOM 2449 C CA . LEU A 1 326 ? 8.703 -23.125 -2.928 1 98.62 326 LEU A CA 1
ATOM 2450 C C . LEU A 1 326 ? 8.867 -21.75 -2.264 1 98.62 326 LEU A C 1
ATOM 2452 O O . LEU A 1 326 ? 8.188 -21.453 -1.277 1 98.62 326 LEU A O 1
ATOM 2456 N N . LYS A 1 327 ? 9.727 -20.922 -2.764 1 98.56 327 LYS A N 1
ATOM 2457 C CA . LYS A 1 327 ? 9.922 -19.578 -2.213 1 98.56 327 LYS A CA 1
ATOM 2458 C C . LYS A 1 327 ? 8.672 -18.719 -2.367 1 98.56 327 LYS A C 1
ATOM 2460 O O . LYS A 1 327 ? 8.352 -17.922 -1.492 1 98.56 327 LYS A O 1
ATOM 2465 N N . ASP A 1 328 ? 7.969 -18.844 -3.525 1 98.75 328 ASP A N 1
ATOM 2466 C CA . ASP A 1 328 ? 6.691 -18.156 -3.689 1 98.75 328 ASP A CA 1
ATOM 2467 C C . ASP A 1 328 ? 5.703 -18.562 -2.6 1 98.75 328 ASP A C 1
ATOM 2469 O O . ASP A 1 328 ? 5.082 -17.703 -1.965 1 98.75 328 ASP A O 1
ATOM 2473 N N . LEU A 1 329 ? 5.621 -19.844 -2.428 1 98.81 329 LEU A N 1
ATOM 2474 C CA . LEU A 1 329 ? 4.703 -20.422 -1.445 1 98.81 329 LEU A CA 1
ATOM 2475 C C . LEU A 1 329 ? 5.086 -19.984 -0.033 1 98.81 329 LEU A C 1
ATOM 2477 O O . LEU A 1 329 ? 4.215 -19.703 0.79 1 98.81 329 LEU A O 1
ATOM 2481 N N . ALA A 1 330 ? 6.34 -19.953 0.257 1 98.81 330 ALA A N 1
ATOM 2482 C CA . ALA A 1 330 ? 6.824 -19.594 1.587 1 98.81 330 ALA A CA 1
ATOM 2483 C C . ALA A 1 330 ? 6.426 -18.156 1.948 1 98.81 330 ALA A C 1
ATOM 2485 O O . ALA A 1 330 ? 5.984 -17.906 3.068 1 98.81 330 ALA A O 1
ATOM 2486 N N . LEU A 1 331 ? 6.582 -17.25 1.051 1 98.88 331 LEU A N 1
ATOM 2487 C CA . LEU A 1 331 ? 6.184 -15.875 1.312 1 98.88 331 LEU A CA 1
ATOM 2488 C C . LEU A 1 331 ? 4.676 -15.773 1.517 1 98.88 331 LEU A C 1
ATOM 2490 O O . LEU A 1 331 ? 4.215 -15.125 2.457 1 98.88 331 LEU A O 1
ATOM 2494 N N . LEU A 1 332 ? 3.93 -16.422 0.661 1 98.81 332 LEU A N 1
ATOM 2495 C CA . LEU A 1 332 ? 2.475 -16.375 0.78 1 98.81 332 LEU A CA 1
ATOM 2496 C C . LEU A 1 332 ? 2.021 -16.969 2.109 1 98.81 332 LEU A C 1
ATOM 2498 O O . LEU A 1 332 ? 1.145 -16.422 2.775 1 98.81 332 LEU A O 1
ATOM 2502 N N . GLN A 1 333 ? 2.646 -18.109 2.471 1 98.81 333 GLN A N 1
ATOM 2503 C CA . GLN A 1 333 ? 2.266 -18.734 3.732 1 98.81 333 GLN A CA 1
ATOM 2504 C C . GLN A 1 333 ? 2.621 -17.828 4.918 1 98.81 333 GLN A C 1
ATOM 2506 O O . GLN A 1 333 ? 1.883 -17.781 5.906 1 98.81 333 GLN A O 1
ATOM 2511 N N . ALA A 1 334 ? 3.752 -17.172 4.855 1 98.88 334 ALA A N 1
ATOM 2512 C CA . ALA A 1 334 ? 4.105 -16.234 5.918 1 98.88 334 ALA A CA 1
ATOM 2513 C C . ALA A 1 334 ? 3.041 -15.141 6.062 1 98.88 334 ALA A C 1
ATOM 2515 O O . ALA A 1 334 ? 2.682 -14.766 7.18 1 98.88 334 ALA A O 1
ATOM 2516 N N . LEU A 1 335 ? 2.541 -14.641 4.984 1 98.88 335 LEU A N 1
ATOM 2517 C CA . LEU A 1 335 ? 1.482 -13.641 4.992 1 98.88 335 LEU A CA 1
ATOM 2518 C C . LEU A 1 335 ? 0.223 -14.18 5.656 1 98.88 335 LEU A C 1
ATOM 2520 O O . LEU A 1 335 ? -0.394 -13.5 6.477 1 98.88 335 LEU A O 1
ATOM 2524 N N . LEU A 1 336 ? -0.126 -15.406 5.312 1 98.75 336 LEU A N 1
ATOM 2525 C CA . LEU A 1 336 ? -1.336 -16.031 5.84 1 98.75 336 LEU A CA 1
ATOM 2526 C C . LEU A 1 336 ? -1.192 -16.328 7.328 1 98.75 336 LEU A C 1
ATOM 2528 O O . LEU A 1 336 ? -2.15 -16.172 8.094 1 98.75 336 LEU A O 1
ATOM 2532 N N . GLU A 1 337 ? 0.012 -16.766 7.684 1 98.56 337 GLU A N 1
ATOM 2533 C CA . GLU A 1 337 ? 0.26 -17.094 9.086 1 98.56 337 GLU A CA 1
ATOM 2534 C C . GLU A 1 337 ? 0.226 -15.836 9.953 1 98.56 337 GLU A C 1
ATOM 2536 O O . GLU A 1 337 ? -0.261 -15.867 11.086 1 98.56 337 GLU A O 1
ATOM 2541 N N . SER A 1 338 ? 0.73 -14.719 9.453 1 98.38 338 SER A N 1
ATOM 2542 C CA . SER A 1 338 ? 0.724 -13.438 10.156 1 98.38 338 SER A CA 1
ATOM 2543 C C . SER A 1 338 ? -0.683 -12.852 10.227 1 98.38 338 SER A C 1
ATOM 2545 O O . SER A 1 338 ? -1.025 -12.164 11.188 1 98.38 338 SER A O 1
ATOM 2547 N N . GLY A 1 339 ? -1.528 -13.172 9.344 1 98 339 GLY A N 1
ATOM 2548 C CA . GLY A 1 339 ? -2.793 -12.539 9.008 1 98 339 GLY A CA 1
ATOM 2549 C C . GLY A 1 339 ? -3.719 -12.375 10.195 1 98 339 GLY A C 1
ATOM 2550 O O . GLY A 1 339 ? -4.238 -11.289 10.438 1 98 339 GLY A O 1
ATOM 2551 N N . PRO A 1 340 ? -3.9 -13.438 11.023 1 97 340 PRO A N 1
ATOM 2552 C CA . PRO A 1 340 ? -4.895 -13.383 12.102 1 97 340 PRO A CA 1
ATOM 2553 C C . PRO A 1 340 ? -4.496 -12.43 13.227 1 97 340 PRO A C 1
ATOM 2555 O O . PRO A 1 340 ? -5.363 -11.82 13.852 1 97 340 PRO A O 1
ATOM 2558 N N . THR A 1 341 ? -3.152 -12.188 13.391 1 94.75 341 THR A N 1
ATOM 2559 C CA . THR A 1 341 ? -2.746 -11.477 14.594 1 94.75 341 THR A CA 1
ATOM 2560 C C . THR A 1 341 ? -1.957 -10.219 14.234 1 94.75 341 THR A C 1
ATOM 2562 O O . THR A 1 341 ? -1.811 -9.312 15.062 1 94.75 341 THR A O 1
ATOM 2565 N N . GLY A 1 342 ? -1.387 -10.227 13.055 1 96.38 342 GLY A N 1
ATOM 2566 C CA . GLY A 1 342 ? -0.486 -9.148 12.688 1 96.38 342 GLY A CA 1
ATOM 2567 C C . GLY A 1 342 ? 0.928 -9.352 13.203 1 96.38 342 GLY A C 1
ATOM 2568 O O . GLY A 1 342 ? 1.756 -8.438 13.125 1 96.38 342 GLY A O 1
ATOM 2569 N N . ALA A 1 343 ? 1.23 -10.492 13.75 1 96.5 343 ALA A N 1
ATOM 2570 C CA . ALA A 1 343 ? 2.553 -10.781 14.297 1 96.5 343 ALA A CA 1
ATOM 2571 C C . ALA A 1 343 ? 3.598 -10.867 13.188 1 96.5 343 ALA A C 1
ATOM 2573 O O . ALA A 1 343 ? 3.322 -11.398 12.109 1 96.5 343 ALA A O 1
ATOM 2574 N N . ILE A 1 344 ? 4.734 -10.391 13.523 1 97.88 344 ILE A N 1
ATOM 2575 C CA . ILE A 1 344 ? 5.828 -10.508 12.57 1 97.88 344 ILE A CA 1
ATOM 2576 C C . ILE A 1 344 ? 6.102 -11.984 12.281 1 97.88 344 ILE A C 1
ATOM 2578 O O . ILE A 1 344 ? 6.172 -12.805 13.203 1 97.88 344 ILE A O 1
ATOM 2582 N N . THR A 1 345 ? 6.188 -12.312 11.047 1 98.31 345 THR A N 1
ATOM 2583 C CA . THR A 1 345 ? 6.504 -13.664 10.609 1 98.31 345 THR A CA 1
ATOM 2584 C C . THR A 1 345 ? 7.672 -13.656 9.625 1 98.31 345 THR A C 1
ATOM 2586 O O . THR A 1 345 ? 7.652 -12.914 8.633 1 98.31 345 THR A O 1
ATOM 2589 N N . ASN A 1 346 ? 8.719 -14.43 9.883 1 98.19 346 ASN A N 1
ATOM 2590 C CA . ASN A 1 346 ? 9.844 -14.57 8.961 1 98.19 346 ASN A CA 1
ATOM 2591 C C . ASN A 1 346 ? 9.492 -15.477 7.781 1 98.19 346 ASN A C 1
ATOM 2593 O O . ASN A 1 346 ? 8.797 -16.484 7.949 1 98.19 346 ASN A O 1
ATOM 2597 N N . VAL A 1 347 ? 9.969 -15.047 6.629 1 97.5 347 VAL A N 1
ATOM 2598 C CA . VAL A 1 347 ? 9.766 -15.883 5.453 1 97.5 347 VAL A CA 1
ATOM 2599 C C . VAL A 1 347 ? 10.734 -17.062 5.48 1 97.5 347 VAL A C 1
ATOM 2601 O O . VAL A 1 347 ? 11.953 -16.859 5.559 1 97.5 347 VAL A O 1
ATOM 2604 N N . ALA A 1 348 ? 10.227 -18.312 5.578 1 83.06 348 ALA A N 1
ATOM 2605 C CA . ALA A 1 348 ? 10.977 -19.562 5.754 1 83.06 348 ALA A CA 1
ATOM 2606 C C . ALA A 1 348 ? 11.883 -19.828 4.559 1 83.06 348 ALA A C 1
ATOM 2608 O O . ALA A 1 348 ? 11.602 -19.375 3.443 1 83.06 348 ALA A O 1
ATOM 2609 N N . MET B 1 1 ? -14.594 43.656 14.359 1 87.38 1 MET B N 1
ATOM 2610 C CA . MET B 1 1 ? -13.445 42.875 13.922 1 87.38 1 MET B CA 1
ATOM 2611 C C . MET B 1 1 ? -12.625 42.406 15.117 1 87.38 1 MET B C 1
ATOM 2613 O O . MET B 1 1 ? -12.477 43.125 16.094 1 87.38 1 MET B O 1
ATOM 2617 N N . THR B 1 2 ? -12.25 41.156 15.078 1 94.62 2 THR B N 1
ATOM 2618 C CA . THR B 1 2 ? -11.453 40.531 16.141 1 94.62 2 THR B CA 1
ATOM 2619 C C . THR B 1 2 ? -9.977 40.875 15.977 1 94.62 2 THR B C 1
ATOM 2621 O O . THR B 1 2 ? -9.383 40.656 14.922 1 94.62 2 THR B O 1
ATOM 2624 N N . GLY B 1 3 ? -9.422 41.594 16.984 1 98.12 3 GLY B N 1
ATOM 2625 C CA . GLY B 1 3 ? -7.984 41.844 16.984 1 98.12 3 GLY B CA 1
ATOM 2626 C C . GLY B 1 3 ? -7.172 40.562 17.125 1 98.12 3 GLY B C 1
ATOM 2627 O O . GLY B 1 3 ? -7.398 39.781 18.047 1 98.12 3 GLY B O 1
ATOM 2628 N N . VAL B 1 4 ? -6.238 40.344 16.188 1 98.75 4 VAL B N 1
ATOM 2629 C CA . VAL B 1 4 ? -5.461 39.094 16.172 1 98.75 4 VAL B CA 1
ATOM 2630 C C . VAL B 1 4 ? -3.975 39.438 16.062 1 98.75 4 VAL B C 1
ATOM 2632 O O . VAL B 1 4 ? -3.604 40.5 15.555 1 98.75 4 VAL B O 1
ATOM 2635 N N . ALA B 1 5 ? -3.156 38.562 16.594 1 98.88 5 ALA B N 1
ATOM 2636 C CA . ALA B 1 5 ? -1.707 38.625 16.406 1 98.88 5 ALA B CA 1
ATOM 2637 C C . ALA B 1 5 ? -1.171 37.344 15.797 1 98.88 5 ALA B C 1
ATOM 2639 O O . ALA B 1 5 ? -1.727 36.25 16.016 1 98.88 5 ALA B O 1
ATOM 2640 N N . LEU B 1 6 ? -0.155 37.438 15.008 1 98.81 6 LEU B N 1
ATOM 2641 C CA . LEU B 1 6 ? 0.583 36.281 14.484 1 98.81 6 LEU B CA 1
ATOM 2642 C C . LEU B 1 6 ? 1.849 36.031 15.305 1 98.81 6 LEU B C 1
ATOM 2644 O O . LEU B 1 6 ? 2.688 36.938 15.438 1 98.81 6 LEU B O 1
ATOM 2648 N N . LEU B 1 7 ? 1.932 34.906 15.906 1 98.81 7 LEU B N 1
ATOM 2649 C CA . LEU B 1 7 ? 3.107 34.5 16.672 1 98.81 7 LEU B CA 1
ATOM 2650 C C . LEU B 1 7 ? 3.957 33.5 15.898 1 98.81 7 LEU B C 1
ATOM 2652 O O . LEU B 1 7 ? 3.602 32.312 15.797 1 98.81 7 LEU B O 1
ATOM 2656 N N . GLY B 1 8 ? 5.133 33.875 15.516 1 98.19 8 GLY B N 1
ATOM 2657 C CA . GLY B 1 8 ? 5.996 33.125 14.594 1 98.19 8 GLY B CA 1
ATOM 2658 C C . GLY B 1 8 ? 6.125 33.812 13.242 1 98.19 8 GLY B C 1
ATOM 2659 O O . GLY B 1 8 ? 5.129 34.25 12.648 1 98.19 8 GLY B O 1
ATOM 2660 N N . ALA B 1 9 ? 7.348 33.969 12.758 1 97.44 9 ALA B N 1
ATOM 2661 C CA . ALA B 1 9 ? 7.621 34.688 11.516 1 97.44 9 ALA B CA 1
ATOM 2662 C C . ALA B 1 9 ? 8.375 33.812 10.531 1 97.44 9 ALA B C 1
ATOM 2664 O O . ALA B 1 9 ? 9.203 34.281 9.758 1 97.44 9 ALA B O 1
ATOM 2665 N N . GLY B 1 10 ? 8.156 32.531 10.633 1 95.56 10 GLY B N 1
ATOM 2666 C CA . GLY B 1 10 ? 8.781 31.578 9.719 1 95.56 10 GLY B CA 1
ATOM 2667 C C . GLY B 1 10 ? 8.148 31.578 8.336 1 95.56 10 GLY B C 1
ATOM 2668 O O . GLY B 1 10 ? 7.328 32.438 8.023 1 95.56 10 GLY B O 1
ATOM 2669 N N . ILE B 1 11 ? 8.555 30.641 7.539 1 95.75 11 ILE B N 1
ATOM 2670 C CA . ILE B 1 11 ? 8.18 30.516 6.137 1 95.75 11 ILE B CA 1
ATOM 2671 C C . ILE B 1 11 ? 6.656 30.438 6.016 1 95.75 11 ILE B C 1
ATOM 2673 O O . ILE B 1 11 ? 6.047 31.219 5.277 1 95.75 11 ILE B O 1
ATOM 2677 N N . PHE B 1 12 ? 6.051 29.562 6.793 1 96.12 12 PHE B N 1
ATOM 2678 C CA . PHE B 1 12 ? 4.621 29.312 6.68 1 96.12 12 PHE B CA 1
ATOM 2679 C C . PHE B 1 12 ? 3.82 30.531 7.148 1 96.12 12 PHE B C 1
ATOM 2681 O O . PHE B 1 12 ? 2.762 30.828 6.598 1 96.12 12 PHE B O 1
ATOM 2688 N N . ALA B 1 13 ? 4.254 31.188 8.211 1 97.5 13 ALA B N 1
ATOM 2689 C CA . ALA B 1 13 ? 3.604 32.406 8.68 1 97.5 13 ALA B CA 1
ATOM 2690 C C . ALA B 1 13 ? 3.566 33.469 7.582 1 97.5 13 ALA B C 1
ATOM 2692 O O . ALA B 1 13 ? 2.541 34.125 7.371 1 97.5 13 ALA B O 1
ATOM 2693 N N . LYS B 1 14 ? 4.664 33.594 6.863 1 97.12 14 LYS B N 1
ATOM 2694 C CA . LYS B 1 14 ? 4.824 34.625 5.848 1 97.12 14 LYS B CA 1
ATOM 2695 C C . LYS B 1 14 ? 4.008 34.312 4.598 1 97.12 14 LYS B C 1
ATOM 2697 O O . LYS B 1 14 ? 3.346 35.188 4.043 1 97.12 14 LYS B O 1
ATOM 2702 N N . ILE B 1 15 ? 3.959 33 4.246 1 96.31 15 ILE B N 1
ATOM 2703 C CA . ILE B 1 15 ? 3.432 32.719 2.92 1 96.31 15 ILE B CA 1
ATOM 2704 C C . ILE B 1 15 ? 1.981 32.25 3.031 1 96.31 15 ILE B C 1
ATOM 2706 O O . ILE B 1 15 ? 1.23 32.312 2.053 1 96.31 15 ILE B O 1
ATOM 2710 N N . GLU B 1 16 ? 1.592 31.797 4.219 1 97.31 16 GLU B N 1
ATOM 2711 C CA . GLU B 1 16 ? 0.253 31.219 4.312 1 97.31 16 GLU B CA 1
ATOM 2712 C C . GLU B 1 16 ? -0.586 31.938 5.359 1 97.31 16 GLU B C 1
ATOM 2714 O O . GLU B 1 16 ? -1.671 32.438 5.055 1 97.31 16 GLU B O 1
ATOM 2719 N N . HIS B 1 17 ? -0.138 32.125 6.578 1 98.19 17 HIS B N 1
ATOM 2720 C CA . HIS B 1 17 ? -0.958 32.688 7.656 1 98.19 17 HIS B CA 1
ATOM 2721 C C . HIS B 1 17 ? -1.235 34.156 7.434 1 98.19 17 HIS B C 1
ATOM 2723 O O . HIS B 1 17 ? -2.369 34.625 7.602 1 98.19 17 HIS B O 1
ATOM 2729 N N . LEU B 1 18 ? -0.188 34.938 7.066 1 98.25 18 LEU B N 1
ATOM 2730 C CA . LEU B 1 18 ? -0.37 36.375 6.887 1 98.25 18 LEU B CA 1
ATOM 2731 C C . LEU B 1 18 ? -1.404 36.656 5.805 1 98.25 18 LEU B C 1
ATOM 2733 O O . LEU B 1 18 ? -2.404 37.344 6.059 1 98.25 18 LEU B O 1
ATOM 2737 N N . PRO B 1 19 ? -1.232 36.031 4.613 1 97.25 19 PRO B N 1
ATOM 2738 C CA . PRO B 1 19 ? -2.256 36.25 3.588 1 97.25 19 PRO B CA 1
ATOM 2739 C C . PRO B 1 19 ? -3.643 35.781 4.027 1 97.25 19 PRO B C 1
ATOM 2741 O O . PRO B 1 19 ? -4.648 36.406 3.67 1 97.25 19 PRO B O 1
ATOM 2744 N N . ALA B 1 20 ? -3.732 34.688 4.77 1 98 20 ALA B N 1
ATOM 2745 C CA . ALA B 1 20 ? -5.023 34.188 5.215 1 98 20 ALA B CA 1
ATOM 2746 C C . ALA B 1 20 ? -5.695 35.125 6.191 1 98 20 ALA B C 1
ATOM 2748 O O . ALA B 1 20 ? -6.906 35.344 6.121 1 98 20 ALA B O 1
ATOM 2749 N N . VAL B 1 21 ? -4.926 35.719 7.125 1 97.81 21 VAL B N 1
ATOM 2750 C CA . VAL B 1 21 ? -5.453 36.688 8.086 1 97.81 21 VAL B CA 1
ATOM 2751 C C . VAL B 1 21 ? -5.953 37.938 7.355 1 97.81 21 VAL B C 1
ATOM 2753 O O . VAL B 1 21 ? -7.027 38.438 7.664 1 97.81 21 VAL B O 1
ATOM 2756 N N . GLU B 1 22 ? -5.199 38.375 6.363 1 96.5 22 GLU B N 1
ATOM 2757 C CA . GLU B 1 22 ? -5.562 39.531 5.582 1 96.5 22 GLU B CA 1
ATOM 2758 C C . GLU B 1 22 ? -6.824 39.281 4.766 1 96.5 22 GLU B C 1
ATOM 2760 O O . GLU B 1 22 ? -7.598 40.219 4.508 1 96.5 22 GLU B O 1
ATOM 2765 N N . ALA B 1 23 ? -6.992 38.062 4.434 1 95.19 23 ALA B N 1
ATOM 2766 C CA . ALA B 1 23 ? -8.156 37.688 3.629 1 95.19 23 ALA B CA 1
ATOM 2767 C C . ALA B 1 23 ? -9.391 37.5 4.504 1 95.19 23 ALA B C 1
ATOM 2769 O O . ALA B 1 23 ? -10.516 37.531 4 1 95.19 23 ALA B O 1
ATOM 2770 N N . ALA B 1 24 ? -9.195 37.312 5.785 1 94.12 24 ALA B N 1
ATOM 2771 C CA . ALA B 1 24 ? -10.305 37.094 6.707 1 94.12 24 ALA B CA 1
ATOM 2772 C C . ALA B 1 24 ? -10.961 38.406 7.109 1 94.12 24 ALA B C 1
ATOM 2774 O O . ALA B 1 24 ? -10.375 39.219 7.848 1 94.12 24 ALA B O 1
ATOM 2775 N N . LYS B 1 25 ? -12.172 38.625 6.789 1 88.94 25 LYS B N 1
ATOM 2776 C CA . LYS B 1 25 ? -12.852 39.875 6.961 1 88.94 25 LYS B CA 1
ATOM 2777 C C . LYS B 1 25 ? -13.125 40.156 8.438 1 88.94 25 LYS B C 1
ATOM 2779 O O . LYS B 1 25 ? -13.281 41.312 8.836 1 88.94 25 LYS B O 1
ATOM 2784 N N . ASP B 1 26 ? -13.078 39.156 9.172 1 91.88 26 ASP B N 1
ATOM 2785 C CA . ASP B 1 26 ? -13.469 39.312 10.57 1 91.88 26 ASP B CA 1
ATOM 2786 C C . ASP B 1 26 ? -12.242 39.438 11.461 1 91.88 26 ASP B C 1
ATOM 2788 O O . ASP B 1 26 ? -12.359 39.469 12.688 1 91.88 26 ASP B O 1
ATOM 2792 N N . LEU B 1 27 ? -11.07 39.531 10.844 1 96.5 27 LEU B N 1
ATOM 2793 C CA . LEU B 1 27 ? -9.852 39.656 11.625 1 96.5 27 LEU B CA 1
ATOM 2794 C C . LEU B 1 27 ? -9.133 40.938 11.328 1 96.5 27 LEU B C 1
ATOM 2796 O O . LEU B 1 27 ? -9.188 41.469 10.203 1 96.5 27 LEU B O 1
ATOM 2800 N N . ASN B 1 28 ? -8.609 41.5 12.352 1 96.88 28 ASN B N 1
ATOM 2801 C CA . ASN B 1 28 ? -7.75 42.688 12.266 1 96.88 28 ASN B CA 1
ATOM 2802 C C . ASN B 1 28 ? -6.367 42.406 12.852 1 96.88 28 ASN B C 1
ATOM 2804 O O . ASN B 1 28 ? -6.219 42.281 14.07 1 96.88 28 ASN B O 1
ATOM 2808 N N . LEU B 1 29 ? -5.348 42.312 11.961 1 98.38 29 LEU B N 1
ATOM 2809 C CA . LEU B 1 29 ? -3.99 42.031 12.422 1 98.38 29 LEU B CA 1
ATOM 2810 C C . LEU B 1 29 ? -3.391 43.25 13.133 1 98.38 29 LEU B C 1
ATOM 2812 O O . LEU B 1 29 ? -3.109 44.25 12.508 1 98.38 29 LEU B O 1
ATOM 2816 N N . LEU B 1 30 ? -3.105 43.094 14.422 1 98.5 30 LEU B N 1
ATOM 2817 C CA . LEU B 1 30 ? -2.678 44.219 15.227 1 98.5 30 LEU B CA 1
ATOM 2818 C C . LEU B 1 30 ? -1.206 44.094 15.602 1 98.5 30 LEU B C 1
ATOM 2820 O O . LEU B 1 30 ? -0.542 45.094 15.867 1 98.5 30 LEU B O 1
ATOM 2824 N N . ALA B 1 31 ? -0.731 42.875 15.641 1 98.75 31 ALA B N 1
ATOM 2825 C CA . ALA B 1 31 ? 0.633 42.688 16.125 1 98.75 31 ALA B CA 1
ATOM 2826 C C . ALA B 1 31 ? 1.242 41.406 15.531 1 98.75 31 ALA B C 1
ATOM 2828 O O . ALA B 1 31 ? 0.519 40.5 15.102 1 98.75 31 ALA B O 1
ATOM 2829 N N . VAL B 1 32 ? 2.535 41.375 15.453 1 98.75 32 VAL B N 1
ATOM 2830 C CA . VAL B 1 32 ? 3.305 40.188 15.102 1 98.75 32 VAL B CA 1
ATOM 2831 C C . VAL B 1 32 ? 4.41 39.969 16.125 1 98.75 32 VAL B C 1
ATOM 2833 O O . VAL B 1 32 ? 4.891 40.906 16.75 1 98.75 32 VAL B O 1
ATOM 2836 N N . TYR B 1 33 ? 4.785 38.688 16.297 1 98.56 33 TYR B N 1
ATOM 2837 C CA . TYR B 1 33 ? 5.852 38.312 17.219 1 98.56 33 TYR B CA 1
ATOM 2838 C C . TYR B 1 33 ? 6.773 37.281 16.594 1 98.56 33 TYR B C 1
ATOM 2840 O O . TYR B 1 33 ? 6.32 36.406 15.867 1 98.56 33 TYR B O 1
ATOM 2848 N N . SER B 1 34 ? 7.996 37.375 16.875 1 97.81 34 SER B N 1
ATOM 2849 C CA . SER B 1 34 ? 9 36.344 16.703 1 97.81 34 SER B CA 1
ATOM 2850 C C . SER B 1 34 ? 10.062 36.406 17.797 1 97.81 34 SER B C 1
ATOM 2852 O O . SER B 1 34 ? 10.164 37.406 18.5 1 97.81 34 SER B O 1
ATOM 2854 N N . ARG B 1 35 ? 10.781 35.281 17.922 1 95.31 35 ARG B N 1
ATOM 2855 C CA . ARG B 1 35 ? 11.836 35.281 18.938 1 95.31 35 ARG B CA 1
ATOM 2856 C C . ARG B 1 35 ? 12.859 36.375 18.656 1 95.31 35 ARG B C 1
ATOM 2858 O O . ARG B 1 35 ? 13.281 37.094 19.562 1 95.31 35 ARG B O 1
ATOM 2865 N N . SER B 1 36 ? 13.164 36.562 17.375 1 96 36 SER B N 1
ATOM 2866 C CA . SER B 1 36 ? 14.164 37.562 17.016 1 96 36 SER B CA 1
ATOM 2867 C C . SER B 1 36 ? 13.516 38.812 16.438 1 96 36 SER B C 1
ATOM 2869 O O . SER B 1 36 ? 12.531 38.719 15.703 1 96 36 SER B O 1
ATOM 2871 N N . GLN B 1 37 ? 14.117 39.938 16.75 1 97.44 37 GLN B N 1
ATOM 2872 C CA . GLN B 1 37 ? 13.633 41.219 16.25 1 97.44 37 GLN B CA 1
ATOM 2873 C C . GLN B 1 37 ? 13.602 41.219 14.727 1 97.44 37 GLN B C 1
ATOM 2875 O O . GLN B 1 37 ? 12.594 41.625 14.125 1 97.44 37 GLN B O 1
ATOM 2880 N N . ALA B 1 38 ? 14.648 40.781 14.125 1 97.38 38 ALA B N 1
ATOM 2881 C CA . ALA B 1 38 ? 14.781 40.812 12.672 1 97.38 38 ALA B CA 1
ATOM 2882 C C . ALA B 1 38 ? 13.672 40.031 12 1 97.38 38 ALA B C 1
ATOM 2884 O O . ALA B 1 38 ? 13.094 40.469 11.008 1 97.38 38 ALA B O 1
ATOM 2885 N N . SER B 1 39 ? 13.383 38.844 12.523 1 97.06 39 SER B N 1
ATOM 2886 C CA . SER B 1 39 ? 12.352 38 11.961 1 97.06 39 SER B CA 1
ATOM 2887 C C . SER B 1 39 ? 10.969 38.625 12.117 1 97.06 39 SER B C 1
ATOM 2889 O O . SER B 1 39 ? 10.148 38.562 11.195 1 97.06 39 SER B O 1
ATOM 2891 N N . ALA B 1 40 ? 10.711 39.188 13.281 1 97.94 40 ALA B N 1
ATOM 2892 C CA . ALA B 1 40 ? 9.422 39.844 13.539 1 97.94 40 ALA B CA 1
ATOM 2893 C C . ALA B 1 40 ? 9.203 41.031 12.609 1 97.94 40 ALA B C 1
ATOM 2895 O O . ALA B 1 40 ? 8.125 41.188 12.047 1 97.94 40 ALA B O 1
ATOM 2896 N N . GLU B 1 41 ? 10.25 41.781 12.477 1 98 41 GLU B N 1
ATOM 2897 C CA . GLU B 1 41 ? 10.188 42.938 11.586 1 98 41 GLU B CA 1
ATOM 2898 C C . GLU B 1 41 ? 9.984 42.5 10.141 1 98 41 GLU B C 1
ATOM 2900 O O . GLU B 1 41 ? 9.258 43.156 9.391 1 98 41 GLU B O 1
ATOM 2905 N N . GLY B 1 42 ? 10.688 41.469 9.773 1 97.56 42 GLY B N 1
ATOM 2906 C CA . GLY B 1 42 ? 10.516 40.938 8.438 1 97.56 42 GLY B CA 1
ATOM 2907 C C . GLY B 1 42 ? 9.086 40.531 8.133 1 97.56 42 GLY B C 1
ATOM 2908 O O . GLY B 1 42 ? 8.578 40.812 7.039 1 97.56 42 GLY B O 1
ATOM 2909 N N . LEU B 1 43 ? 8.406 39.906 9.078 1 98.12 43 LEU B N 1
ATOM 2910 C CA . LEU B 1 43 ? 7.012 39.531 8.906 1 98.12 43 LEU B CA 1
ATOM 2911 C C . LEU B 1 43 ? 6.113 40.75 8.828 1 98.12 43 LEU B C 1
ATOM 2913 O O . LEU B 1 43 ? 5.238 40.844 7.961 1 98.12 43 LEU B O 1
ATOM 2917 N N . ALA B 1 44 ? 6.297 41.719 9.703 1 98.06 44 ALA B N 1
ATOM 2918 C CA . ALA B 1 44 ? 5.488 42.938 9.734 1 98.06 44 ALA B CA 1
ATOM 2919 C C . ALA B 1 44 ? 5.586 43.688 8.406 1 98.06 44 ALA B C 1
ATOM 2921 O O . ALA B 1 44 ? 4.602 44.281 7.945 1 98.06 44 ALA B O 1
ATOM 2922 N N . ALA B 1 45 ? 6.715 43.656 7.828 1 97.56 45 ALA B N 1
ATOM 2923 C CA . ALA B 1 45 ? 6.973 44.375 6.59 1 97.56 45 ALA B CA 1
ATOM 2924 C C . ALA B 1 45 ? 6.172 43.781 5.43 1 97.56 45 ALA B C 1
ATOM 2926 O O . ALA B 1 45 ? 5.863 44.5 4.465 1 97.56 45 ALA B O 1
ATOM 2927 N N . LEU B 1 46 ? 5.781 42.531 5.551 1 97.88 46 LEU B N 1
ATOM 2928 C CA . LEU B 1 46 ? 5.07 41.875 4.473 1 97.88 46 LEU B CA 1
ATOM 2929 C C . LEU B 1 46 ? 3.574 42.156 4.551 1 97.88 46 LEU B C 1
ATOM 2931 O O . LEU B 1 46 ? 2.842 41.875 3.592 1 97.88 46 LEU B O 1
ATOM 2935 N N . ALA B 1 47 ? 3.08 42.656 5.742 1 97.5 47 ALA B N 1
ATOM 2936 C CA . ALA B 1 47 ? 1.655 42.938 5.902 1 97.5 47 ALA B CA 1
ATOM 2937 C C . ALA B 1 47 ? 1.193 44 4.926 1 97.5 47 ALA B C 1
ATOM 2939 O O . ALA B 1 47 ? 1.904 44.969 4.691 1 97.5 47 ALA B O 1
ATOM 2940 N N . LYS B 1 48 ? 0.021 43.938 4.297 1 93.38 48 LYS B N 1
ATOM 2941 C CA . LYS B 1 48 ? -0.463 44.812 3.236 1 93.38 48 LYS B CA 1
ATOM 2942 C C . LYS B 1 48 ? -1.393 45.906 3.795 1 93.38 48 LYS B C 1
ATOM 2944 O O . LYS B 1 48 ? -1.701 46.875 3.109 1 93.38 48 LYS B O 1
ATOM 2949 N N . GLN B 1 49 ? -1.713 45.688 5.031 1 91.62 49 GLN B N 1
ATOM 2950 C CA . GLN B 1 49 ? -2.623 46.656 5.637 1 91.62 49 GLN B CA 1
ATOM 2951 C C . GLN B 1 49 ? -1.966 48.031 5.762 1 91.62 49 GLN B C 1
ATOM 2953 O O . GLN B 1 49 ? -0.739 48.125 5.836 1 91.62 49 GLN B O 1
ATOM 2958 N N . GLU B 1 50 ? -2.865 48.969 5.828 1 89.75 50 GLU B N 1
ATOM 2959 C CA . GLU B 1 50 ? -2.393 50.344 5.879 1 89.75 50 GLU B CA 1
ATOM 2960 C C . GLU B 1 50 ? -1.567 50.625 7.137 1 89.75 50 GLU B C 1
ATOM 2962 O O . GLU B 1 50 ? -0.463 51.156 7.062 1 89.75 50 GLU B O 1
ATOM 2967 N N . THR B 1 51 ? -2.172 50.344 8.227 1 91.12 51 THR B N 1
ATOM 2968 C CA . THR B 1 51 ? -1.44 50.438 9.484 1 91.12 51 THR B CA 1
ATOM 2969 C C . THR B 1 51 ? -0.723 49.125 9.789 1 91.12 51 THR B C 1
ATOM 2971 O O . THR B 1 51 ? -1.366 48.094 10.031 1 91.12 51 THR B O 1
ATOM 2974 N N . LYS B 1 52 ? 0.592 49.188 9.766 1 95.62 52 LYS B N 1
ATOM 2975 C CA . LYS B 1 52 ? 1.386 48 10.008 1 95.62 52 LYS B CA 1
ATOM 2976 C C . LYS B 1 52 ? 1.166 47.469 11.43 1 95.62 52 LYS B C 1
ATOM 2978 O O . LYS B 1 52 ? 0.979 48.25 12.359 1 95.62 52 LYS B O 1
ATOM 2983 N N . PRO B 1 53 ? 1.181 46.156 11.531 1 98.12 53 PRO B N 1
ATOM 2984 C CA . PRO B 1 53 ? 1.071 45.625 12.891 1 98.12 53 PRO B CA 1
ATOM 2985 C C . PRO B 1 53 ? 2.275 45.969 13.766 1 98.12 53 PRO B C 1
ATOM 2987 O O . PRO B 1 53 ? 3.395 46.094 13.258 1 98.12 53 PRO B O 1
ATOM 2990 N N . GLN B 1 54 ? 2.035 46.094 15.016 1 98.31 54 GLN B N 1
ATOM 2991 C CA . GLN B 1 54 ? 3.121 46.375 15.953 1 98.31 54 GLN B CA 1
ATOM 2992 C C . GLN B 1 54 ? 4.027 45.156 16.109 1 98.31 54 GLN B C 1
ATOM 2994 O O . GLN B 1 54 ? 3.551 44.031 16.141 1 98.31 54 GLN B O 1
ATOM 2999 N N . VAL B 1 55 ? 5.34 45.406 16.234 1 98.5 55 VAL B N 1
ATOM 3000 C CA . VAL B 1 55 ? 6.344 44.375 16.25 1 98.5 55 VAL B CA 1
ATOM 3001 C C . VAL B 1 55 ? 6.719 44.031 17.703 1 98.5 55 VAL B C 1
ATOM 3003 O O . VAL B 1 55 ? 7.008 44.906 18.5 1 98.5 55 VAL B O 1
ATOM 3006 N N . TYR B 1 56 ? 6.691 42.75 18.016 1 98.69 56 TYR B N 1
ATOM 3007 C CA . TYR B 1 56 ? 7.109 42.219 19.312 1 98.69 56 TYR B CA 1
ATOM 3008 C C . TYR B 1 56 ? 8.18 41.156 19.141 1 98.69 56 TYR B C 1
ATOM 3010 O O . TYR B 1 56 ? 8.156 40.406 18.172 1 98.69 56 TYR B O 1
ATOM 3018 N N . TYR B 1 57 ? 9.156 41.094 20.078 1 98.12 57 TYR B N 1
ATOM 3019 C CA . TYR B 1 57 ? 10.258 40.125 20.016 1 98.12 57 TYR B CA 1
ATOM 3020 C C . TYR B 1 57 ? 10.906 39.969 21.391 1 98.12 57 TYR B C 1
ATOM 3022 O O . TYR B 1 57 ? 10.766 40.812 22.25 1 98.12 57 TYR B O 1
ATOM 3030 N N . ASP B 1 58 ? 11.586 38.875 21.531 1 96.38 58 ASP B N 1
ATOM 3031 C CA . ASP B 1 58 ? 12.219 38.594 22.812 1 96.38 58 ASP B CA 1
ATOM 3032 C C . ASP B 1 58 ? 13.734 38.781 22.734 1 96.38 58 ASP B C 1
ATOM 3034 O O . ASP B 1 58 ? 14.398 38.938 23.766 1 96.38 58 ASP B O 1
ATOM 3038 N N . SER B 1 59 ? 14.25 38.719 21.547 1 95.25 59 SER B N 1
ATOM 3039 C CA . SER B 1 59 ? 15.695 38.844 21.375 1 95.25 59 SER B CA 1
ATOM 3040 C C . SER B 1 59 ? 16.031 39.938 20.359 1 95.25 59 SER B C 1
ATOM 3042 O O . SER B 1 59 ? 15.695 39.812 19.188 1 95.25 59 SER B O 1
ATOM 3044 N N . PRO B 1 60 ? 16.766 40.906 20.812 1 95 60 PRO B N 1
ATOM 3045 C CA . PRO B 1 60 ? 17.25 41.188 22.156 1 95 60 PRO B CA 1
ATOM 3046 C C . PRO B 1 60 ? 16.125 41.531 23.141 1 95 60 PRO B C 1
ATOM 3048 O O . PRO B 1 60 ? 14.992 41.781 22.719 1 95 60 PRO B O 1
ATOM 3051 N N . ALA B 1 61 ? 16.484 41.469 24.391 1 92.88 61 ALA B N 1
ATOM 3052 C CA . ALA B 1 61 ? 15.484 41.812 25.406 1 92.88 61 ALA B CA 1
ATOM 3053 C C . ALA B 1 61 ? 14.836 43.156 25.109 1 92.88 61 ALA B C 1
ATOM 3055 O O . ALA B 1 61 ? 15.516 44.094 24.719 1 92.88 61 ALA B O 1
ATOM 3056 N N . SER B 1 62 ? 13.453 43.156 25.188 1 89.81 62 SER B N 1
ATOM 3057 C CA . SER B 1 62 ? 12.695 44.344 24.828 1 89.81 62 SER B CA 1
ATOM 3058 C C . SER B 1 62 ? 11.43 44.469 25.672 1 89.81 62 SER B C 1
ATOM 3060 O O . SER B 1 62 ? 10.953 43.469 26.234 1 89.81 62 SER B O 1
ATOM 3062 N N . GLU B 1 63 ? 10.875 45.656 25.812 1 93.88 63 GLU B N 1
ATOM 3063 C CA . GLU B 1 63 ? 9.578 45.875 26.438 1 93.88 63 GLU B CA 1
ATOM 3064 C C . GLU B 1 63 ? 8.445 45.344 25.562 1 93.88 63 GLU B C 1
ATOM 3066 O O . GLU B 1 63 ? 7.348 45.062 26.062 1 93.88 63 GLU B O 1
ATOM 3071 N N . ASN B 1 64 ? 8.781 45.156 24.328 1 96.06 64 ASN B N 1
ATOM 3072 C CA . ASN B 1 64 ? 7.816 44.594 23.391 1 96.06 64 ASN B CA 1
ATOM 3073 C C . ASN B 1 64 ? 7.973 43.094 23.266 1 96.06 64 ASN B C 1
ATOM 3075 O O . ASN B 1 64 ? 8.133 42.562 22.156 1 96.06 64 ASN B O 1
ATOM 3079 N N . SER B 1 65 ? 7.836 42.469 24.422 1 97.62 65 SER B N 1
ATOM 3080 C CA . SER B 1 65 ? 7.988 41.031 24.516 1 97.62 65 SER B CA 1
ATOM 3081 C C . SER B 1 65 ? 6.688 40.312 24.188 1 97.62 65 SER B C 1
ATOM 3083 O O . SER B 1 65 ? 5.652 40.969 23.984 1 97.62 65 SER B O 1
ATOM 3085 N N . LEU B 1 66 ? 6.82 39 24.188 1 98.38 66 LEU B N 1
ATOM 3086 C CA . LEU B 1 66 ? 5.617 38.188 24.016 1 98.38 66 LEU B CA 1
ATOM 3087 C C . LEU B 1 66 ? 4.625 38.438 25.141 1 98.38 66 LEU B C 1
ATOM 3089 O O . LEU B 1 66 ? 3.42 38.531 24.891 1 98.38 66 LEU B O 1
ATOM 3093 N N . ASP B 1 67 ? 5.121 38.562 26.328 1 97.81 67 ASP B N 1
ATOM 3094 C CA . ASP B 1 67 ? 4.258 38.812 27.469 1 97.81 67 ASP B CA 1
ATOM 3095 C C . ASP B 1 67 ? 3.516 40.125 27.328 1 97.81 67 ASP B C 1
ATOM 3097 O O . ASP B 1 67 ? 2.334 40.219 27.656 1 97.81 67 ASP B O 1
ATOM 3101 N N . ALA B 1 68 ? 4.27 41.156 26.875 1 98.5 68 ALA B N 1
ATOM 3102 C CA . ALA B 1 68 ? 3.65 42.438 26.641 1 98.5 68 ALA B CA 1
ATOM 3103 C C . ALA B 1 68 ? 2.539 42.344 25.594 1 98.5 68 ALA B C 1
ATOM 3105 O O . ALA B 1 68 ? 1.486 42.969 25.75 1 98.5 68 ALA B O 1
ATOM 3106 N N . LEU B 1 69 ? 2.787 41.625 24.547 1 98.69 69 LEU B N 1
ATOM 3107 C CA . LEU B 1 69 ? 1.785 41.406 23.5 1 98.69 69 LEU B CA 1
ATOM 3108 C C . LEU B 1 69 ? 0.541 40.75 24.062 1 98.69 69 LEU B C 1
ATOM 3110 O O . LEU B 1 69 ? -0.582 41.188 23.812 1 98.69 69 LEU B O 1
ATOM 3114 N N . LEU B 1 70 ? 0.689 39.688 24.891 1 98.62 70 LEU B N 1
ATOM 3115 C CA . LEU B 1 70 ? -0.411 38.875 25.406 1 98.62 70 LEU B CA 1
ATOM 3116 C C . LEU B 1 70 ? -1.204 39.656 26.453 1 98.62 70 LEU B C 1
ATOM 3118 O O . LEU B 1 70 ? -2.336 39.312 26.781 1 98.62 70 LEU B O 1
ATOM 3122 N N . ALA B 1 71 ? -0.618 40.781 26.938 1 98.25 71 ALA B N 1
ATOM 3123 C CA . ALA B 1 71 ? -1.285 41.594 27.938 1 98.25 71 ALA B CA 1
ATOM 3124 C C . ALA B 1 71 ? -2.217 42.625 27.281 1 98.25 71 ALA B C 1
ATOM 3126 O O . ALA B 1 71 ? -3.055 43.219 27.953 1 98.25 71 ALA B O 1
ATOM 3127 N N . ARG B 1 72 ? -2.084 42.781 26.016 1 98.38 72 ARG B N 1
ATOM 3128 C CA . ARG B 1 72 ? -2.906 43.75 25.297 1 98.38 72 ARG B CA 1
ATOM 3129 C C . ARG B 1 72 ? -4.379 43.344 25.328 1 98.38 72 ARG B C 1
ATOM 3131 O O . ARG B 1 72 ? -4.727 42.219 24.938 1 98.38 72 ARG B O 1
ATOM 3138 N N . ALA B 1 73 ? -5.242 44.344 25.625 1 97.75 73 ALA B N 1
ATOM 3139 C CA . ALA B 1 73 ? -6.676 44.094 25.734 1 97.75 73 ALA B CA 1
ATOM 3140 C C . ALA B 1 73 ? -7.328 44.062 24.359 1 97.75 73 ALA B C 1
ATOM 3142 O O . ALA B 1 73 ? -8.367 43.438 24.172 1 97.75 73 ALA B O 1
ATOM 3143 N N . ASP B 1 74 ? -6.707 44.656 23.391 1 98.12 74 ASP B N 1
ATOM 3144 C CA . ASP B 1 74 ? -7.328 44.781 22.062 1 98.12 74 ASP B CA 1
ATOM 3145 C C . ASP B 1 74 ? -6.984 43.594 21.188 1 98.12 74 ASP B C 1
ATOM 3147 O O . ASP B 1 74 ? -7.504 43.469 20.078 1 98.12 74 ASP B O 1
ATOM 3151 N N . ILE B 1 75 ? -6.129 42.719 21.672 1 98.56 75 ILE B N 1
ATOM 3152 C CA . ILE B 1 75 ? -5.852 41.469 20.984 1 98.56 75 ILE B CA 1
ATOM 3153 C C . ILE B 1 75 ? -6.656 40.344 21.641 1 98.56 75 ILE B C 1
ATOM 3155 O O . ILE B 1 75 ? -6.41 39.969 22.781 1 98.56 75 ILE B O 1
ATOM 3159 N N . ALA B 1 76 ? -7.57 39.812 20.875 1 98.31 76 ALA B N 1
ATOM 3160 C CA . ALA B 1 76 ? -8.477 38.812 21.406 1 98.31 76 ALA B CA 1
ATOM 3161 C C . ALA B 1 76 ? -7.992 37.406 21.047 1 98.31 76 ALA B C 1
ATOM 3163 O O . ALA B 1 76 ? -8.289 36.438 21.766 1 98.31 76 ALA B O 1
ATOM 3164 N N . ALA B 1 77 ? -7.262 37.281 19.953 1 98.81 77 ALA B N 1
ATOM 3165 C CA . ALA B 1 77 ? -6.859 35.969 19.438 1 98.81 77 ALA B CA 1
ATOM 3166 C C . ALA B 1 77 ? -5.418 36 18.938 1 98.81 77 ALA B C 1
ATOM 3168 O O . ALA B 1 77 ? -4.883 37.062 18.625 1 98.81 77 ALA B O 1
ATOM 3169 N N . VAL B 1 78 ? -4.824 34.812 18.938 1 98.88 78 VAL B N 1
ATOM 3170 C CA . VAL B 1 78 ? -3.484 34.656 18.375 1 98.88 78 VAL B CA 1
ATOM 3171 C C . VAL B 1 78 ? -3.445 33.469 17.438 1 98.88 78 VAL B C 1
ATOM 3173 O O . VAL B 1 78 ? -4.145 32.469 17.672 1 98.88 78 VAL B O 1
ATOM 3176 N N . ILE B 1 79 ? -2.682 33.5 16.375 1 98.88 79 ILE B N 1
ATOM 3177 C CA . ILE B 1 79 ? -2.32 32.406 15.5 1 98.88 79 ILE B CA 1
ATOM 3178 C C . ILE B 1 79 ? -0.841 32.062 15.68 1 98.88 79 ILE B C 1
ATOM 3180 O O . ILE B 1 79 ? 0.023 32.938 15.508 1 98.88 79 ILE B O 1
ATOM 3184 N N . ILE B 1 80 ? -0.622 30.844 16.062 1 98.81 80 ILE B N 1
ATOM 3185 C CA . ILE B 1 80 ? 0.714 30.438 16.5 1 98.81 80 ILE B CA 1
ATOM 3186 C C . ILE B 1 80 ? 1.318 29.469 15.477 1 98.81 80 ILE B C 1
ATOM 3188 O O . ILE B 1 80 ? 0.757 28.406 15.219 1 98.81 80 ILE B O 1
ATOM 3192 N N . SER B 1 81 ? 2.406 29.797 14.859 1 98.06 81 SER B N 1
ATOM 3193 C CA . SER B 1 81 ? 3.207 28.984 13.953 1 98.06 81 SER B CA 1
ATOM 3194 C C . SER B 1 81 ? 4.68 28.984 14.359 1 98.06 81 SER B C 1
ATOM 3196 O O . SER B 1 81 ? 5.461 29.797 13.852 1 98.06 81 SER B O 1
ATOM 3198 N N . LEU B 1 82 ? 5.035 28.125 15.242 1 97.56 82 LEU B N 1
ATOM 3199 C CA . LEU B 1 82 ? 6.371 28.031 15.82 1 97.56 82 LEU B CA 1
ATOM 3200 C C . LEU B 1 82 ? 6.938 26.625 15.664 1 97.56 82 LEU B C 1
ATOM 3202 O O . LEU B 1 82 ? 6.203 25.688 15.336 1 97.56 82 LEU B O 1
ATOM 3206 N N . PRO B 1 83 ? 8.25 26.484 15.875 1 96.81 83 PRO B N 1
ATOM 3207 C CA . PRO B 1 83 ? 8.812 25.125 15.883 1 96.81 83 PRO B CA 1
ATOM 3208 C C . PRO B 1 83 ? 8.094 24.188 16.844 1 96.81 83 PRO B C 1
ATOM 3210 O O . PRO B 1 83 ? 7.621 24.641 17.906 1 96.81 83 PRO B O 1
ATOM 3213 N N . ILE B 1 84 ? 8.102 22.938 16.547 1 97.94 84 ILE B N 1
ATOM 3214 C CA . ILE B 1 84 ? 7.266 21.938 17.188 1 97.94 84 ILE B CA 1
ATOM 3215 C C . ILE B 1 84 ? 7.516 21.922 18.688 1 97.94 84 ILE B C 1
ATOM 3217 O O . ILE B 1 84 ? 6.574 21.844 19.484 1 97.94 84 ILE B O 1
ATOM 3221 N N . LEU B 1 85 ? 8.766 22.078 19.109 1 97.81 85 LEU B N 1
ATOM 3222 C CA . LEU B 1 85 ? 9.094 21.922 20.516 1 97.81 85 LEU B CA 1
ATOM 3223 C C . LEU B 1 85 ? 8.719 23.188 21.297 1 97.81 85 LEU B C 1
ATOM 3225 O O . LEU B 1 85 ? 8.469 23.125 22.5 1 97.81 85 LEU B O 1
ATOM 3229 N N . ALA B 1 86 ? 8.594 24.328 20.656 1 97.06 86 ALA B N 1
ATOM 3230 C CA . ALA B 1 86 ? 8.359 25.609 21.328 1 97.06 86 ALA B CA 1
ATOM 3231 C C . ALA B 1 86 ? 6.867 25.906 21.422 1 97.06 86 ALA B C 1
ATOM 3233 O O . ALA B 1 86 ? 6.43 26.625 22.328 1 97.06 86 ALA B O 1
ATOM 3234 N N . GLN B 1 87 ? 6.082 25.344 20.609 1 98.06 87 GLN B N 1
ATOM 3235 C CA . GLN B 1 87 ? 4.703 25.766 20.375 1 98.06 87 GLN B CA 1
ATOM 3236 C C . GLN B 1 87 ? 3.828 25.5 21.594 1 98.06 87 GLN B C 1
ATOM 3238 O O . GLN B 1 87 ? 3.061 26.359 22.016 1 98.06 87 GLN B O 1
ATOM 3243 N N . PRO B 1 88 ? 3.975 24.312 22.25 1 98.56 88 PRO B N 1
ATOM 3244 C CA . PRO B 1 88 ? 3.059 24.016 23.359 1 98.56 88 PRO B CA 1
ATOM 3245 C C . PRO B 1 88 ? 3.141 25.031 24.484 1 98.56 88 PRO B C 1
ATOM 3247 O O . PRO B 1 88 ? 2.111 25.438 25.031 1 98.56 88 PRO B O 1
ATOM 3250 N N . ASP B 1 89 ? 4.305 25.484 24.797 1 98.25 89 ASP B N 1
ATOM 3251 C CA . ASP B 1 89 ? 4.477 26.453 25.875 1 98.25 89 ASP B CA 1
ATOM 3252 C C . ASP B 1 89 ? 3.824 27.781 25.516 1 98.25 89 ASP B C 1
ATOM 3254 O O . ASP B 1 89 ? 3.225 28.438 26.375 1 98.25 89 ASP B O 1
ATOM 3258 N N . VAL B 1 90 ? 3.949 28.203 24.312 1 98.69 90 VAL B N 1
ATOM 3259 C CA . VAL B 1 90 ? 3.379 29.469 23.859 1 98.69 90 VAL B CA 1
ATOM 3260 C C . VAL B 1 90 ? 1.856 29.359 23.812 1 98.69 90 VAL B C 1
ATOM 3262 O O . VAL B 1 90 ? 1.152 30.312 24.141 1 98.69 90 VAL B O 1
ATOM 3265 N N . VAL B 1 91 ? 1.332 28.172 23.438 1 98.88 91 VAL B N 1
ATOM 3266 C CA . VAL B 1 91 ? -0.106 27.938 23.453 1 98.88 91 VAL B CA 1
ATOM 3267 C C . VAL B 1 91 ? -0.633 28.078 24.875 1 98.88 91 VAL B C 1
ATOM 3269 O O . VAL B 1 91 ? -1.627 28.766 25.109 1 98.88 91 VAL B O 1
ATOM 3272 N N . ARG B 1 92 ? 0.065 27.484 25.812 1 98.44 92 ARG B N 1
ATOM 3273 C CA . ARG B 1 92 ? -0.324 27.562 27.219 1 98.44 92 ARG B CA 1
ATOM 3274 C C . ARG B 1 92 ? -0.354 29 27.703 1 98.44 92 ARG B C 1
ATOM 3276 O O . ARG B 1 92 ? -1.305 29.422 28.359 1 98.44 92 ARG B O 1
ATOM 3283 N N . LYS B 1 93 ? 0.648 29.719 27.375 1 98.25 93 LYS B N 1
ATOM 3284 C CA . LYS B 1 93 ? 0.768 31.125 27.781 1 98.25 93 LYS B CA 1
ATOM 3285 C C . LYS B 1 93 ? -0.373 31.969 27.219 1 98.25 93 LYS B C 1
ATOM 3287 O O . LYS B 1 93 ? -0.939 32.812 27.922 1 98.25 93 LYS B O 1
ATOM 3292 N N . ALA B 1 94 ? -0.651 31.75 25.953 1 98.81 94 ALA B N 1
ATOM 3293 C CA . ALA B 1 94 ? -1.712 32.5 25.297 1 98.81 94 ALA B CA 1
ATOM 3294 C C . ALA B 1 94 ? -3.074 32.188 25.906 1 98.81 94 ALA B C 1
ATOM 3296 O O . ALA B 1 94 ? -3.879 33.094 26.156 1 98.81 94 ALA B O 1
ATOM 3297 N N . LEU B 1 95 ? -3.318 30.922 26.141 1 98.69 95 LEU B N 1
ATOM 3298 C CA . LEU B 1 95 ? -4.57 30.5 26.75 1 98.69 95 LEU B CA 1
ATOM 3299 C C . LEU B 1 95 ? -4.707 31.078 28.156 1 98.69 95 LEU B C 1
ATOM 3301 O O . LEU B 1 95 ? -5.781 31.547 28.547 1 98.69 95 LEU B O 1
ATOM 3305 N N . ALA B 1 96 ? -3.607 31.078 28.891 1 97.88 96 ALA B N 1
ATOM 3306 C CA . ALA B 1 96 ? -3.598 31.625 30.25 1 97.88 96 ALA B CA 1
ATOM 3307 C C . ALA B 1 96 ? -3.924 33.125 30.234 1 97.88 96 ALA B C 1
ATOM 3309 O O . ALA B 1 96 ? -4.535 33.625 31.188 1 97.88 96 ALA B O 1
ATOM 3310 N N . ALA B 1 97 ? -3.57 33.781 29.203 1 98.25 97 ALA B N 1
ATOM 3311 C CA . ALA B 1 97 ? -3.809 35.219 29.047 1 98.25 97 ALA B CA 1
ATOM 3312 C C . ALA B 1 97 ? -5.219 35.5 28.531 1 98.25 97 ALA B C 1
ATOM 3314 O O . ALA B 1 97 ? -5.582 36.656 28.281 1 98.25 97 ALA B O 1
ATOM 3315 N N . GLY B 1 98 ? -5.992 34.438 28.312 1 98 98 GLY B N 1
ATOM 3316 C CA . GLY B 1 98 ? -7.379 34.562 27.906 1 98 98 GLY B CA 1
ATOM 3317 C C . GLY B 1 98 ? -7.535 34.781 26.406 1 98 98 GLY B C 1
ATOM 3318 O O . GLY B 1 98 ? -8.586 35.25 25.953 1 98 98 GLY B O 1
ATOM 3319 N N . LYS B 1 99 ? -6.5 34.5 25.641 1 98.75 99 LYS B N 1
ATOM 3320 C CA . LYS B 1 99 ? -6.566 34.688 24.188 1 98.75 99 LYS B CA 1
ATOM 3321 C C . LYS B 1 99 ? -7.125 33.469 23.5 1 98.75 99 LYS B C 1
ATOM 3323 O O . LYS B 1 99 ? -6.797 32.344 23.875 1 98.75 99 LYS B O 1
ATOM 3328 N N . HIS B 1 100 ? -8.023 33.625 22.484 1 98.75 100 HIS B N 1
ATOM 3329 C CA . HIS B 1 100 ? -8.312 32.531 21.578 1 98.75 100 HIS B CA 1
ATOM 3330 C C . HIS B 1 100 ? -7.074 32.125 20.766 1 98.75 100 HIS B C 1
ATOM 3332 O O . HIS B 1 100 ? -6.262 33 20.422 1 98.75 100 HIS B O 1
ATOM 3338 N N . VAL B 1 101 ? -6.934 30.812 20.531 1 98.94 101 VAL B N 1
ATOM 3339 C CA . VAL B 1 101 ? -5.695 30.344 19.922 1 98.94 101 VAL B CA 1
ATOM 3340 C C . VAL B 1 101 ? -6.008 29.484 18.688 1 98.94 101 VAL B C 1
ATOM 3342 O O . VAL B 1 101 ? -6.863 28.609 18.75 1 98.94 101 VAL B O 1
ATOM 3345 N N . LEU B 1 102 ? -5.387 29.734 17.578 1 98.88 102 LEU B N 1
ATOM 3346 C CA . LEU B 1 102 ? -5.172 28.812 16.484 1 98.88 102 LEU B CA 1
ATOM 3347 C C . LEU B 1 102 ? -3.703 28.422 16.375 1 98.88 102 LEU B C 1
ATOM 3349 O O . LEU B 1 102 ? -2.877 29.219 15.922 1 98.88 102 LEU B O 1
ATOM 3353 N N . SER B 1 103 ? -3.369 27.281 16.828 1 98.88 103 SER B N 1
ATOM 3354 C CA . SER B 1 103 ? -1.982 26.828 16.75 1 98.88 103 SER B CA 1
ATOM 3355 C C . SER B 1 103 ? -1.768 25.875 15.594 1 98.88 103 SER B C 1
ATOM 3357 O O . SER B 1 103 ? -2.631 25.047 15.297 1 98.88 103 SER B O 1
ATOM 3359 N N . GLU B 1 104 ? -0.67 25.938 14.953 1 98.5 104 GLU B N 1
ATOM 3360 C CA . GLU B 1 104 ? -0.315 25.016 13.867 1 98.5 104 GLU B CA 1
ATOM 3361 C C . GLU B 1 104 ? -0.191 23.578 14.367 1 98.5 104 GLU B C 1
ATOM 3363 O O . GLU B 1 104 ? 0.083 23.359 15.547 1 98.5 104 GLU B O 1
ATOM 3368 N N . LYS B 1 105 ? -0.411 22.703 13.5 1 98.62 105 LYS B N 1
ATOM 3369 C CA . LYS B 1 105 ? -0.106 21.297 13.727 1 98.62 105 LYS B CA 1
ATOM 3370 C C . LYS B 1 105 ? 1.401 21.047 13.742 1 98.62 105 LYS B C 1
ATOM 3372 O O . LYS B 1 105 ? 2.166 21.844 13.18 1 98.62 105 LYS B O 1
ATOM 3377 N N . PRO B 1 106 ? 1.845 19.984 14.289 1 98.31 106 PRO B N 1
ATOM 3378 C CA . PRO B 1 106 ? 1.086 19.078 15.148 1 98.31 106 PRO B CA 1
ATOM 3379 C C . PRO B 1 106 ? 0.739 19.688 16.5 1 98.31 106 PRO B C 1
ATOM 3381 O O . PRO B 1 106 ? 1.317 20.719 16.875 1 98.31 106 PRO B O 1
ATOM 3384 N N . VAL B 1 107 ? -0.17 19.062 17.234 1 98.25 107 VAL B N 1
ATOM 3385 C CA . VAL B 1 107 ? -0.679 19.641 18.469 1 98.25 107 VAL B CA 1
ATOM 3386 C C . VAL B 1 107 ? 0.435 19.703 19.516 1 98.25 107 VAL B C 1
ATOM 3388 O O . VAL B 1 107 ? 0.452 20.578 20.375 1 98.25 107 VAL B O 1
ATOM 3391 N N . ALA B 1 108 ? 1.313 18.766 19.469 1 98.38 108 ALA B N 1
ATOM 3392 C CA . ALA B 1 108 ? 2.479 18.641 20.344 1 98.38 108 ALA B CA 1
ATOM 3393 C C . ALA B 1 108 ? 3.518 17.703 19.75 1 98.38 108 ALA B C 1
ATOM 3395 O O . ALA B 1 108 ? 3.281 17.078 18.703 1 98.38 108 ALA B O 1
ATOM 3396 N N . PRO B 1 109 ? 4.73 17.641 20.344 1 98.31 109 PRO B N 1
ATOM 3397 C CA . PRO B 1 109 ? 5.785 16.812 19.781 1 98.31 109 PRO B CA 1
ATOM 3398 C C . PRO B 1 109 ? 5.5 15.312 19.922 1 98.31 109 PRO B C 1
ATOM 3400 O O . PRO B 1 109 ? 6.105 14.492 19.234 1 98.31 109 PRO B O 1
ATOM 3403 N N . ASP B 1 110 ? 4.668 14.953 20.906 1 98.25 110 ASP B N 1
ATOM 3404 C CA . ASP B 1 110 ? 4.242 13.57 21.109 1 98.25 110 ASP B CA 1
ATOM 3405 C C . ASP B 1 110 ? 2.898 13.508 21.828 1 98.25 110 ASP B C 1
ATOM 3407 O O . ASP B 1 110 ? 2.342 14.539 22.203 1 98.25 110 ASP B O 1
ATOM 3411 N N . VAL B 1 111 ? 2.396 12.32 21.969 1 98.44 111 VAL B N 1
ATOM 3412 C CA . VAL B 1 111 ? 1.053 12.117 22.5 1 98.44 111 VAL B CA 1
ATOM 3413 C C . VAL B 1 111 ? 1.009 12.531 23.969 1 98.44 111 VAL B C 1
ATOM 3415 O O . VAL B 1 111 ? 0.035 13.133 24.422 1 98.44 111 VAL B O 1
ATOM 3418 N N . SER B 1 112 ? 2.061 12.203 24.656 1 98.44 112 SER B N 1
ATOM 3419 C CA . SER B 1 112 ? 2.1 12.562 26.078 1 98.44 112 SER B CA 1
ATOM 3420 C C . SER B 1 112 ? 2.002 14.07 26.266 1 98.44 112 SER B C 1
ATOM 3422 O O . SER B 1 112 ? 1.161 14.555 27.031 1 98.44 112 SER B O 1
ATOM 3424 N N . ALA B 1 113 ? 2.777 14.844 25.578 1 98.56 113 ALA B N 1
ATOM 3425 C CA . ALA B 1 113 ? 2.76 16.297 25.672 1 98.56 113 ALA B CA 1
ATOM 3426 C C . ALA B 1 113 ? 1.417 16.859 25.203 1 98.56 113 ALA B C 1
ATOM 3428 O O . ALA B 1 113 ? 0.92 17.844 25.766 1 98.56 113 ALA B O 1
ATOM 3429 N N . ALA B 1 114 ? 0.875 16.266 24.203 1 98.62 114 ALA B N 1
ATOM 3430 C CA . ALA B 1 114 ? -0.424 16.703 23.688 1 98.62 114 ALA B CA 1
ATOM 3431 C C . ALA B 1 114 ? -1.516 16.516 24.75 1 98.62 114 ALA B C 1
ATOM 3433 O O . ALA B 1 114 ? -2.342 17.406 24.953 1 98.62 114 ALA B O 1
ATOM 3434 N N . ARG B 1 115 ? -1.494 15.352 25.328 1 98.56 115 ARG B N 1
ATOM 3435 C CA . ARG B 1 115 ? -2.486 15.07 26.359 1 98.56 115 ARG B CA 1
ATOM 3436 C C . ARG B 1 115 ? -2.357 16.047 27.531 1 98.56 115 ARG B C 1
ATOM 3438 O O . ARG B 1 115 ? -3.363 16.5 28.078 1 98.56 115 ARG B O 1
ATOM 3445 N N . ASP B 1 116 ? -1.164 16.344 27.875 1 98.56 116 ASP B N 1
ATOM 3446 C CA . ASP B 1 116 ? -0.921 17.328 28.938 1 98.56 116 ASP B CA 1
ATOM 3447 C C . ASP B 1 116 ? -1.489 18.688 28.578 1 98.56 116 ASP B C 1
ATOM 3449 O O . ASP B 1 116 ? -2.113 19.344 29.406 1 98.56 116 ASP B O 1
ATOM 3453 N N . LEU B 1 117 ? -1.258 19.094 27.391 1 98.75 117 LEU B N 1
ATOM 3454 C CA . LEU B 1 117 ? -1.729 20.406 26.938 1 98.75 117 LEU B CA 1
ATOM 3455 C C . LEU B 1 117 ? -3.252 20.438 26.859 1 98.75 117 LEU B C 1
ATOM 3457 O O . LEU B 1 117 ? -3.871 21.438 27.25 1 98.75 117 LEU B O 1
ATOM 3461 N N . VAL B 1 118 ? -3.857 19.375 26.359 1 98.5 118 VAL B N 1
ATOM 3462 C CA . VAL B 1 118 ? -5.312 19.266 26.297 1 98.5 118 VAL B CA 1
ATOM 3463 C C . VAL B 1 118 ? -5.898 19.266 27.703 1 98.5 118 VAL B C 1
ATOM 3465 O O . VAL B 1 118 ? -6.918 19.906 27.969 1 98.5 118 VAL B O 1
ATOM 3468 N N . ALA B 1 119 ? -5.266 18.547 28.578 1 98.31 119 ALA B N 1
ATOM 3469 C CA . ALA B 1 119 ? -5.711 18.531 29.969 1 98.31 119 ALA B CA 1
ATOM 3470 C C . ALA B 1 119 ? -5.656 19.922 30.594 1 98.31 119 ALA B C 1
ATOM 3472 O O . ALA B 1 119 ? -6.57 20.312 31.328 1 98.31 119 ALA B O 1
ATOM 3473 N N . TYR B 1 120 ? -4.637 20.609 30.391 1 98.5 120 TYR B N 1
ATOM 3474 C CA . TYR B 1 120 ? -4.527 21.984 30.859 1 98.5 120 TYR B CA 1
ATOM 3475 C C . TYR B 1 120 ? -5.676 22.844 30.328 1 98.5 120 TYR B C 1
ATOM 3477 O O . TYR B 1 120 ? -6.332 23.547 31.078 1 98.5 120 TYR B O 1
ATOM 3485 N N . TYR B 1 121 ? -5.914 22.75 29.047 1 98.44 121 TYR B N 1
ATOM 3486 C CA . TYR B 1 121 ? -6.992 23.484 28.406 1 98.44 121 TYR B CA 1
ATOM 3487 C C . TYR B 1 121 ? -8.328 23.188 29.078 1 98.44 121 TYR B C 1
ATOM 3489 O O . TYR B 1 121 ? -9.094 24.109 29.391 1 98.44 121 TYR B O 1
ATOM 3497 N N . ASP B 1 122 ? -8.539 21.906 29.328 1 97.25 122 ASP B N 1
ATOM 3498 C CA . ASP B 1 122 ? -9.797 21.453 29.922 1 97.25 122 ASP B CA 1
ATOM 3499 C C . ASP B 1 122 ? -9.93 21.938 31.359 1 97.25 122 ASP B C 1
ATOM 3501 O O . ASP B 1 122 ? -11.039 22.016 31.891 1 97.25 122 ASP B O 1
ATOM 3505 N N . SER B 1 123 ? -8.836 22.203 31.953 1 97.81 123 SER B N 1
ATOM 3506 C CA . SER B 1 123 ? -8.836 22.625 33.344 1 97.81 123 SER B CA 1
ATOM 3507 C C . SER B 1 123 ? -9.195 24.094 33.5 1 97.81 123 SER B C 1
ATOM 3509 O O . SER B 1 123 ? -9.508 24.562 34.594 1 97.81 123 SER B O 1
ATOM 3511 N N . LEU B 1 124 ? -9.07 24.875 32.406 1 97.44 124 LEU B N 1
ATOM 3512 C CA . LEU B 1 124 ? -9.43 26.281 32.469 1 97.44 124 LEU B CA 1
ATOM 3513 C C . LEU B 1 124 ? -10.922 26.453 32.75 1 97.44 124 LEU B C 1
ATOM 3515 O O . LEU B 1 124 ? -11.734 25.625 32.344 1 97.44 124 LEU B O 1
ATOM 3519 N N . PRO B 1 125 ? -11.367 27.516 33.438 1 96.56 125 PRO B N 1
ATOM 3520 C CA . PRO B 1 125 ? -12.789 27.719 33.75 1 96.56 125 PRO B CA 1
ATOM 3521 C C . PRO B 1 125 ? -13.664 27.797 32.5 1 96.56 125 PRO B C 1
ATOM 3523 O O . PRO B 1 125 ? -13.422 28.609 31.609 1 96.56 125 PRO B O 1
ATOM 3526 N N . ALA B 1 126 ? -14.695 27.047 32.469 1 92.88 126 ALA B N 1
ATOM 3527 C CA . ALA B 1 126 ? -15.547 26.875 31.297 1 92.88 126 ALA B CA 1
ATOM 3528 C C . ALA B 1 126 ? -16.172 28.203 30.891 1 92.88 126 ALA B C 1
ATOM 3530 O O . ALA B 1 126 ? -16.281 28.5 29.688 1 92.88 126 ALA B O 1
ATOM 3531 N N . ALA B 1 127 ? -16.531 28.984 31.797 1 92.44 127 ALA B N 1
ATOM 3532 C CA . ALA B 1 127 ? -17.266 30.219 31.547 1 92.44 127 ALA B CA 1
ATOM 3533 C C . ALA B 1 127 ? -16.391 31.25 30.812 1 92.44 127 ALA B C 1
ATOM 3535 O O . ALA B 1 127 ? -16.906 32.062 30.062 1 92.44 127 ALA B O 1
ATOM 3536 N N . THR B 1 128 ? -15.133 31.188 31 1 93 128 THR B N 1
ATOM 3537 C CA . THR B 1 128 ? -14.234 32.188 30.422 1 93 128 THR B CA 1
ATOM 3538 C C . THR B 1 128 ? -13.18 31.531 29.547 1 93 128 THR B C 1
ATOM 3540 O O . THR B 1 128 ? -12.234 32.188 29.109 1 93 128 THR B O 1
ATOM 3543 N N . ARG B 1 129 ? -13.281 30.234 29.297 1 96.5 129 ARG B N 1
ATOM 3544 C CA . ARG B 1 129 ? -12.273 29.5 28.547 1 96.5 129 ARG B CA 1
ATOM 3545 C C . ARG B 1 129 ? -12.219 29.984 27.094 1 96.5 129 ARG B C 1
ATOM 3547 O O . ARG B 1 129 ? -13.234 29.969 26.391 1 96.5 129 ARG B O 1
ATOM 3554 N N . PRO B 1 130 ? -11.078 30.438 26.656 1 98.25 130 PRO B N 1
ATOM 3555 C CA . PRO B 1 130 ? -10.977 30.797 25.25 1 98.25 130 PRO B CA 1
ATOM 3556 C C . PRO B 1 130 ? -11.039 29.594 24.312 1 98.25 130 PRO B C 1
ATOM 3558 O O . PRO B 1 130 ? -10.898 28.453 24.766 1 98.25 130 PRO B O 1
ATOM 3561 N N . ILE B 1 131 ? -11.305 29.828 23.031 1 98.44 131 ILE B N 1
ATOM 3562 C CA . ILE B 1 131 ? -11.305 28.781 22.016 1 98.44 131 ILE B CA 1
ATOM 3563 C C . ILE B 1 131 ? -9.867 28.422 21.641 1 98.44 131 ILE B C 1
ATOM 3565 O O . ILE B 1 131 ? -9.055 29.297 21.359 1 98.44 131 ILE B O 1
ATOM 3569 N N . TRP B 1 132 ? -9.547 27.156 21.75 1 98.88 132 TRP B N 1
ATOM 3570 C CA . TRP B 1 132 ? -8.297 26.641 21.219 1 98.88 132 TRP B CA 1
ATOM 3571 C C . TRP B 1 132 ? -8.555 25.75 20.016 1 98.88 132 TRP B C 1
ATOM 3573 O O . TRP B 1 132 ? -9.242 24.719 20.125 1 98.88 132 TRP B O 1
ATOM 3583 N N . SER B 1 133 ? -8.039 26.172 18.891 1 98.81 133 SER B N 1
ATOM 3584 C CA . SER B 1 133 ? -8.117 25.453 17.625 1 98.81 133 SER B CA 1
ATOM 3585 C C . SER B 1 133 ? -6.727 25.047 17.141 1 98.81 133 SER B C 1
ATOM 3587 O O . SER B 1 133 ? -5.742 25.734 17.422 1 98.81 133 SER B O 1
ATOM 3589 N N . VAL B 1 134 ? -6.645 23.906 16.469 1 98.88 134 VAL B N 1
ATOM 3590 C CA . VAL B 1 134 ? -5.406 23.469 15.836 1 98.88 134 VAL B CA 1
ATOM 3591 C C . VAL B 1 134 ? -5.551 23.531 14.312 1 98.88 134 VAL B C 1
ATOM 3593 O O . VAL B 1 134 ? -6.535 23.047 13.758 1 98.88 134 VAL B O 1
ATOM 3596 N N . ALA B 1 135 ? -4.559 24.109 13.703 1 98.75 135 ALA B N 1
ATOM 3597 C CA . ALA B 1 135 ? -4.582 24.375 12.266 1 98.75 135 ALA B CA 1
ATOM 3598 C C . ALA B 1 135 ? -4.074 23.172 11.477 1 98.75 135 ALA B C 1
ATOM 3600 O O . ALA B 1 135 ? -2.895 23.109 11.133 1 98.75 135 ALA B O 1
ATOM 3601 N N . GLU B 1 136 ? -4.922 22.266 11.211 1 98.69 136 GLU B N 1
ATOM 3602 C CA . GLU B 1 136 ? -4.734 21.188 10.242 1 98.69 136 GLU B CA 1
ATOM 3603 C C . GLU B 1 136 ? -5.465 21.484 8.938 1 98.69 136 GLU B C 1
ATOM 3605 O O . GLU B 1 136 ? -6.605 21.078 8.75 1 98.69 136 GLU B O 1
ATOM 3610 N N . ASN B 1 137 ? -4.73 22.078 8.016 1 98.5 137 ASN B N 1
ATOM 3611 C CA . ASN B 1 137 ? -5.363 22.656 6.836 1 98.5 137 ASN B CA 1
ATOM 3612 C C . ASN B 1 137 ? -5.906 21.578 5.898 1 98.5 137 ASN B C 1
ATOM 3614 O O . ASN B 1 137 ? -6.75 21.859 5.047 1 98.5 137 ASN B O 1
ATOM 3618 N N . PHE B 1 138 ? -5.48 20.328 6.027 1 98.12 138 PHE B N 1
ATOM 3619 C CA . PHE B 1 138 ? -5.961 19.266 5.152 1 98.12 138 PHE B CA 1
ATOM 3620 C C . PHE B 1 138 ? -7.453 19.016 5.363 1 98.12 138 PHE B C 1
ATOM 3622 O O . PHE B 1 138 ? -8.156 18.609 4.438 1 98.12 138 PHE B O 1
ATOM 3629 N N . ARG B 1 139 ? -7.938 19.359 6.543 1 98.12 139 ARG B N 1
ATOM 3630 C CA . ARG B 1 139 ? -9.359 19.188 6.805 1 98.12 139 ARG B CA 1
ATOM 3631 C C . ARG B 1 139 ? -10.172 20.281 6.113 1 98.12 139 ARG B C 1
ATOM 3633 O O . ARG B 1 139 ? -11.398 20.203 6.043 1 98.12 139 ARG B O 1
ATOM 3640 N N . TYR B 1 140 ? -9.469 21.234 5.559 1 98 140 TYR B N 1
ATOM 3641 C CA . TYR B 1 140 ? -10.156 22.375 4.949 1 98 140 TYR B CA 1
ATOM 3642 C C . TYR B 1 140 ? -9.875 22.438 3.453 1 98 140 TYR B C 1
ATOM 3644 O O . TYR B 1 140 ? -10.25 23.406 2.789 1 98 140 TYR B O 1
ATOM 3652 N N . LEU B 1 141 ? -9.164 21.484 2.947 1 97.88 141 LEU B N 1
ATOM 3653 C CA . LEU B 1 141 ? -9.039 21.344 1.5 1 97.88 141 LEU B CA 1
ATOM 3654 C C . LEU B 1 141 ? -10.391 21 0.871 1 97.88 141 LEU B C 1
ATOM 3656 O O . LEU B 1 141 ? -11.039 20.031 1.273 1 97.88 141 LEU B O 1
ATOM 3660 N N . ARG B 1 142 ? -10.766 21.781 -0.116 1 97.44 142 ARG B N 1
ATOM 3661 C CA . ARG B 1 142 ? -12.039 21.516 -0.785 1 97.44 142 ARG B CA 1
ATOM 3662 C C . ARG B 1 142 ? -12.086 20.109 -1.354 1 97.44 142 ARG B C 1
ATOM 3664 O O . ARG B 1 142 ? -13.094 19.406 -1.218 1 97.44 142 ARG B O 1
ATOM 3671 N N . VAL B 1 143 ? -11.023 19.703 -1.958 1 98.12 143 VAL B N 1
ATOM 3672 C CA . VAL B 1 143 ? -10.969 18.391 -2.607 1 98.12 143 VAL B CA 1
ATOM 3673 C C . VAL B 1 143 ? -11.141 17.297 -1.566 1 98.12 143 VAL B C 1
ATOM 3675 O O . VAL B 1 143 ? -11.805 16.281 -1.824 1 98.12 143 VAL B O 1
ATOM 3678 N N . VAL B 1 144 ? -10.578 17.391 -0.404 1 98.25 144 VAL B N 1
ATOM 3679 C CA . VAL B 1 144 ? -10.664 16.391 0.656 1 98.25 144 VAL B CA 1
ATOM 3680 C C . VAL B 1 144 ? -12.078 16.375 1.232 1 98.25 144 VAL B C 1
ATOM 3682 O O . VAL B 1 144 ? -12.648 15.312 1.471 1 98.25 144 VAL B O 1
ATOM 3685 N N . ARG B 1 145 ? -12.648 17.547 1.47 1 98.19 145 ARG B N 1
ATOM 3686 C CA . ARG B 1 145 ? -14.016 17.641 1.979 1 98.19 145 ARG B CA 1
ATOM 3687 C C . ARG B 1 145 ? -15.016 17.047 0.987 1 98.19 145 ARG B C 1
ATOM 3689 O O . ARG B 1 145 ? -15.953 16.359 1.381 1 98.19 145 ARG B O 1
ATOM 3696 N N . ASP B 1 146 ? -14.797 17.391 -0.299 1 98.31 146 ASP B N 1
ATOM 3697 C CA . ASP B 1 146 ? -15.656 16.812 -1.326 1 98.31 146 ASP B CA 1
ATOM 3698 C C . ASP B 1 146 ? -15.492 15.289 -1.396 1 98.31 146 ASP B C 1
ATOM 3700 O O . ASP B 1 146 ? -16.469 14.57 -1.613 1 98.31 146 ASP B O 1
ATOM 3704 N N . ALA B 1 147 ? -14.266 14.781 -1.248 1 98.69 147 ALA B N 1
ATOM 3705 C CA . ALA B 1 147 ? -14.031 13.336 -1.207 1 98.69 147 ALA B CA 1
ATOM 3706 C C . ALA B 1 147 ? -14.805 12.695 -0.057 1 98.69 147 ALA B C 1
ATOM 3708 O O . ALA B 1 147 ? -15.438 11.656 -0.235 1 98.69 147 ALA B O 1
ATOM 3709 N N . ALA B 1 148 ? -14.742 13.305 1.105 1 98.81 148 ALA B N 1
ATOM 3710 C CA . ALA B 1 148 ? -15.469 12.797 2.268 1 98.81 148 ALA B CA 1
ATOM 3711 C C . ALA B 1 148 ? -16.969 12.773 2.006 1 98.81 148 ALA B C 1
ATOM 3713 O O . ALA B 1 148 ? -17.656 11.805 2.359 1 98.81 148 ALA B O 1
ATOM 3714 N N . ALA B 1 149 ? -17.469 13.859 1.462 1 98.69 149 ALA B N 1
ATOM 3715 C CA . ALA B 1 149 ? -18.891 13.922 1.135 1 98.69 149 ALA B CA 1
ATOM 3716 C C . ALA B 1 149 ? -19.281 12.805 0.171 1 98.69 149 ALA B C 1
ATOM 3718 O O . ALA B 1 149 ? -20.344 12.195 0.315 1 98.69 149 ALA B O 1
ATOM 3719 N N . LYS B 1 150 ? -18.422 12.57 -0.783 1 98.44 150 LYS B N 1
ATOM 3720 C CA . LYS B 1 150 ? -18.688 11.508 -1.756 1 98.44 150 LYS B CA 1
ATOM 3721 C C . LYS B 1 150 ? -18.703 10.141 -1.089 1 98.44 150 LYS B C 1
ATOM 3723 O O . LYS B 1 150 ? -19.5 9.273 -1.44 1 98.44 150 LYS B O 1
ATOM 3728 N N . ILE B 1 151 ? -17.781 9.867 -0.194 1 98.75 151 ILE B N 1
ATOM 3729 C CA . ILE B 1 151 ? -17.719 8.609 0.543 1 98.75 151 ILE B CA 1
ATOM 3730 C C . ILE B 1 151 ? -19.031 8.398 1.304 1 98.75 151 ILE B C 1
ATOM 3732 O O . ILE B 1 151 ? -19.609 7.309 1.273 1 98.75 151 ILE B O 1
ATOM 3736 N N . LYS B 1 152 ? -19.516 9.445 1.949 1 98.62 152 LYS B N 1
ATOM 3737 C CA . LYS B 1 152 ? -20.781 9.375 2.678 1 98.62 152 LYS B CA 1
ATOM 3738 C C . LYS B 1 152 ? -21.938 9.07 1.737 1 98.62 152 LYS B C 1
ATOM 3740 O O . LYS B 1 152 ? -22.828 8.281 2.072 1 98.62 152 LYS B O 1
ATOM 3745 N N . ASP B 1 153 ? -21.922 9.688 0.603 1 97.62 153 ASP B N 1
ATOM 3746 C CA . ASP B 1 153 ? -22.984 9.531 -0.376 1 97.62 153 ASP B CA 1
ATOM 3747 C C . ASP B 1 153 ? -23.016 8.109 -0.936 1 97.62 153 ASP B C 1
ATOM 3749 O O . ASP B 1 153 ? -24.094 7.535 -1.117 1 97.62 153 ASP B O 1
ATOM 3753 N N . ILE B 1 154 ? -21.859 7.594 -1.254 1 96.88 154 ILE B N 1
ATOM 3754 C CA . ILE B 1 154 ? -21.75 6.246 -1.801 1 96.88 154 ILE B CA 1
ATOM 3755 C C . ILE B 1 154 ? -22.25 5.227 -0.78 1 96.88 154 ILE B C 1
ATOM 3757 O O . ILE B 1 154 ? -22.969 4.293 -1.131 1 96.88 154 ILE B O 1
ATOM 3761 N N . GLY B 1 155 ? -21.844 5.477 0.47 1 97.5 155 GLY B N 1
ATOM 3762 C CA . GLY B 1 155 ? -22.281 4.598 1.547 1 97.5 155 GLY B CA 1
ATOM 3763 C C . GLY B 1 155 ? -21.656 3.215 1.473 1 97.5 155 GLY B C 1
ATOM 3764 O O . GLY B 1 155 ? -20.562 3.047 0.934 1 97.5 155 GLY B O 1
ATOM 3765 N N . GLY B 1 156 ? -22.312 2.264 2.158 1 97.81 156 GLY B N 1
ATOM 3766 C CA . GLY B 1 156 ? -21.797 0.906 2.215 1 97.81 156 GLY B CA 1
ATOM 3767 C C . GLY B 1 156 ? -20.812 0.691 3.34 1 97.81 156 GLY B C 1
ATOM 3768 O O . GLY B 1 156 ? -20.438 1.639 4.035 1 97.81 156 GLY B O 1
ATOM 3769 N N . ARG B 1 157 ? -20.438 -0.562 3.488 1 97.5 157 ARG B N 1
ATOM 3770 C CA . ARG B 1 157 ? -19.453 -0.911 4.504 1 97.5 157 ARG B CA 1
ATOM 3771 C C . ARG B 1 157 ? -18.031 -0.78 3.961 1 97.5 157 ARG B C 1
ATOM 3773 O O . ARG B 1 157 ? -17.766 -1.159 2.818 1 97.5 157 ARG B O 1
ATOM 3780 N N . LEU B 1 158 ? -17.141 -0.231 4.77 1 98.56 158 LEU B N 1
ATOM 3781 C CA . LEU B 1 158 ? -15.727 -0.142 4.418 1 98.56 158 LEU B CA 1
ATOM 3782 C C . LEU B 1 158 ? -15.141 -1.528 4.184 1 98.56 158 LEU B C 1
ATOM 3784 O O . LEU B 1 158 ? -15.383 -2.451 4.961 1 98.56 158 LEU B O 1
ATOM 3788 N N . VAL B 1 159 ? -14.336 -1.693 3.061 1 98.38 159 VAL B N 1
ATOM 3789 C CA . VAL B 1 159 ? -13.742 -3.006 2.832 1 98.38 159 VAL B CA 1
ATOM 3790 C C . VAL B 1 159 ? -12.234 -2.863 2.617 1 98.38 159 VAL B C 1
ATOM 3792 O O . VAL B 1 159 ? -11.516 -3.859 2.566 1 98.38 159 VAL B O 1
ATOM 3795 N N . GLY B 1 160 ? -11.781 -1.61 2.486 1 98.44 160 GLY B N 1
ATOM 3796 C CA . GLY B 1 160 ? -10.352 -1.387 2.326 1 98.44 160 GLY B CA 1
ATOM 3797 C C . GLY B 1 160 ? -9.984 0.082 2.248 1 98.44 160 GLY B C 1
ATOM 3798 O O . GLY B 1 160 ? -10.844 0.935 2.041 1 98.44 160 GLY B O 1
ATOM 3799 N N . PHE B 1 161 ? -8.727 0.357 2.434 1 98.88 161 PHE B N 1
ATOM 3800 C CA . PHE B 1 161 ? -8.195 1.71 2.316 1 98.88 161 PHE B CA 1
ATOM 3801 C C . PHE B 1 161 ? -6.684 1.686 2.119 1 98.88 161 PHE B C 1
ATOM 3803 O O . PHE B 1 161 ? -6.035 0.675 2.395 1 98.88 161 PHE B O 1
ATOM 3810 N N . HIS B 1 162 ? -6.125 2.75 1.598 1 98.44 162 HIS B N 1
ATOM 3811 C CA . HIS B 1 162 ? -4.68 2.938 1.663 1 98.44 162 HIS B CA 1
ATOM 3812 C C . HIS B 1 162 ? -4.316 4.418 1.673 1 98.44 162 HIS B C 1
ATOM 3814 O O . HIS B 1 162 ? -5.125 5.266 1.286 1 98.44 162 HIS B O 1
ATOM 3820 N N . LEU B 1 163 ? -3.268 4.699 2.199 1 98.94 163 LEU B N 1
ATOM 3821 C CA . LEU B 1 163 ? -2.557 5.969 2.107 1 98.94 163 LEU B CA 1
ATOM 3822 C C . LEU B 1 163 ? -1.16 5.77 1.53 1 98.94 163 LEU B C 1
ATOM 3824 O O . LEU B 1 163 ? -0.388 4.949 2.031 1 98.94 163 LEU B O 1
ATOM 3828 N N . VAL B 1 164 ? -0.843 6.48 0.453 1 98.75 164 VAL B N 1
ATOM 3829 C CA . VAL B 1 164 ? 0.505 6.477 -0.105 1 98.75 164 VAL B CA 1
ATOM 3830 C C . VAL B 1 164 ? 1 7.914 -0.267 1 98.75 164 VAL B C 1
ATOM 3832 O O . VAL B 1 164 ? 0.367 8.719 -0.95 1 98.75 164 VAL B O 1
ATOM 3835 N N . ARG B 1 165 ? 2.01 8.188 0.351 1 98.62 165 ARG B N 1
ATOM 3836 C CA . ARG B 1 165 ? 2.742 9.438 0.165 1 98.62 165 ARG B CA 1
ATOM 3837 C C . ARG B 1 165 ? 4.227 9.164 -0.071 1 98.62 165 ARG B C 1
ATOM 3839 O O . ARG B 1 165 ? 4.887 8.539 0.755 1 98.62 165 ARG B O 1
ATOM 3846 N N . ASN B 1 166 ? 4.719 9.586 -1.207 1 97.75 166 ASN B N 1
ATOM 3847 C CA . ASN B 1 166 ? 6.148 9.562 -1.484 1 97.75 166 ASN B CA 1
ATOM 3848 C C . ASN B 1 166 ? 6.652 10.922 -1.948 1 97.75 166 ASN B C 1
ATOM 3850 O O . ASN B 1 166 ? 5.957 11.633 -2.684 1 97.75 166 ASN B O 1
ATOM 3854 N N . GLY B 1 167 ? 7.746 11.234 -1.54 1 96.88 167 GLY B N 1
ATOM 3855 C CA . GLY B 1 167 ? 8.453 12.445 -1.94 1 96.88 167 GLY B CA 1
ATOM 3856 C C . GLY B 1 167 ? 9.93 12.406 -1.605 1 96.88 167 GLY B C 1
ATOM 3857 O O . GLY B 1 167 ? 10.43 11.414 -1.08 1 96.88 167 GLY B O 1
ATOM 3858 N N . PHE B 1 168 ? 10.578 13.438 -1.938 1 97.75 168 PHE B N 1
ATOM 3859 C CA . PHE B 1 168 ? 12.016 13.57 -1.729 1 97.75 168 PHE B CA 1
ATOM 3860 C C . PHE B 1 168 ? 12.367 14.992 -1.303 1 97.75 168 PHE B C 1
ATOM 3862 O O . PHE B 1 168 ? 12.156 15.938 -2.059 1 97.75 168 PHE B O 1
ATOM 3869 N N . VAL B 1 169 ? 12.852 15.086 -0.095 1 98.12 169 VAL B N 1
ATOM 3870 C CA . VAL B 1 169 ? 13.266 16.391 0.402 1 98.12 169 VAL B CA 1
ATOM 3871 C C . VAL B 1 169 ? 14.633 16.75 -0.171 1 98.12 169 VAL B C 1
ATOM 3873 O O . VAL B 1 169 ? 15.641 16.109 0.159 1 98.12 169 VAL B O 1
ATOM 3876 N N . LEU B 1 170 ? 14.672 17.781 -0.945 1 97.38 170 LEU B N 1
ATOM 3877 C CA . LEU B 1 170 ? 15.922 18.234 -1.555 1 97.38 170 LEU B CA 1
ATOM 3878 C C . LEU B 1 170 ? 16.797 18.969 -0.54 1 97.38 170 LEU B C 1
ATOM 3880 O O . LEU B 1 170 ? 16.281 19.516 0.435 1 97.38 170 LEU B O 1
ATOM 3884 N N . GLU B 1 171 ? 18.047 18.969 -0.806 1 96.69 171 GLU B N 1
ATOM 3885 C CA . GLU B 1 171 ? 18.984 19.641 0.087 1 96.69 171 GLU B CA 1
ATOM 3886 C C . GLU B 1 171 ? 18.734 21.141 0.109 1 96.69 171 GLU B C 1
ATOM 3888 O O . GLU B 1 171 ? 18.969 21.812 1.122 1 96.69 171 GLU B O 1
ATOM 3893 N N . ASP B 1 172 ? 18.266 21.672 -0.95 1 97.38 172 ASP B N 1
ATOM 3894 C CA . ASP B 1 172 ? 18.031 23.109 -1.015 1 97.38 172 ASP B CA 1
ATOM 3895 C C . ASP B 1 172 ? 16.578 23.453 -0.692 1 97.38 172 ASP B C 1
ATOM 3897 O O . ASP B 1 172 ? 16.156 24.594 -0.872 1 97.38 172 ASP B O 1
ATOM 3901 N N . ASP B 1 173 ? 15.812 22.469 -0.263 1 96.75 173 ASP B N 1
ATOM 3902 C CA . ASP B 1 173 ? 14.445 22.719 0.172 1 96.75 173 ASP B CA 1
ATOM 3903 C C . ASP B 1 173 ? 14.406 23.734 1.313 1 96.75 173 ASP B C 1
ATOM 3905 O O . ASP B 1 173 ? 15.141 23.594 2.295 1 96.75 173 ASP B O 1
ATOM 3909 N N . LYS B 1 174 ? 13.57 24.766 1.19 1 95.44 174 LYS B N 1
ATOM 3910 C CA . LYS B 1 174 ? 13.539 25.844 2.166 1 95.44 174 LYS B CA 1
ATOM 3911 C C . LYS B 1 174 ? 13.102 25.344 3.537 1 95.44 174 LYS B C 1
ATOM 3913 O O . LYS B 1 174 ? 13.547 25.859 4.566 1 95.44 1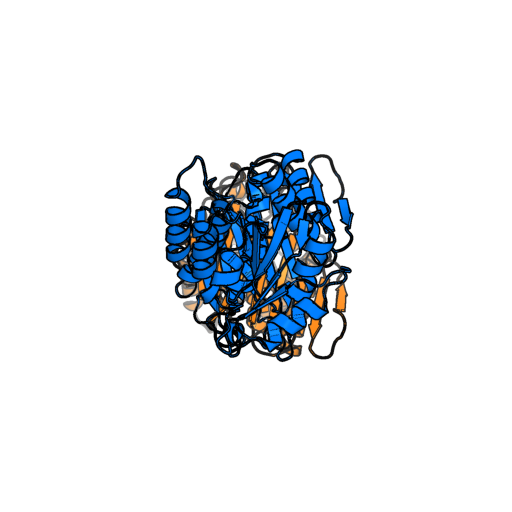74 LYS B O 1
ATOM 3918 N N . TYR B 1 175 ? 12.203 24.375 3.592 1 95.38 175 TYR B N 1
ATOM 3919 C CA . TYR B 1 175 ? 11.766 23.844 4.879 1 95.38 175 TYR B CA 1
ATOM 3920 C C . TYR B 1 175 ? 12.859 22.984 5.512 1 95.38 175 TYR B C 1
ATOM 3922 O O . TYR B 1 175 ? 13.086 23.062 6.723 1 95.38 175 TYR B O 1
ATOM 3930 N N . TYR B 1 176 ? 13.555 22.219 4.688 1 96.75 176 TYR B N 1
ATOM 3931 C CA . TYR B 1 176 ? 14.68 21.438 5.207 1 96.75 176 TYR B CA 1
ATOM 3932 C C . TYR B 1 176 ? 15.734 22.344 5.828 1 96.75 176 TYR B C 1
ATOM 3934 O O . TYR B 1 176 ? 16.328 22 6.852 1 96.75 176 TYR B O 1
ATOM 3942 N N . ASN B 1 177 ? 15.891 23.484 5.215 1 96.38 177 ASN B N 1
ATOM 3943 C CA . ASN B 1 177 ? 16.953 24.375 5.637 1 96.38 177 ASN B CA 1
ATOM 3944 C C . ASN B 1 177 ? 16.516 25.281 6.789 1 96.38 177 ASN B C 1
ATOM 3946 O O . ASN B 1 177 ? 16.766 26.484 6.773 1 96.38 177 ASN B O 1
ATOM 3950 N N . THR B 1 178 ? 15.75 24.797 7.746 1 95.19 178 THR B N 1
ATOM 3951 C CA . THR B 1 178 ? 15.477 25.359 9.062 1 95.19 178 THR B CA 1
ATOM 3952 C C . THR B 1 178 ? 16.109 24.5 10.156 1 95.19 178 THR B C 1
ATOM 3954 O O . THR B 1 178 ? 16.109 23.281 10.078 1 95.19 178 THR B O 1
ATOM 3957 N N . ALA B 1 179 ? 16.641 25.141 11.164 1 93.62 179 ALA B N 1
ATOM 3958 C CA . ALA B 1 179 ? 17.469 24.484 12.164 1 93.62 179 ALA B CA 1
ATOM 3959 C C . ALA B 1 179 ? 16.703 23.375 12.867 1 93.62 179 ALA B C 1
ATOM 3961 O O . ALA B 1 179 ? 17.234 22.266 13.055 1 93.62 179 ALA B O 1
ATOM 3962 N N . TRP B 1 180 ? 15.5 23.641 13.219 1 94.25 180 TRP B N 1
ATOM 3963 C CA . TRP B 1 180 ? 14.734 22.688 14.031 1 94.25 180 TRP B CA 1
ATOM 3964 C C . TRP B 1 180 ? 14.305 21.484 13.195 1 94.25 180 TRP B C 1
ATOM 3966 O O . TRP B 1 180 ? 13.953 20.438 13.742 1 94.25 180 TRP B O 1
ATOM 3976 N N . ARG B 1 181 ? 14.297 21.562 11.836 1 97.19 181 ARG B N 1
ATOM 3977 C CA . ARG B 1 181 ? 13.961 20.422 10.977 1 97.19 181 ARG B CA 1
ATOM 3978 C C . ARG B 1 181 ? 15.211 19.609 10.633 1 97.19 181 ARG B C 1
ATOM 3980 O O . ARG B 1 181 ? 15.141 18.391 10.477 1 97.19 181 ARG B O 1
ATOM 3987 N N . LYS B 1 182 ? 16.328 20.266 10.523 1 95.69 182 LYS B N 1
ATOM 3988 C CA . LYS B 1 182 ? 17.594 19.594 10.219 1 95.69 182 LYS B CA 1
ATOM 3989 C C . LYS B 1 182 ? 18.047 18.734 11.391 1 95.69 182 LYS B C 1
ATOM 3991 O O . LYS B 1 182 ? 18.609 17.656 11.195 1 95.69 182 LYS B O 1
ATOM 3996 N N . GLU B 1 183 ? 17.812 19.25 12.508 1 95.88 183 GLU B N 1
ATOM 3997 C CA . GLU B 1 183 ? 18.141 18.547 13.742 1 95.88 183 GLU B CA 1
ATOM 3998 C C . GLU B 1 183 ? 16.938 18.453 14.672 1 95.88 183 GLU B C 1
ATOM 4000 O O . GLU B 1 183 ? 16.922 19.062 15.742 1 95.88 183 GLU B O 1
ATOM 4005 N N . PRO B 1 184 ? 16.078 17.562 14.297 1 97.19 184 PRO B N 1
ATOM 4006 C CA . PRO B 1 184 ? 14.836 17.5 15.078 1 97.19 184 PRO B CA 1
ATOM 4007 C C . PRO B 1 184 ? 15.055 16.938 16.484 1 97.19 184 PRO B C 1
ATOM 4009 O O . PRO B 1 184 ? 15.703 15.898 16.641 1 97.19 184 PRO B O 1
ATOM 4012 N N . GLY B 1 185 ? 14.516 17.641 17.484 1 97.12 185 GLY B N 1
ATOM 4013 C CA . GLY B 1 185 ? 14.5 17.156 18.859 1 97.12 185 GLY B CA 1
ATOM 4014 C C . GLY B 1 185 ? 13.211 16.422 19.203 1 97.12 185 GLY B C 1
ATOM 4015 O O . GLY B 1 185 ? 12.883 16.281 20.391 1 97.12 185 GLY B O 1
ATOM 4016 N N . TYR B 1 186 ? 12.375 16.094 18.266 1 96.75 186 TYR B N 1
ATOM 4017 C CA . TYR B 1 186 ? 11.102 15.391 18.391 1 96.75 186 TYR B CA 1
ATOM 4018 C C . TYR B 1 186 ? 11.102 14.125 17.547 1 96.75 186 TYR B C 1
ATOM 4020 O O . TYR B 1 186 ? 12 13.906 16.734 1 96.75 186 TYR B O 1
ATOM 4028 N N . GLN B 1 187 ? 10.148 13.352 17.734 1 96.81 187 GLN B N 1
ATOM 4029 C CA . GLN B 1 187 ? 10.07 12.078 17.016 1 96.81 187 GLN B CA 1
ATOM 4030 C C . GLN B 1 187 ? 9.68 12.297 15.555 1 96.81 187 GLN B C 1
ATOM 4032 O O . GLN B 1 187 ? 8.969 13.25 15.234 1 96.81 187 GLN B O 1
ATOM 4037 N N . GLY B 1 188 ? 10.172 11.484 14.633 1 97 188 GLY B N 1
ATOM 4038 C CA . GLY B 1 188 ? 9.617 11.281 13.305 1 97 188 GLY B CA 1
ATOM 4039 C C . GLY B 1 188 ? 10.086 12.312 12.297 1 97 188 GLY B C 1
ATOM 4040 O O . GLY B 1 188 ? 9.758 12.219 11.109 1 97 188 GLY B O 1
ATOM 4041 N N . GLY B 1 189 ? 10.812 13.383 12.758 1 97.75 189 GLY B N 1
ATOM 4042 C CA . GLY B 1 189 ? 11.305 14.344 11.797 1 97.75 189 GLY B CA 1
ATOM 4043 C C . GLY B 1 189 ? 10.234 14.836 10.836 1 97.75 189 GLY B C 1
ATOM 4044 O O . GLY B 1 189 ? 9.164 15.281 11.266 1 97.75 189 GLY B O 1
ATOM 4045 N N . PHE B 1 190 ? 10.5 14.68 9.523 1 98.25 190 PHE B N 1
ATOM 4046 C CA . PHE B 1 190 ? 9.578 15.156 8.508 1 98.25 190 PHE B CA 1
ATOM 4047 C C . PHE B 1 190 ? 8.281 14.352 8.523 1 98.25 190 PHE B C 1
ATOM 4049 O O . PHE B 1 190 ? 7.242 14.82 8.07 1 98.25 190 PHE B O 1
ATOM 4056 N N . LEU B 1 191 ? 8.312 13.125 9.039 1 98.69 191 LEU B N 1
ATOM 4057 C CA . LEU B 1 191 ? 7.098 12.328 9.156 1 98.69 191 LEU B CA 1
ATOM 4058 C C . LEU B 1 191 ? 6.121 12.969 10.133 1 98.69 191 LEU B C 1
ATOM 4060 O O . LEU B 1 191 ? 4.914 12.992 9.883 1 98.69 191 LEU B O 1
ATOM 4064 N N . LEU B 1 192 ? 6.641 13.445 11.219 1 98.5 192 LEU B N 1
ATOM 4065 C CA . LEU B 1 192 ? 5.746 14.133 12.148 1 98.5 192 LEU B CA 1
ATOM 4066 C C . LEU B 1 192 ? 5.367 15.508 11.625 1 98.5 192 LEU B C 1
ATOM 4068 O O . LEU B 1 192 ? 4.195 15.891 11.664 1 98.5 192 LEU B O 1
ATOM 4072 N N . ASP B 1 193 ? 6.328 16.266 11.109 1 97.5 193 ASP B N 1
ATOM 4073 C CA . ASP B 1 193 ? 6.133 17.641 10.664 1 97.5 193 ASP B CA 1
ATOM 4074 C C . ASP B 1 193 ? 5.164 17.688 9.484 1 97.5 193 ASP B C 1
ATOM 4076 O O . ASP B 1 193 ? 4.176 18.422 9.516 1 97.5 193 ASP B O 1
ATOM 4080 N N . GLY B 1 194 ? 5.488 16.922 8.461 1 97.5 194 GLY B N 1
ATOM 4081 C CA . GLY B 1 194 ? 4.68 16.922 7.258 1 97.5 194 GLY B CA 1
ATOM 4082 C C . GLY B 1 194 ? 3.715 15.75 7.184 1 97.5 194 GLY B C 1
ATOM 4083 O O . GLY B 1 194 ? 2.568 15.914 6.762 1 97.5 194 GLY B O 1
ATOM 4084 N N . GLY B 1 195 ? 4.141 14.586 7.652 1 98.38 195 GLY B N 1
ATOM 4085 C CA . GLY B 1 195 ? 3.363 13.367 7.516 1 98.38 195 GLY B CA 1
ATOM 4086 C C . GLY B 1 195 ? 2.039 13.414 8.25 1 98.38 195 GLY B C 1
ATOM 4087 O O . GLY B 1 195 ? 1.078 12.75 7.859 1 98.38 195 GLY B O 1
ATOM 4088 N N . VAL B 1 196 ? 1.973 14.195 9.281 1 98.69 196 VAL B N 1
ATOM 4089 C CA . VAL B 1 196 ? 0.767 14.289 10.094 1 98.69 196 VAL B CA 1
ATOM 4090 C C . VAL B 1 196 ? -0.397 14.789 9.242 1 98.69 196 VAL B C 1
ATOM 4092 O O . VAL B 1 196 ? -1.55 14.422 9.477 1 98.69 196 VAL B O 1
ATOM 4095 N N . HIS B 1 197 ? -0.146 15.594 8.156 1 98.56 197 HIS B N 1
ATOM 4096 C CA . HIS B 1 197 ? -1.186 16.047 7.23 1 98.56 197 HIS B CA 1
ATOM 4097 C C . HIS B 1 197 ? -1.851 14.859 6.535 1 98.56 197 HIS B C 1
ATOM 4099 O O . HIS B 1 197 ? -3.076 14.82 6.402 1 98.56 197 HIS B O 1
ATOM 4105 N N . PHE B 1 198 ? -1.027 13.938 6.133 1 98.81 198 PHE B N 1
ATOM 4106 C CA . PHE B 1 198 ? -1.526 12.812 5.352 1 98.81 198 PHE B CA 1
ATOM 4107 C C . PHE B 1 198 ? -2.316 11.852 6.23 1 98.81 198 PHE B C 1
ATOM 4109 O O . PHE B 1 198 ? -3.35 11.328 5.812 1 98.81 198 PHE B O 1
ATOM 4116 N N . VAL B 1 199 ? -1.836 11.75 7.418 1 98.81 199 VAL B N 1
ATOM 4117 C CA . VAL B 1 199 ? -2.557 10.969 8.414 1 98.81 199 VAL B CA 1
ATOM 4118 C C . VAL B 1 199 ? -3.912 11.609 8.703 1 98.81 199 VAL B C 1
ATOM 4120 O O . VAL B 1 199 ? -4.93 10.922 8.781 1 98.81 199 VAL B O 1
ATOM 4123 N N . ALA B 1 200 ? -3.922 12.906 8.852 1 98.81 200 ALA B N 1
ATOM 4124 C CA . ALA B 1 200 ? -5.172 13.633 9.07 1 98.81 200 ALA B CA 1
ATOM 4125 C C . ALA B 1 200 ? -6.141 13.414 7.906 1 98.81 200 ALA B C 1
ATOM 4127 O O . ALA B 1 200 ? -7.336 13.203 8.117 1 98.81 200 ALA B O 1
ATOM 4128 N N . GLY B 1 201 ? -5.598 13.531 6.68 1 98.75 201 GLY B N 1
ATOM 4129 C CA . GLY B 1 201 ? -6.426 13.25 5.516 1 98.75 201 GLY B CA 1
ATOM 4130 C C . GLY B 1 201 ? -7.035 11.859 5.539 1 98.75 201 GLY B C 1
ATOM 4131 O O . GLY B 1 201 ? -8.234 11.695 5.281 1 98.75 201 GLY B O 1
ATOM 4132 N N . LEU B 1 202 ? -6.223 10.867 5.848 1 98.94 202 LEU B N 1
ATOM 4133 C CA . LEU B 1 202 ? -6.707 9.492 5.922 1 98.94 202 LEU B CA 1
ATOM 4134 C C . LEU B 1 202 ? -7.805 9.359 6.973 1 98.94 202 LEU B C 1
ATOM 4136 O O . LEU B 1 202 ? -8.859 8.789 6.703 1 98.94 202 LEU B O 1
ATOM 4140 N N . ARG B 1 203 ? -7.547 9.875 8.18 1 98.88 203 ARG B N 1
ATOM 4141 C CA . ARG B 1 203 ? -8.523 9.789 9.258 1 98.88 203 ARG B CA 1
ATOM 4142 C C . ARG B 1 203 ? -9.828 10.477 8.875 1 98.88 203 ARG B C 1
ATOM 4144 O O . ARG B 1 203 ? -10.914 9.984 9.203 1 98.88 203 ARG B O 1
ATOM 4151 N N . PHE B 1 204 ? -9.703 11.617 8.219 1 98.75 204 PHE B N 1
ATOM 4152 C CA . PHE B 1 204 ? -10.883 12.375 7.801 1 98.75 204 PHE B CA 1
ATOM 4153 C C . PHE B 1 204 ? -11.742 11.562 6.844 1 98.75 204 PHE B C 1
ATOM 4155 O O . PHE B 1 204 ? -12.961 11.5 6.992 1 98.75 204 PHE B O 1
ATOM 4162 N N . LEU B 1 205 ? -11.133 10.906 5.926 1 98.88 205 LEU B N 1
ATOM 4163 C CA . LEU B 1 205 ? -11.859 10.133 4.93 1 98.88 205 LEU B CA 1
ATOM 4164 C C . LEU B 1 205 ? -12.398 8.836 5.531 1 98.88 205 LEU B C 1
ATOM 4166 O O . LEU B 1 205 ? -13.508 8.414 5.203 1 98.88 205 LEU B O 1
ATOM 4170 N N . LEU B 1 206 ? -11.633 8.18 6.391 1 98.88 206 LEU B N 1
ATOM 4171 C CA . LEU B 1 206 ? -12.109 6.977 7.062 1 98.88 206 LEU B CA 1
ATOM 4172 C C . LEU B 1 206 ? -13.312 7.293 7.945 1 98.88 206 LEU B C 1
ATOM 4174 O O . LEU B 1 206 ? -14.25 6.492 8.039 1 98.88 206 LEU B O 1
ATOM 4178 N N . ALA B 1 207 ? -13.242 8.453 8.602 1 98.56 207 ALA B N 1
ATOM 4179 C CA . ALA B 1 207 ? -14.383 8.867 9.422 1 98.56 207 ALA B CA 1
ATOM 4180 C C . ALA B 1 207 ? -15.641 9.008 8.578 1 98.56 207 ALA B C 1
ATOM 4182 O O . ALA B 1 207 ? -16.734 8.695 9.039 1 98.56 207 ALA B O 1
ATOM 4183 N N . ALA B 1 208 ? -15.5 9.547 7.379 1 98.56 208 ALA B N 1
ATOM 4184 C CA . ALA B 1 208 ? -16.641 9.672 6.465 1 98.56 208 ALA B CA 1
ATOM 4185 C C . ALA B 1 208 ? -17.25 8.312 6.152 1 98.56 208 ALA B C 1
ATOM 4187 O O . ALA B 1 208 ? -18.438 8.211 5.848 1 98.56 208 ALA B O 1
ATOM 4188 N N . ALA B 1 209 ? -16.453 7.242 6.219 1 98.38 209 ALA B N 1
ATOM 4189 C CA . ALA B 1 209 ? -16.922 5.875 6.004 1 98.38 209 ALA B CA 1
ATOM 4190 C C . ALA B 1 209 ? -17.359 5.234 7.316 1 98.38 209 ALA B C 1
ATOM 4192 O O . ALA B 1 209 ? -17.703 4.051 7.352 1 98.38 209 ALA B O 1
ATOM 4193 N N . GLY B 1 210 ? -17.266 5.957 8.438 1 97.94 210 GLY B N 1
ATOM 4194 C CA . GLY B 1 210 ? -17.75 5.5 9.727 1 97.94 210 GLY B CA 1
ATOM 4195 C C . GLY B 1 210 ? -16.75 4.625 10.461 1 97.94 210 GLY B C 1
ATOM 4196 O O . GLY B 1 210 ? -17.141 3.76 11.25 1 97.94 210 GLY B O 1
ATOM 4197 N N . ASP B 1 211 ? -15.508 4.754 10.188 1 98.44 211 ASP B N 1
ATOM 4198 C CA . ASP B 1 211 ? -14.5 3.896 10.797 1 98.44 211 ASP B CA 1
ATOM 4199 C C . ASP B 1 211 ? -13.25 4.695 11.164 1 98.44 211 ASP B C 1
ATOM 4201 O O . ASP B 1 211 ? -13.148 5.879 10.844 1 98.44 211 ASP B O 1
ATOM 4205 N N . GLU B 1 212 ? -12.328 4.109 11.891 1 98.56 212 GLU B N 1
ATOM 4206 C CA . GLU B 1 212 ? -11.062 4.715 12.297 1 98.56 212 GLU B CA 1
ATOM 4207 C C . GLU B 1 212 ? -9.992 3.652 12.539 1 98.56 212 GLU B C 1
ATOM 4209 O O . GLU B 1 212 ? -10.305 2.533 12.953 1 98.56 212 GLU B O 1
ATOM 4214 N N . VAL B 1 213 ? -8.742 3.971 12.312 1 98.81 213 VAL B N 1
ATOM 4215 C CA . VAL B 1 213 ? -7.652 3.023 12.508 1 98.81 213 VAL B CA 1
ATOM 4216 C C . VAL B 1 213 ? -7.512 2.705 14 1 98.81 213 VAL B C 1
ATOM 4218 O O . VAL B 1 213 ? -7.547 3.605 14.836 1 98.81 213 VAL B O 1
ATOM 4221 N N . ALA B 1 214 ? -7.359 1.413 14.289 1 98.62 214 ALA B N 1
ATOM 4222 C CA . ALA B 1 214 ? -7.281 0.983 15.688 1 98.62 214 ALA B CA 1
ATOM 4223 C C . ALA B 1 214 ? -5.891 0.446 16.016 1 98.62 214 ALA B C 1
ATOM 4225 O O . ALA B 1 214 ? -5.414 0.594 17.141 1 98.62 214 ALA B O 1
ATOM 4226 N N . ARG B 1 215 ? -5.25 -0.26 15.102 1 98.44 215 ARG B N 1
ATOM 4227 C CA . ARG B 1 215 ? -3.926 -0.83 15.336 1 98.44 215 ARG B CA 1
ATOM 4228 C C . ARG B 1 215 ? -3.105 -0.854 14.047 1 98.44 215 ARG B C 1
ATOM 4230 O O . ARG B 1 215 ? -3.666 -0.851 12.953 1 98.44 215 ARG B O 1
ATOM 4237 N N . VAL B 1 216 ? -1.788 -0.87 14.211 1 98.81 216 VAL B N 1
ATOM 4238 C CA . VAL B 1 216 ? -0.872 -0.822 13.07 1 98.81 216 VAL B CA 1
ATOM 4239 C C . VAL B 1 216 ? 0.317 -1.745 13.328 1 98.81 216 VAL B C 1
ATOM 4241 O O . VAL B 1 216 ? 0.629 -2.061 14.477 1 98.81 216 VAL B O 1
ATOM 4244 N N . ALA B 1 217 ? 0.876 -2.242 12.32 1 98.81 217 ALA B N 1
ATOM 4245 C CA . ALA B 1 217 ? 2.232 -2.781 12.258 1 98.81 217 ALA B CA 1
ATOM 4246 C C . ALA B 1 217 ? 3.041 -2.105 11.156 1 98.81 217 ALA B C 1
ATOM 4248 O O . ALA B 1 217 ? 2.557 -1.942 10.031 1 98.81 217 ALA B O 1
ATOM 4249 N N . SER B 1 218 ? 4.219 -1.669 11.484 1 98.75 218 SER B N 1
ATOM 4250 C CA . SER B 1 218 ? 4.961 -0.856 10.531 1 98.75 218 SER B CA 1
ATOM 4251 C C . SER B 1 218 ? 6.449 -1.184 10.562 1 98.75 218 SER B C 1
ATOM 4253 O O . SER B 1 218 ? 6.926 -1.846 11.484 1 98.75 218 SER B O 1
ATOM 4255 N N . PHE B 1 219 ? 7.117 -0.82 9.508 1 98.81 219 PHE B N 1
ATOM 4256 C CA . PHE B 1 219 ? 8.57 -0.728 9.461 1 98.81 219 PHE B CA 1
ATOM 4257 C C . PHE B 1 219 ? 9.008 0.681 9.078 1 98.81 219 PHE B C 1
ATOM 4259 O O . PHE B 1 219 ? 8.445 1.288 8.164 1 98.81 219 PHE B O 1
ATOM 4266 N N . SER B 1 220 ? 9.93 1.199 9.797 1 98.44 220 SER B N 1
ATOM 4267 C CA . SER B 1 220 ? 10.469 2.521 9.5 1 98.44 220 SER B CA 1
ATOM 4268 C C . SER B 1 220 ? 11.898 2.434 8.969 1 98.44 220 SER B C 1
ATOM 4270 O O . SER B 1 220 ? 12.578 1.422 9.164 1 98.44 220 SER B O 1
ATOM 4272 N N . SER B 1 221 ? 12.328 3.395 8.227 1 98 221 SER B N 1
ATOM 4273 C CA . SER B 1 221 ? 13.68 3.465 7.691 1 98 221 SER B CA 1
ATOM 4274 C C . SER B 1 221 ? 14.18 4.906 7.625 1 98 221 SER B C 1
ATOM 4276 O O . SER B 1 221 ? 13.383 5.844 7.66 1 98 221 SER B O 1
ATOM 4278 N N . LEU B 1 222 ? 15.438 5.059 7.691 1 98.25 222 LEU B N 1
ATOM 4279 C CA . LEU B 1 222 ? 16.141 6.285 7.32 1 98.25 222 LEU B CA 1
ATOM 4280 C C . LEU B 1 222 ? 16.844 6.125 5.98 1 98.25 222 LEU B C 1
ATOM 4282 O O . LEU B 1 222 ? 17.984 5.664 5.93 1 98.25 222 LEU B O 1
ATOM 4286 N N . LEU B 1 223 ? 16.219 6.504 4.895 1 97.94 223 LEU B N 1
ATOM 4287 C CA . LEU B 1 223 ? 16.75 6.328 3.549 1 97.94 223 LEU B CA 1
ATOM 4288 C C . LEU B 1 223 ? 17.797 7.391 3.236 1 97.94 223 LEU B C 1
ATOM 4290 O O . LEU B 1 223 ? 18.781 7.109 2.549 1 97.94 223 LEU B O 1
ATOM 4294 N N . GLU B 1 224 ? 17.5 8.625 3.684 1 97.69 224 GLU B N 1
ATOM 4295 C CA . GLU B 1 224 ? 18.406 9.75 3.551 1 97.69 224 GLU B CA 1
ATOM 4296 C C . GLU B 1 224 ? 19 10.148 4.902 1 97.69 224 GLU B C 1
ATOM 4298 O O . GLU B 1 224 ? 18.281 10.688 5.758 1 97.69 224 GLU B O 1
ATOM 4303 N N . LYS B 1 225 ? 20.266 10 5.094 1 97.31 225 LYS B N 1
ATOM 4304 C CA . LYS B 1 225 ? 20.938 10.258 6.371 1 97.31 225 LYS B CA 1
ATOM 4305 C C . LYS B 1 225 ? 20.625 11.664 6.879 1 97.31 225 LYS B C 1
ATOM 4307 O O . LYS B 1 225 ? 20.578 11.891 8.086 1 97.31 225 LYS B O 1
ATOM 4312 N N . ARG B 1 226 ? 20.328 12.57 6.027 1 97.31 226 ARG B N 1
ATOM 4313 C CA . ARG B 1 226 ? 20.125 13.969 6.391 1 97.31 226 ARG B CA 1
ATOM 4314 C C . ARG B 1 226 ? 18.719 14.188 6.918 1 97.31 226 ARG B C 1
ATOM 4316 O O . ARG B 1 226 ? 18.375 15.297 7.332 1 97.31 226 ARG B O 1
ATOM 4323 N N . LEU B 1 227 ? 17.859 13.148 6.941 1 98.31 227 LEU B N 1
ATOM 4324 C CA . LEU B 1 227 ? 16.469 13.297 7.391 1 98.31 227 LEU B CA 1
ATOM 4325 C C . LEU B 1 227 ? 16.219 12.477 8.648 1 98.31 227 LEU B C 1
ATOM 4327 O O . LEU B 1 227 ? 15.297 11.648 8.68 1 98.31 227 LEU B O 1
ATOM 4331 N N . PRO B 1 228 ? 16.938 12.828 9.688 1 97.69 228 PRO B N 1
ATOM 4332 C CA . PRO B 1 228 ? 16.75 12.078 10.93 1 97.69 228 PRO B CA 1
ATOM 4333 C C . PRO B 1 228 ? 15.422 12.406 11.609 1 97.69 228 PRO B C 1
ATOM 4335 O O . PRO B 1 228 ? 14.836 13.469 11.359 1 97.69 228 PRO B O 1
ATOM 4338 N N . PRO B 1 229 ? 14.961 11.516 12.586 1 98.06 229 PRO B N 1
ATOM 4339 C CA . PRO B 1 229 ? 15.539 10.211 12.906 1 98.06 229 PRO B CA 1
ATOM 4340 C C . PRO B 1 229 ? 15.109 9.117 11.93 1 98.06 229 PRO B C 1
ATOM 4342 O O . PRO B 1 229 ? 15.758 8.07 11.844 1 98.06 229 PRO B O 1
ATOM 4345 N N . VAL B 1 230 ? 13.898 9.227 11.305 1 98.31 230 VAL B N 1
ATOM 4346 C CA . VAL B 1 230 ? 13.383 8.344 10.258 1 98.31 230 VAL B CA 1
ATOM 4347 C C . VAL B 1 230 ? 12.633 9.164 9.211 1 98.31 230 VAL B C 1
ATOM 4349 O O . VAL B 1 230 ? 12.023 10.188 9.531 1 98.31 230 VAL B O 1
ATOM 4352 N N . ASP B 1 231 ? 12.719 8.711 7.973 1 98.69 231 ASP B N 1
ATOM 4353 C CA . ASP B 1 231 ? 12.102 9.523 6.93 1 98.69 231 ASP B CA 1
ATOM 4354 C C . ASP B 1 231 ? 11.07 8.719 6.145 1 98.69 231 ASP B C 1
ATOM 4356 O O . ASP B 1 231 ? 10.406 9.258 5.254 1 98.69 231 ASP B O 1
ATOM 4360 N N . SER B 1 232 ? 10.953 7.434 6.477 1 98.81 232 SER B N 1
ATOM 4361 C CA . SER B 1 232 ? 10.016 6.578 5.754 1 98.81 232 SER B CA 1
ATOM 4362 C C . SER B 1 232 ? 9.359 5.566 6.688 1 98.81 232 SER B C 1
ATOM 4364 O O . SER B 1 232 ? 10.008 5.035 7.586 1 98.81 232 SER B O 1
ATOM 4366 N N . ILE B 1 233 ? 8.117 5.34 6.473 1 98.75 233 ILE B N 1
ATOM 4367 C CA . ILE B 1 233 ? 7.352 4.344 7.215 1 98.75 233 ILE B CA 1
ATOM 4368 C C . ILE B 1 233 ? 6.422 3.596 6.266 1 98.75 233 ILE B C 1
ATOM 4370 O O . ILE B 1 233 ? 5.805 4.203 5.387 1 98.75 233 ILE B O 1
ATOM 4374 N N . HIS B 1 234 ? 6.422 2.338 6.305 1 98.88 234 HIS B N 1
ATOM 4375 C CA . HIS B 1 234 ? 5.445 1.454 5.68 1 98.88 234 HIS B CA 1
ATOM 4376 C C . HIS B 1 234 ? 4.676 0.654 6.723 1 98.88 234 HIS B C 1
ATOM 4378 O O . HIS B 1 234 ? 5.258 0.173 7.695 1 98.88 234 HIS B O 1
ATOM 4384 N N . ALA B 1 235 ? 3.361 0.516 6.461 1 98.94 235 ALA B N 1
ATOM 4385 C CA . ALA B 1 235 ? 2.586 -0.099 7.535 1 98.94 235 ALA B CA 1
ATOM 4386 C C . ALA B 1 235 ? 1.362 -0.824 6.98 1 98.94 235 ALA B C 1
ATOM 4388 O O . ALA B 1 235 ? 0.929 -0.555 5.859 1 98.94 235 ALA B O 1
ATOM 4389 N N . VAL B 1 236 ? 0.912 -1.782 7.711 1 98.88 236 VAL B N 1
ATOM 4390 C CA . VAL B 1 236 ? -0.438 -2.33 7.621 1 98.88 236 VAL B CA 1
ATOM 4391 C C . VAL B 1 236 ? -1.258 -1.882 8.828 1 98.88 236 VAL B C 1
ATOM 4393 O O . VAL B 1 236 ? -0.715 -1.697 9.922 1 98.88 236 VAL B O 1
ATOM 4396 N N . ALA B 1 237 ? -2.475 -1.601 8.562 1 98.88 237 ALA B N 1
ATOM 4397 C CA . ALA B 1 237 ? -3.352 -1.07 9.602 1 98.88 237 ALA B CA 1
ATOM 4398 C C . ALA B 1 237 ? -4.695 -1.793 9.609 1 98.88 237 ALA B C 1
ATOM 4400 O O . ALA B 1 237 ? -5.16 -2.26 8.57 1 98.88 237 ALA B O 1
ATOM 4401 N N . SER B 1 238 ? -5.316 -1.916 10.773 1 98.75 238 SER B N 1
ATOM 4402 C CA . SER B 1 238 ? -6.676 -2.414 10.953 1 98.75 238 SER B CA 1
ATOM 4403 C C . SER B 1 238 ? -7.543 -1.398 11.688 1 98.75 238 SER B C 1
ATOM 4405 O O . SER B 1 238 ? -7.09 -0.765 12.648 1 98.75 238 SER B O 1
ATOM 4407 N N . THR B 1 239 ? -8.711 -1.227 11.219 1 98.62 239 THR B N 1
ATOM 4408 C CA . THR B 1 239 ? -9.633 -0.266 11.82 1 98.62 239 THR B CA 1
ATOM 4409 C C . THR B 1 239 ? -10.391 -0.897 12.977 1 98.62 239 THR B C 1
ATOM 4411 O O . THR B 1 239 ? -10.273 -2.1 13.227 1 98.62 239 THR B O 1
ATOM 4414 N N . ARG B 1 240 ? -11.156 -0.088 13.672 1 98.06 240 ARG B N 1
ATOM 4415 C CA . ARG B 1 240 ? -12.023 -0.573 14.742 1 98.06 240 ARG B CA 1
ATOM 4416 C C . ARG B 1 240 ? -13.047 -1.567 14.203 1 98.06 240 ARG B C 1
ATOM 4418 O O . ARG B 1 240 ? -13.398 -2.537 14.883 1 98.06 240 ARG B O 1
ATOM 4425 N N . GLY B 1 241 ? -13.508 -1.294 13.031 1 96.88 241 GLY B N 1
ATOM 4426 C CA . GLY B 1 241 ? -14.477 -2.178 12.398 1 96.88 241 GLY B CA 1
ATOM 4427 C C . GLY B 1 241 ? -13.852 -3.436 11.82 1 96.88 241 GLY B C 1
ATOM 4428 O O . GLY B 1 241 ? -14.547 -4.281 11.266 1 96.88 241 GLY B O 1
ATOM 4429 N N . GLY B 1 242 ? -12.57 -3.57 11.906 1 96.75 242 GLY B N 1
ATOM 4430 C CA . GLY B 1 242 ? -11.891 -4.781 11.469 1 96.75 242 GLY B CA 1
ATOM 4431 C C . GLY B 1 242 ? -11.5 -4.746 10 1 96.75 242 GLY B C 1
ATOM 4432 O O . GLY B 1 242 ? -11.18 -5.785 9.414 1 96.75 242 GLY B O 1
ATOM 4433 N N . VAL B 1 243 ? -11.531 -3.617 9.414 1 98.38 243 VAL B N 1
ATOM 4434 C CA . VAL B 1 243 ? -11.148 -3.479 8.016 1 98.38 243 VAL B CA 1
ATOM 4435 C C . VAL B 1 243 ? -9.664 -3.145 7.914 1 98.38 243 VAL B C 1
ATOM 4437 O O . VAL B 1 243 ? -9.141 -2.352 8.703 1 98.38 243 VAL B O 1
ATOM 4440 N N . ASN B 1 244 ? -8.992 -3.752 6.949 1 98.75 244 ASN B N 1
ATOM 4441 C CA . ASN B 1 244 ? -7.543 -3.629 6.855 1 98.75 244 ASN B CA 1
ATOM 4442 C C . ASN B 1 244 ? -7.129 -2.768 5.668 1 98.75 244 ASN B C 1
ATOM 4444 O O . ASN B 1 244 ? -7.844 -2.699 4.664 1 98.75 244 ASN B O 1
ATOM 4448 N N . GLY B 1 245 ? -6.066 -2.088 5.73 1 98.81 245 GLY B N 1
ATOM 4449 C CA . GLY B 1 245 ? -5.457 -1.287 4.68 1 98.81 245 GLY B CA 1
ATOM 4450 C C . GLY B 1 245 ? -3.975 -1.046 4.895 1 98.81 245 GLY B C 1
ATOM 4451 O O . GLY B 1 245 ? -3.359 -1.667 5.766 1 98.81 245 GLY B O 1
ATOM 4452 N N . THR B 1 246 ? -3.367 -0.226 4.035 1 98.88 246 THR B N 1
ATOM 4453 C CA . THR B 1 246 ? -1.938 0.046 4.125 1 98.88 246 THR B CA 1
ATOM 4454 C C . THR B 1 246 ? -1.677 1.546 4.23 1 98.88 246 THR B C 1
ATOM 4456 O O . THR B 1 246 ? -2.484 2.355 3.77 1 98.88 246 THR B O 1
ATOM 4459 N N . ILE B 1 247 ? -0.633 1.854 4.875 1 98.94 247 ILE B N 1
ATOM 4460 C CA . ILE B 1 247 ? -0.143 3.221 5.012 1 98.94 247 ILE B CA 1
ATOM 4461 C C . ILE B 1 247 ? 1.337 3.277 4.641 1 98.94 247 ILE B C 1
ATOM 4463 O O . ILE B 1 247 ? 2.164 2.6 5.258 1 98.94 247 ILE B O 1
ATOM 4467 N N . SER B 1 248 ? 1.684 4.059 3.666 1 98.81 248 SER B N 1
ATOM 4468 C CA . SER B 1 248 ? 3.066 4.242 3.242 1 98.81 248 SER B CA 1
ATOM 4469 C C . SER B 1 248 ? 3.41 5.719 3.09 1 98.81 248 SER B C 1
ATOM 4471 O O . SER B 1 248 ? 2.76 6.438 2.328 1 98.81 248 SER B O 1
ATOM 4473 N N . MET B 1 249 ? 4.375 6.137 3.809 1 98.81 249 MET B N 1
ATOM 4474 C CA . MET B 1 249 ? 4.844 7.52 3.723 1 98.81 249 MET B CA 1
ATOM 4475 C C . MET B 1 249 ? 6.363 7.574 3.633 1 98.81 249 MET B C 1
ATOM 4477 O O . MET B 1 249 ? 7.062 6.91 4.406 1 98.81 249 MET B O 1
ATOM 4481 N N . SER B 1 250 ? 6.898 8.359 2.695 1 98.81 250 SER B N 1
ATOM 4482 C CA . SER B 1 250 ? 8.344 8.539 2.578 1 98.81 250 SER B CA 1
ATOM 4483 C C . SER B 1 250 ? 8.688 9.969 2.172 1 98.81 250 SER B C 1
ATOM 4485 O O . SER B 1 250 ? 8.016 10.555 1.325 1 98.81 250 SER B O 1
ATOM 4487 N N . PHE B 1 251 ? 9.656 10.5 2.793 1 98.62 251 PHE B N 1
ATOM 4488 C CA . PHE B 1 251 ? 10.242 11.781 2.414 1 98.62 251 PHE B CA 1
ATOM 4489 C C . PHE B 1 251 ? 11.625 11.586 1.8 1 98.62 251 PHE B C 1
ATOM 4491 O O . PHE B 1 251 ? 12.312 12.555 1.489 1 98.62 251 PHE B O 1
ATOM 4498 N N . GLY B 1 252 ? 12.008 10.312 1.643 1 98.38 252 GLY B N 1
ATOM 4499 C CA . GLY B 1 252 ? 13.344 9.992 1.175 1 98.38 252 GLY B CA 1
ATOM 4500 C C . GLY B 1 252 ? 13.352 9.266 -0.156 1 98.38 252 GLY B C 1
ATOM 4501 O O . GLY B 1 252 ? 14.383 8.734 -0.57 1 98.38 252 GLY B O 1
ATOM 4502 N N . THR B 1 253 ? 12.242 9.195 -0.85 1 97.75 253 THR B N 1
ATOM 4503 C CA . THR B 1 253 ? 12.141 8.477 -2.113 1 97.75 253 THR B CA 1
ATOM 4504 C C . THR B 1 253 ? 12.18 9.445 -3.293 1 97.75 253 THR B C 1
ATOM 4506 O O . THR B 1 253 ? 11.219 10.172 -3.537 1 97.75 253 THR B O 1
ATOM 4509 N N . GLU B 1 254 ? 13.18 9.406 -4.074 1 96.19 254 GLU B N 1
ATOM 4510 C CA . GLU B 1 254 ? 13.461 10.43 -5.074 1 96.19 254 GLU B CA 1
ATOM 4511 C C . GLU B 1 254 ? 12.641 10.211 -6.34 1 96.19 254 GLU B C 1
ATOM 4513 O O . GLU B 1 254 ? 12.188 11.172 -6.969 1 96.19 254 GLU B O 1
ATOM 4518 N N . PHE B 1 255 ? 12.352 9.039 -6.77 1 96.44 255 PHE B N 1
ATOM 4519 C CA . PHE B 1 255 ? 11.82 8.773 -8.102 1 96.44 255 PHE B CA 1
ATOM 4520 C C . PHE B 1 255 ? 10.336 8.422 -8.039 1 96.44 255 PHE B C 1
ATOM 4522 O O . PHE B 1 255 ? 9.812 7.75 -8.93 1 96.44 255 PHE B O 1
ATOM 4529 N N . LYS B 1 256 ? 9.734 8.805 -6.98 1 94.19 256 LYS B N 1
ATOM 4530 C CA . LYS B 1 256 ? 8.289 8.68 -6.805 1 94.19 256 LYS B CA 1
ATOM 4531 C C . LYS B 1 256 ? 7.719 9.883 -6.055 1 94.19 256 LYS B C 1
ATOM 4533 O O . LYS B 1 256 ? 8.141 10.18 -4.938 1 94.19 256 LYS B O 1
ATOM 4538 N N . ASN B 1 257 ? 6.891 10.625 -6.625 1 94.44 257 ASN B N 1
ATOM 4539 C CA . ASN B 1 257 ? 6.184 11.742 -6.008 1 94.44 257 ASN B CA 1
ATOM 4540 C C . ASN B 1 257 ? 4.672 11.586 -6.129 1 94.44 257 ASN B C 1
ATOM 4542 O O . ASN B 1 257 ? 4.09 11.914 -7.168 1 94.44 257 ASN B O 1
ATOM 4546 N N . VAL B 1 258 ? 4.094 11.141 -5.02 1 96.44 258 VAL B N 1
ATOM 4547 C CA . VAL B 1 258 ? 2.67 10.82 -5.055 1 96.44 258 VAL B CA 1
ATOM 4548 C C . VAL B 1 258 ? 2.049 11.062 -3.682 1 96.44 258 VAL B C 1
ATOM 4550 O O . VAL B 1 258 ? 2.703 10.859 -2.654 1 96.44 258 VAL B O 1
ATOM 4553 N N . LEU B 1 259 ? 0.883 11.578 -3.668 1 98.06 259 LEU B N 1
ATOM 4554 C CA . LEU B 1 259 ? -0.028 11.531 -2.529 1 98.06 259 LEU B CA 1
ATOM 4555 C C . LEU B 1 259 ? -1.395 11 -2.949 1 98.06 259 LEU B C 1
ATOM 4557 O O . LEU B 1 259 ? -2.064 11.594 -3.797 1 98.06 259 LEU B O 1
ATOM 4561 N N . GLU B 1 260 ? -1.781 9.953 -2.377 1 98.31 260 GLU B N 1
ATOM 4562 C CA . GLU B 1 260 ? -3.039 9.289 -2.701 1 98.31 260 GLU B CA 1
ATOM 4563 C C . GLU B 1 260 ? -3.668 8.656 -1.459 1 98.31 260 GLU B C 1
ATOM 4565 O O . GLU B 1 260 ? -2.986 7.984 -0.685 1 98.31 260 GLU B O 1
ATOM 4570 N N . ILE B 1 261 ? -4.887 8.938 -1.242 1 98.81 261 ILE B N 1
ATOM 4571 C CA . ILE B 1 261 ? -5.676 8.258 -0.219 1 98.81 261 ILE B CA 1
ATOM 4572 C C . ILE B 1 261 ? -6.93 7.66 -0.848 1 98.81 261 ILE B C 1
ATOM 4574 O O . ILE B 1 261 ? -7.645 8.336 -1.593 1 98.81 261 ILE B O 1
ATOM 4578 N N . GLU B 1 262 ? -7.18 6.457 -0.554 1 98.81 262 GLU B N 1
ATOM 4579 C CA . GLU B 1 262 ? -8.305 5.738 -1.152 1 98.81 262 GLU B CA 1
ATOM 4580 C C . GLU B 1 262 ? -9.148 5.051 -0.085 1 98.81 262 GLU B C 1
ATOM 4582 O O . GLU B 1 262 ? -8.617 4.5 0.879 1 98.81 262 GLU B O 1
ATOM 4587 N N . VAL B 1 263 ? -10.414 5.105 -0.272 1 98.81 263 VAL B N 1
ATOM 4588 C CA . VAL B 1 263 ? -11.398 4.402 0.542 1 98.81 263 VAL B CA 1
ATOM 4589 C C . VAL B 1 263 ? -12.305 3.562 -0.354 1 98.81 263 VAL B C 1
ATOM 4591 O O . VAL B 1 263 ? -12.859 4.066 -1.33 1 98.81 263 VAL B O 1
ATOM 4594 N N . VAL B 1 264 ? -12.43 2.293 -0.057 1 98.62 264 VAL B N 1
ATOM 4595 C CA . VAL B 1 264 ? -13.273 1.379 -0.819 1 98.62 264 VAL B CA 1
ATOM 4596 C C . VAL B 1 264 ? -14.375 0.822 0.08 1 98.62 264 VAL B C 1
ATOM 4598 O O . VAL B 1 264 ? -14.102 0.373 1.196 1 98.62 264 VAL B O 1
ATOM 4601 N N . THR B 1 265 ? -15.586 0.889 -0.343 1 98.38 265 THR B N 1
ATOM 4602 C CA . THR B 1 265 ? -16.719 0.312 0.356 1 98.38 265 THR B CA 1
ATOM 4603 C C . THR B 1 265 ? -17.391 -0.765 -0.494 1 98.38 265 THR B C 1
ATOM 4605 O O . THR B 1 265 ? -16.969 -1.021 -1.624 1 98.38 265 THR B O 1
ATOM 4608 N N . THR B 1 266 ? -18.422 -1.438 0.037 1 97.62 266 THR B N 1
ATOM 4609 C CA . THR B 1 266 ? -19.203 -2.441 -0.685 1 97.62 266 THR B CA 1
ATOM 4610 C C . THR B 1 266 ? -20.016 -1.792 -1.792 1 97.62 266 THR B C 1
ATOM 4612 O O . THR B 1 266 ? -20.609 -2.486 -2.617 1 97.62 266 THR B O 1
ATOM 4615 N N . GLU B 1 267 ? -20 -0.375 -1.84 1 98.25 267 GLU B N 1
ATOM 4616 C CA . GLU B 1 267 ? -20.875 0.303 -2.791 1 98.25 267 GLU B CA 1
ATOM 4617 C C . GLU B 1 267 ? -20.078 1.172 -3.758 1 98.25 267 GLU B C 1
ATOM 4619 O O . GLU B 1 267 ? -20.641 1.756 -4.688 1 98.25 267 GLU B O 1
ATOM 4624 N N . GLY B 1 268 ? -18.812 1.238 -3.559 1 98.25 268 GLY B N 1
ATOM 4625 C CA . GLY B 1 268 ? -18.016 2.07 -4.441 1 98.25 268 GLY B CA 1
ATOM 4626 C C . GLY B 1 268 ? -16.625 2.355 -3.896 1 98.25 268 GLY B C 1
ATOM 4627 O O . GLY B 1 268 ? -16.141 1.646 -3.012 1 98.25 268 GLY B O 1
ATOM 4628 N N . ARG B 1 269 ? -15.922 3.291 -4.492 1 98.5 269 ARG B N 1
ATOM 4629 C CA . ARG B 1 269 ? -14.555 3.688 -4.168 1 98.5 269 ARG B CA 1
ATOM 4630 C C . ARG B 1 269 ? -14.344 5.18 -4.414 1 98.5 269 ARG B C 1
ATOM 4632 O O . ARG B 1 269 ? -14.867 5.734 -5.383 1 98.5 269 ARG B O 1
ATOM 4639 N N . VAL B 1 270 ? -13.641 5.812 -3.551 1 98.81 270 VAL B N 1
ATOM 4640 C CA . VAL B 1 270 ? -13.219 7.199 -3.709 1 98.81 270 VAL B CA 1
ATOM 4641 C C . VAL B 1 270 ? -11.711 7.309 -3.496 1 98.81 270 VAL B C 1
ATOM 4643 O O . VAL B 1 270 ? -11.188 6.832 -2.488 1 98.81 270 VAL B O 1
ATOM 4646 N N . THR B 1 271 ? -11.008 7.898 -4.469 1 98.69 271 THR B N 1
ATOM 4647 C CA . THR B 1 271 ? -9.578 8.141 -4.395 1 98.69 271 THR B CA 1
ATOM 4648 C C . THR B 1 271 ? -9.273 9.633 -4.527 1 98.69 271 THR B C 1
ATOM 4650 O O . THR B 1 271 ? -9.656 10.258 -5.516 1 98.69 271 THR B O 1
ATOM 4653 N N . TRP B 1 272 ? -8.633 10.133 -3.551 1 98.56 272 TRP B N 1
ATOM 4654 C CA . TRP B 1 272 ? -8.117 11.492 -3.613 1 98.56 272 TRP B CA 1
ATOM 4655 C C . TRP B 1 272 ? -6.645 11.5 -4.023 1 98.56 272 TRP B C 1
ATOM 4657 O O . TRP B 1 272 ? -5.848 10.719 -3.508 1 98.56 272 TRP B O 1
ATOM 4667 N N . THR B 1 273 ? -6.301 12.398 -4.949 1 97.5 273 THR B N 1
ATOM 4668 C CA . THR B 1 273 ? -4.91 12.586 -5.355 1 97.5 273 THR B CA 1
ATOM 4669 C C . THR B 1 273 ? -4.531 14.062 -5.32 1 97.5 273 THR B C 1
ATOM 4671 O O . THR B 1 273 ? -5.363 14.93 -5.578 1 97.5 273 THR B O 1
ATOM 4674 N N . TRP B 1 274 ? -3.273 14.328 -5.035 1 94.88 274 TRP B N 1
ATOM 4675 C CA . TRP B 1 274 ? -2.793 15.695 -4.879 1 94.88 274 TRP B CA 1
ATOM 4676 C C . TRP B 1 274 ? -2.316 16.266 -6.211 1 94.88 274 TRP B C 1
ATOM 4678 O O . TRP B 1 274 ? -2.525 17.438 -6.5 1 94.88 274 TRP B O 1
ATOM 4688 N N . ALA B 1 275 ? -1.669 15.5 -6.992 1 89.44 275 ALA B N 1
ATOM 4689 C CA . ALA B 1 275 ? -1.099 15.992 -8.242 1 89.44 275 ALA B CA 1
ATOM 4690 C C . ALA B 1 275 ? -1.439 15.055 -9.406 1 89.44 275 ALA B C 1
ATOM 4692 O O . ALA B 1 275 ? -0.741 14.07 -9.641 1 89.44 275 ALA B O 1
ATOM 4693 N N . PRO B 1 276 ? -2.508 15.367 -10.055 1 91.62 276 PRO B N 1
ATOM 4694 C CA . PRO B 1 276 ? -3.408 16.531 -10 1 91.62 276 PRO B CA 1
ATOM 4695 C C . PRO B 1 276 ? -4.355 16.469 -8.805 1 91.62 276 PRO B C 1
ATOM 4697 O O . PRO B 1 276 ? -4.707 15.391 -8.328 1 91.62 276 PRO B O 1
ATOM 4700 N N . SER B 1 277 ? -4.746 17.656 -8.32 1 96.12 277 SER B N 1
ATOM 4701 C CA . SER B 1 277 ? -5.789 17.719 -7.301 1 96.12 277 SER B CA 1
ATOM 4702 C C . SER B 1 277 ? -7.117 17.203 -7.836 1 96.12 277 SER B C 1
ATOM 4704 O O . SER B 1 277 ? -7.836 17.922 -8.531 1 96.12 277 SER B O 1
ATOM 4706 N N . SER B 1 278 ? -7.426 15.984 -7.461 1 98.19 278 SER B N 1
ATOM 4707 C CA . SER B 1 278 ? -8.594 15.367 -8.086 1 98.19 278 SER B CA 1
ATOM 4708 C C . SER B 1 278 ? -9.188 14.281 -7.199 1 98.19 278 SER B C 1
ATOM 4710 O O . SER B 1 278 ? -8.555 13.844 -6.238 1 98.19 278 SER B O 1
ATOM 4712 N N . ILE B 1 279 ? -10.445 13.961 -7.492 1 98.31 279 ILE B N 1
ATOM 4713 C CA . ILE B 1 279 ? -11.156 12.82 -6.93 1 98.31 279 ILE B CA 1
ATOM 4714 C C . ILE B 1 279 ? -11.555 11.859 -8.055 1 98.31 279 ILE B C 1
ATOM 4716 O O . ILE B 1 279 ? -12.156 12.273 -9.047 1 98.31 279 ILE B O 1
ATOM 4720 N N . VAL B 1 280 ? -11.156 10.664 -7.934 1 97.94 280 VAL B N 1
ATOM 4721 C CA . VAL B 1 280 ? -11.672 9.602 -8.797 1 97.94 280 VAL B CA 1
ATOM 4722 C C . VAL B 1 280 ? -12.664 8.742 -8.016 1 97.94 280 VAL B C 1
ATOM 4724 O O . VAL B 1 280 ? -12.352 8.258 -6.93 1 97.94 280 VAL B O 1
ATOM 4727 N N . SER B 1 281 ? -13.852 8.57 -8.539 1 97.81 281 SER B N 1
ATOM 4728 C CA . SER B 1 281 ? -14.875 7.82 -7.82 1 97.81 281 SER B CA 1
ATOM 4729 C C . SER B 1 281 ? -15.617 6.867 -8.75 1 97.81 281 SER B C 1
ATOM 4731 O O . SER B 1 281 ? -15.75 7.133 -9.945 1 97.81 281 SER B O 1
ATOM 4733 N N . VAL B 1 282 ? -15.945 5.746 -8.227 1 97 282 VAL B N 1
ATOM 4734 C CA . VAL B 1 282 ? -16.844 4.789 -8.875 1 97 282 VAL B CA 1
ATOM 4735 C C . VAL B 1 282 ? -17.922 4.359 -7.898 1 97 282 VAL B C 1
ATOM 4737 O O . VAL B 1 282 ? -17.672 4.18 -6.707 1 97 282 VAL B O 1
ATOM 4740 N N . ARG B 1 283 ? -19.141 4.207 -8.273 1 96.25 283 ARG B N 1
ATOM 4741 C CA . ARG B 1 283 ? -20.266 3.76 -7.449 1 96.25 283 ARG B CA 1
ATOM 4742 C C . ARG B 1 283 ? -21.078 2.691 -8.164 1 96.25 283 ARG B C 1
ATOM 4744 O O . ARG B 1 283 ? -21.016 2.57 -9.391 1 96.25 283 ARG B O 1
ATOM 4751 N N . ARG B 1 284 ? -21.719 1.918 -7.359 1 95.25 284 ARG B N 1
ATOM 4752 C CA . ARG B 1 284 ? -22.594 0.895 -7.926 1 95.25 284 ARG B CA 1
ATOM 4753 C C . ARG B 1 284 ? -23.5 1.484 -9 1 95.25 284 ARG B C 1
ATOM 4755 O O . ARG B 1 284 ? -24.125 2.527 -8.789 1 95.25 284 ARG B O 1
ATOM 4762 N N . GLY B 1 285 ? -23.562 0.804 -10.094 1 92.56 285 GLY B N 1
ATOM 4763 C CA . GLY B 1 285 ? -24.406 1.245 -11.203 1 92.56 285 GLY B CA 1
ATOM 4764 C C . GLY B 1 285 ? -23.656 2.115 -12.203 1 92.56 285 GLY B C 1
ATOM 4765 O O . GLY B 1 285 ? -24.172 2.395 -13.289 1 92.56 285 GLY B O 1
ATOM 4766 N N . GLN B 1 286 ? -22.484 2.564 -11.805 1 89.5 286 GLN B N 1
ATOM 4767 C CA . GLN B 1 286 ? -21.656 3.363 -12.711 1 89.5 286 GLN B CA 1
ATOM 4768 C C . GLN B 1 286 ? -20.719 2.48 -13.516 1 89.5 286 GLN B C 1
ATOM 4770 O O . GLN B 1 286 ? -20.141 1.526 -12.977 1 89.5 286 GLN B O 1
ATOM 4775 N N . THR B 1 287 ? -20.641 2.625 -14.797 1 82.12 287 THR B N 1
ATOM 4776 C CA . THR B 1 287 ? -19.812 1.797 -15.672 1 82.12 287 THR B CA 1
ATOM 4777 C C . THR B 1 287 ? -18.359 2.225 -15.609 1 82.12 287 THR B C 1
ATOM 4779 O O . THR B 1 287 ? -17.453 1.381 -15.562 1 82.12 287 THR B O 1
ATOM 4782 N N . ASP B 1 288 ? -18.109 3.588 -15.562 1 90.44 288 ASP B N 1
ATOM 4783 C CA . ASP B 1 288 ? -16.75 4.113 -15.586 1 90.44 288 ASP B CA 1
ATOM 4784 C C . ASP B 1 288 ? -16.5 5.047 -14.406 1 90.44 288 ASP B C 1
ATOM 4786 O O . ASP B 1 288 ? -17.422 5.738 -13.945 1 90.44 288 ASP B O 1
ATOM 4790 N N . PRO B 1 289 ? -15.25 5.062 -13.969 1 94.38 289 PRO B N 1
ATOM 4791 C CA . PRO B 1 289 ? -14.922 6.027 -12.922 1 94.38 289 PRO B CA 1
ATOM 4792 C C . PRO B 1 289 ? -15.094 7.473 -13.375 1 94.38 289 PRO B C 1
ATOM 4794 O O . PRO B 1 289 ? -14.898 7.781 -14.555 1 94.38 289 PRO B O 1
ATOM 4797 N N . LYS B 1 290 ? -15.547 8.289 -12.453 1 96.88 290 LYS B N 1
ATOM 4798 C CA . LYS B 1 290 ? -15.656 9.727 -12.688 1 96.88 290 LYS B CA 1
ATOM 4799 C C . LYS B 1 290 ? -14.5 10.477 -12.031 1 96.88 290 LYS B C 1
ATOM 4801 O O . LYS B 1 290 ? -14.109 10.172 -10.898 1 96.88 290 LYS B O 1
ATOM 4806 N N . THR B 1 291 ? -13.953 11.438 -12.789 1 97.75 291 THR B N 1
ATOM 4807 C CA . THR B 1 291 ? -12.875 12.258 -12.258 1 97.75 291 THR B CA 1
ATOM 4808 C C . THR B 1 291 ? -13.32 13.711 -12.094 1 97.75 291 THR B C 1
ATOM 4810 O O . THR B 1 291 ? -13.789 14.328 -13.055 1 97.75 291 THR B O 1
ATOM 4813 N N . ASP B 1 292 ? -13.258 14.234 -10.898 1 97.94 292 ASP B N 1
ATOM 4814 C CA . ASP B 1 292 ? -13.414 15.656 -10.617 1 97.94 292 ASP B CA 1
ATOM 4815 C C . ASP B 1 292 ? -12.062 16.312 -10.352 1 97.94 292 ASP B C 1
ATOM 4817 O O . ASP B 1 292 ? -11.305 15.875 -9.484 1 97.94 292 ASP B O 1
ATOM 4821 N N . THR B 1 293 ? -11.773 17.359 -11.039 1 97.75 293 THR B N 1
ATOM 4822 C CA . THR B 1 293 ? -10.516 18.078 -10.859 1 97.75 293 THR B CA 1
ATOM 4823 C C . THR B 1 293 ? -10.734 19.406 -10.141 1 97.75 293 THR B C 1
ATOM 4825 O O . THR B 1 293 ? -11.781 20.031 -10.297 1 97.75 293 THR B O 1
ATOM 4828 N N . TYR B 1 294 ? -9.727 19.781 -9.406 1 97.38 294 TYR B N 1
ATOM 4829 C CA . TYR B 1 294 ? -9.82 20.969 -8.578 1 97.38 294 TYR B CA 1
ATOM 4830 C C . TYR B 1 294 ? -8.633 21.891 -8.82 1 97.38 294 TYR B C 1
ATOM 4832 O O . TYR B 1 294 ? -7.535 21.438 -9.125 1 97.38 294 TYR B O 1
ATOM 4840 N N . GLU B 1 295 ? -8.875 23.141 -8.703 1 94.94 295 GLU B N 1
ATOM 4841 C CA . GLU B 1 295 ? -7.75 24.062 -8.57 1 94.94 295 GLU B CA 1
ATOM 4842 C C . GLU B 1 295 ? -7.016 23.859 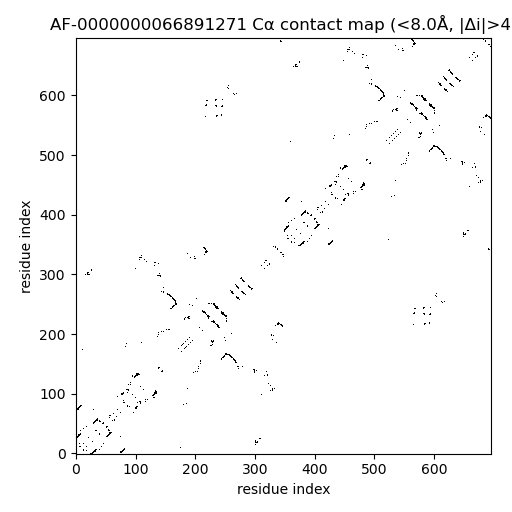-7.246 1 94.94 295 GLU B C 1
ATOM 4844 O O . GLU B 1 295 ? -7.645 23.688 -6.199 1 94.94 295 GLU B O 1
ATOM 4849 N N . PRO B 1 296 ? -5.754 23.828 -7.391 1 89.75 296 PRO B N 1
ATOM 4850 C CA . PRO B 1 296 ? -5 23.625 -6.152 1 89.75 296 PRO B CA 1
ATOM 4851 C C . PRO B 1 296 ? -5.332 24.656 -5.078 1 89.75 296 PRO B C 1
ATOM 4853 O O . PRO B 1 296 ? -5.523 25.828 -5.383 1 89.75 296 PRO B O 1
ATOM 4856 N N . ASP B 1 297 ? -5.52 24.188 -3.914 1 88.62 297 ASP B N 1
ATOM 4857 C CA . ASP B 1 297 ? -5.73 25.031 -2.734 1 88.62 297 ASP B CA 1
ATOM 4858 C C . ASP B 1 297 ? -5.02 24.438 -1.516 1 88.62 297 ASP B C 1
ATOM 4860 O O . ASP B 1 297 ? -4.855 23.219 -1.411 1 88.62 297 ASP B O 1
ATOM 4864 N N . PHE B 1 298 ? -4.562 25.328 -0.581 1 92.88 298 PHE B N 1
ATOM 4865 C CA . PHE B 1 298 ? -3.838 24.844 0.586 1 92.88 298 PHE B CA 1
ATOM 4866 C C . PHE B 1 298 ? -4.73 24.859 1.822 1 92.88 298 PHE B C 1
ATOM 4868 O O . PHE B 1 298 ? -4.305 24.438 2.904 1 92.88 298 PHE B O 1
ATOM 4875 N N . GLY B 1 299 ? -5.879 25.312 1.719 1 97.12 299 GLY B N 1
ATOM 4876 C CA . GLY B 1 299 ? -6.891 25.203 2.76 1 97.12 299 GLY B CA 1
ATOM 4877 C C . GLY B 1 299 ? -6.695 26.188 3.887 1 97.12 299 GLY B C 1
ATOM 4878 O O . GLY B 1 299 ? -7.523 26.281 4.793 1 97.12 299 GLY B O 1
ATOM 4879 N N . VAL B 1 300 ? -5.609 27.047 3.85 1 98.12 300 VAL B N 1
ATOM 4880 C CA . VAL B 1 300 ? -5.238 27.891 4.977 1 98.12 300 VAL B CA 1
ATOM 4881 C C . VAL B 1 300 ? -6.211 29.062 5.09 1 98.12 300 VAL B C 1
ATOM 4883 O O . VAL B 1 300 ? -6.617 29.438 6.191 1 98.12 300 VAL B O 1
ATOM 4886 N N . VAL B 1 301 ? -6.664 29.672 3.969 1 97.5 301 VAL B N 1
ATOM 4887 C CA . VAL B 1 301 ? -7.625 30.781 3.986 1 97.5 301 VAL B CA 1
ATOM 4888 C C . VAL B 1 301 ? -8.93 30.312 4.621 1 97.5 301 VAL B C 1
ATOM 4890 O O . VAL B 1 301 ? -9.469 30.984 5.512 1 97.5 301 VAL B O 1
ATOM 4893 N N . SER B 1 302 ? -9.359 29.109 4.172 1 97.31 302 SER B N 1
ATOM 4894 C CA . SER B 1 302 ? -10.602 28.547 4.707 1 97.31 302 SER B CA 1
ATOM 4895 C C . SER B 1 302 ? -10.453 28.203 6.184 1 97.31 302 SER B C 1
ATOM 4897 O O . SER B 1 302 ? -11.391 28.391 6.961 1 97.31 302 SER B O 1
ATOM 4899 N N . GLU B 1 303 ? -9.352 27.703 6.566 1 98.19 303 GLU B N 1
ATOM 4900 C CA . GLU B 1 303 ? -9.07 27.312 7.945 1 98.19 303 GLU B CA 1
ATOM 4901 C C . GLU B 1 303 ? -9.07 28.516 8.875 1 98.19 303 GLU B C 1
ATOM 4903 O O . GLU B 1 303 ? -9.688 28.484 9.945 1 98.19 303 GLU B O 1
ATOM 4908 N N . VAL B 1 304 ? -8.406 29.578 8.477 1 98.31 304 VAL B N 1
ATOM 4909 C CA . VAL B 1 304 ? -8.328 30.797 9.273 1 98.31 304 VAL B CA 1
ATOM 4910 C C . VAL B 1 304 ? -9.711 31.453 9.344 1 98.31 304 VAL B C 1
ATOM 4912 O O . VAL B 1 304 ? -10.109 31.969 10.398 1 98.31 304 VAL B O 1
ATOM 4915 N N . ALA B 1 305 ? -10.438 31.438 8.25 1 97.56 305 ALA B N 1
ATOM 4916 C CA . ALA B 1 305 ? -11.805 31.969 8.25 1 97.56 305 ALA B CA 1
ATOM 4917 C C . ALA B 1 305 ? -12.688 31.203 9.227 1 97.56 305 ALA B C 1
ATOM 4919 O O . ALA B 1 305 ? -13.516 31.797 9.922 1 97.56 305 ALA B O 1
ATOM 4920 N N . ALA B 1 306 ? -12.516 29.891 9.234 1 97.88 306 ALA B N 1
ATOM 4921 C CA . ALA B 1 306 ? -13.289 29.062 10.156 1 97.88 306 ALA B CA 1
ATOM 4922 C C . ALA B 1 306 ? -12.977 29.406 11.609 1 97.88 306 ALA B C 1
ATOM 4924 O O . ALA B 1 306 ? -13.875 29.453 12.453 1 97.88 306 ALA B O 1
ATOM 4925 N N . PHE B 1 307 ? -11.75 29.625 11.898 1 98.38 307 PHE B N 1
ATOM 4926 C CA . PHE B 1 307 ? -11.344 30.031 13.242 1 98.38 307 PHE B CA 1
ATOM 4927 C C . PHE B 1 307 ? -11.961 31.375 13.609 1 98.38 307 PHE B C 1
ATOM 4929 O O . PHE B 1 307 ? -12.508 31.531 14.703 1 98.38 307 PHE B O 1
ATOM 4936 N N . ALA B 1 308 ? -11.867 32.344 12.68 1 98 308 ALA B N 1
ATOM 4937 C CA . ALA B 1 308 ? -12.445 33.656 12.898 1 98 308 ALA B CA 1
ATOM 4938 C C . ALA B 1 308 ? -13.938 33.562 13.203 1 98 308 ALA B C 1
ATOM 4940 O O . ALA B 1 308 ? -14.438 34.219 14.117 1 98 308 ALA B O 1
ATOM 4941 N N . ALA B 1 309 ? -14.57 32.75 12.469 1 97.12 309 ALA B N 1
ATOM 4942 C CA . ALA B 1 309 ? -16 32.531 12.68 1 97.12 309 ALA B CA 1
ATOM 4943 C C . ALA B 1 309 ? -16.266 31.922 14.047 1 97.12 309 ALA B C 1
ATOM 4945 O O . ALA B 1 309 ? -17.25 32.281 14.711 1 97.12 309 ALA B O 1
ATOM 4946 N N . SER B 1 310 ? -15.453 30.953 14.43 1 97.5 310 SER B N 1
ATOM 4947 C CA . SER B 1 310 ? -15.578 30.328 15.734 1 97.5 310 SER B CA 1
ATOM 4948 C C . SER B 1 310 ? -15.461 31.359 16.859 1 97.5 310 SER B C 1
ATOM 4950 O O . SER B 1 310 ? -16.25 31.344 17.797 1 97.5 310 SER B O 1
ATOM 4952 N N . VAL B 1 311 ? -14.469 32.25 16.75 1 97.12 311 VAL B N 1
ATOM 4953 C CA . VAL B 1 311 ? -14.234 33.25 17.766 1 97.12 311 VAL B CA 1
ATOM 4954 C C . VAL B 1 311 ? -15.43 34.219 17.828 1 97.12 311 VAL B C 1
ATOM 4956 O O . VAL B 1 311 ? -15.922 34.531 18.922 1 97.12 311 VAL B O 1
ATOM 4959 N N . ALA B 1 312 ? -15.906 34.625 16.703 1 95.44 312 ALA B N 1
ATOM 4960 C CA . ALA B 1 312 ? -17.047 35.562 16.641 1 95.44 312 ALA B CA 1
ATOM 4961 C C . ALA B 1 312 ? -18.297 34.938 17.234 1 95.44 312 ALA B C 1
ATOM 4963 O O . ALA B 1 312 ? -19.062 35.594 17.922 1 95.44 312 ALA B O 1
ATOM 4964 N N . ALA B 1 313 ? -18.453 33.688 16.984 1 95.06 313 ALA B N 1
ATOM 4965 C CA . ALA B 1 313 ? -19.672 32.969 17.406 1 95.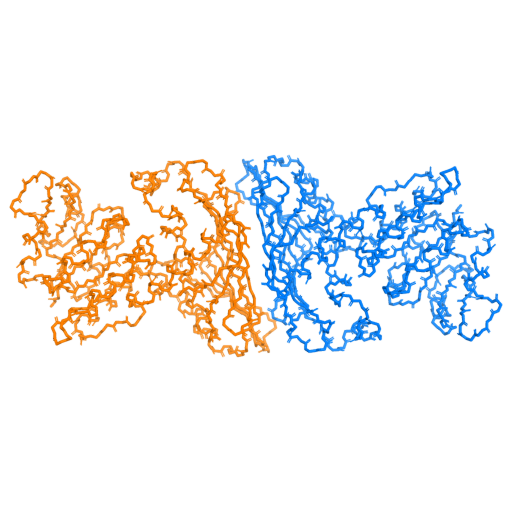06 313 ALA B CA 1
ATOM 4966 C C . ALA B 1 313 ? -19.531 32.469 18.844 1 95.06 313 ALA B C 1
ATOM 4968 O O . ALA B 1 313 ? -20.531 32.125 19.484 1 95.06 313 ALA B O 1
ATOM 4969 N N . GLY B 1 314 ? -18.359 32.375 19.312 1 95.06 314 GLY B N 1
ATOM 4970 C CA . GLY B 1 314 ? -18.109 31.797 20.609 1 95.06 314 GLY B CA 1
ATOM 4971 C C . GLY B 1 314 ? -18.281 30.297 20.625 1 95.06 314 GLY B C 1
ATOM 4972 O O . GLY B 1 314 ? -18.609 29.703 21.672 1 95.06 314 GLY B O 1
ATOM 4973 N N . GLN B 1 315 ? -18.172 29.703 19.438 1 95.75 315 GLN B N 1
ATOM 4974 C CA . GLN B 1 315 ? -18.328 28.266 19.281 1 95.75 315 GLN B CA 1
ATOM 4975 C C . GLN B 1 315 ? -17.234 27.688 18.391 1 95.75 315 GLN B C 1
ATOM 4977 O O . GLN B 1 315 ? -17.125 28.047 17.219 1 95.75 315 GLN B O 1
ATOM 4982 N N . ALA B 1 316 ? -16.531 26.766 18.984 1 96.56 316 ALA B N 1
ATOM 4983 C CA . ALA B 1 316 ? -15.383 26.188 18.281 1 96.56 316 ALA B CA 1
ATOM 4984 C C . ALA B 1 316 ? -15.836 25.312 17.125 1 96.56 316 ALA B C 1
ATOM 4986 O O . ALA B 1 316 ? -16.828 24.594 17.234 1 96.56 316 ALA B O 1
ATOM 4987 N N . ASP B 1 317 ? -15.141 25.359 15.992 1 97.81 317 ASP B N 1
ATOM 4988 C CA . ASP B 1 317 ? -15.289 24.391 14.914 1 97.81 317 ASP B CA 1
ATOM 4989 C C . ASP B 1 317 ? -14.758 23.031 15.328 1 97.81 317 ASP B C 1
ATOM 4991 O O . ASP B 1 317 ? -13.57 22.875 15.617 1 97.81 317 ASP B O 1
ATOM 4995 N N . PRO B 1 318 ? -15.555 21.984 15.312 1 97.69 318 PRO B N 1
ATOM 4996 C CA . PRO B 1 318 ? -15.109 20.656 15.766 1 97.69 318 PRO B CA 1
ATOM 4997 C C . PRO B 1 318 ? -13.93 20.125 14.961 1 97.69 318 PRO B C 1
ATOM 4999 O O . PRO B 1 318 ? -13.125 19.344 15.477 1 97.69 318 PRO B O 1
ATOM 5002 N N . GLN B 1 319 ? -13.758 20.516 13.719 1 97.69 319 GLN B N 1
ATOM 5003 C CA . GLN B 1 319 ? -12.695 20 12.852 1 97.69 319 GLN B CA 1
ATOM 5004 C C . GLN B 1 319 ? -11.344 20.609 13.234 1 97.69 319 GLN B C 1
ATOM 5006 O O . GLN B 1 319 ? -10.305 20.125 12.789 1 97.69 319 GLN B O 1
ATOM 5011 N N . GLN B 1 320 ? -11.398 21.641 14.078 1 98.5 320 GLN B N 1
ATOM 5012 C CA . GLN B 1 320 ? -10.156 22.266 14.516 1 98.5 320 GLN B CA 1
ATOM 5013 C C . GLN B 1 320 ? -9.867 21.953 15.977 1 98.5 320 GLN B C 1
ATOM 5015 O O . GLN B 1 320 ? -8.953 22.531 16.578 1 98.5 320 GLN B O 1
ATOM 5020 N N . SER B 1 321 ? -10.641 21.062 16.594 1 98.19 321 SER B N 1
ATOM 5021 C CA . SER B 1 321 ? -10.484 20.781 18.016 1 98.19 321 SER B CA 1
ATOM 5022 C C . SER B 1 321 ? -9.117 20.172 18.312 1 98.19 321 SER B C 1
ATOM 5024 O O . SER B 1 321 ? -8.586 19.422 17.5 1 98.19 321 SER B O 1
ATOM 5026 N N . PRO B 1 322 ? -8.531 20.516 19.438 1 98.38 322 PRO B N 1
ATOM 5027 C CA . PRO B 1 322 ? -7.27 19.875 19.812 1 98.38 322 PRO B CA 1
ATOM 5028 C C . PRO B 1 322 ? -7.391 18.359 19.906 1 98.38 322 PRO B C 1
ATOM 5030 O O . PRO B 1 322 ? -6.426 17.625 19.656 1 98.38 322 PRO B O 1
ATOM 5033 N N . GLN B 1 323 ? -8.586 17.844 20.219 1 97.56 323 GLN B N 1
ATOM 5034 C CA . GLN B 1 323 ? -8.82 16.406 20.297 1 97.56 323 GLN B CA 1
ATOM 5035 C C . GLN B 1 323 ? -8.641 15.75 18.938 1 97.56 323 GLN B C 1
ATOM 5037 O O . GLN B 1 323 ? -8.07 14.664 18.844 1 97.56 323 GLN B O 1
ATOM 5042 N N . GLU B 1 324 ? -9.133 16.391 17.891 1 97.88 324 GLU B N 1
ATOM 5043 C CA . GLU B 1 324 ? -8.945 15.852 16.547 1 97.88 324 GLU B CA 1
ATOM 5044 C C . GLU B 1 324 ? -7.465 15.812 16.156 1 97.88 324 GLU B C 1
ATOM 5046 O O . GLU B 1 324 ? -6.996 14.836 15.57 1 97.88 324 GLU B O 1
ATOM 5051 N N . ALA B 1 325 ? -6.789 16.859 16.516 1 98.56 325 ALA B N 1
ATOM 5052 C CA . ALA B 1 325 ? -5.359 16.922 16.219 1 98.56 325 ALA B CA 1
ATOM 5053 C C . ALA B 1 325 ? -4.594 15.867 17.016 1 98.56 325 ALA B C 1
ATOM 5055 O O . ALA B 1 325 ? -3.615 15.297 16.531 1 98.56 325 ALA B O 1
ATOM 5056 N N . LEU B 1 326 ? -4.992 15.688 18.25 1 98.69 326 LEU B N 1
ATOM 5057 C CA . LEU B 1 326 ? -4.379 14.656 19.094 1 98.69 326 LEU B CA 1
ATOM 5058 C C . LEU B 1 326 ? -4.535 13.281 18.453 1 98.69 326 LEU B C 1
ATOM 5060 O O . LEU B 1 326 ? -3.609 12.461 18.5 1 98.69 326 LEU B O 1
ATOM 5064 N N . LYS B 1 327 ? -5.664 12.984 17.875 1 98.56 327 LYS B N 1
ATOM 5065 C CA . LYS B 1 327 ? -5.895 11.695 17.219 1 98.56 327 LYS B CA 1
ATOM 5066 C C . LYS B 1 327 ? -4.965 11.516 16.016 1 98.56 327 LYS B C 1
ATOM 5068 O O . LYS B 1 327 ? -4.5 10.406 15.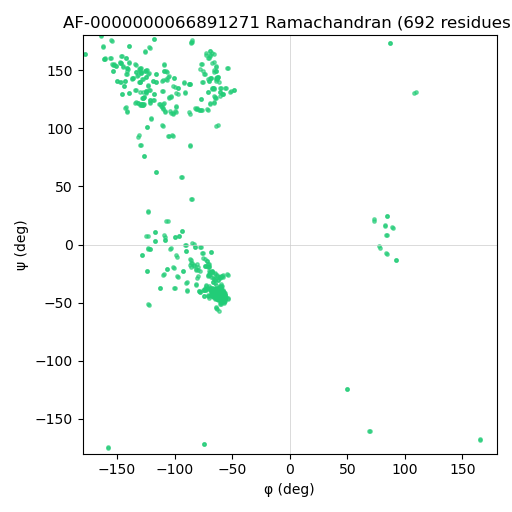75 1 98.56 327 LYS B O 1
ATOM 5073 N N . ASP B 1 328 ? -4.73 12.594 15.227 1 98.75 328 ASP B N 1
ATOM 5074 C CA . ASP B 1 328 ? -3.756 12.523 14.148 1 98.75 328 ASP B CA 1
ATOM 5075 C C . ASP B 1 328 ? -2.379 12.125 14.672 1 98.75 328 ASP B C 1
ATOM 5077 O O . ASP B 1 328 ? -1.737 11.227 14.125 1 98.75 328 ASP B O 1
ATOM 5081 N N . LEU B 1 329 ? -2 12.812 15.719 1 98.81 329 LEU B N 1
ATOM 5082 C CA . LEU B 1 329 ? -0.695 12.578 16.328 1 98.81 329 LEU B CA 1
ATOM 5083 C C . LEU B 1 329 ? -0.605 11.164 16.891 1 98.81 329 LEU B C 1
ATOM 5085 O O . LEU B 1 329 ? 0.437 10.516 16.781 1 98.81 329 LEU B O 1
ATOM 5089 N N . ALA B 1 330 ? -1.644 10.688 17.484 1 98.81 330 ALA B N 1
ATOM 5090 C CA . ALA B 1 330 ? -1.665 9.367 18.094 1 98.81 330 ALA B CA 1
ATOM 5091 C C . ALA B 1 330 ? -1.434 8.273 17.047 1 98.81 330 ALA B C 1
ATOM 5093 O O . ALA B 1 330 ? -0.666 7.34 17.281 1 98.81 330 ALA B O 1
ATOM 5094 N N . LEU B 1 331 ? -2.078 8.375 15.945 1 98.88 331 LEU B N 1
ATOM 5095 C CA . LEU B 1 331 ? -1.874 7.391 14.883 1 98.88 331 LEU B CA 1
ATOM 5096 C C . LEU B 1 331 ? -0.443 7.445 14.359 1 98.88 331 LEU B C 1
ATOM 5098 O O . LEU B 1 331 ? 0.202 6.41 14.188 1 98.88 331 LEU B O 1
ATOM 5102 N N . LEU B 1 332 ? 0.044 8.641 14.109 1 98.81 332 LEU B N 1
ATOM 5103 C CA . LEU B 1 332 ? 1.405 8.789 13.609 1 98.81 332 LEU B CA 1
ATOM 5104 C C . LEU B 1 332 ? 2.416 8.219 14.602 1 98.81 332 LEU B C 1
ATOM 5106 O O . LEU B 1 332 ? 3.357 7.527 14.203 1 98.81 332 LEU B O 1
ATOM 5110 N N . GLN B 1 333 ? 2.195 8.523 15.883 1 98.81 333 GLN B N 1
ATOM 5111 C CA . GLN B 1 333 ? 3.125 8.016 16.891 1 98.81 333 GLN B CA 1
ATOM 5112 C C . GLN B 1 333 ? 3.07 6.496 16.969 1 98.81 333 GLN B C 1
ATOM 5114 O O . GLN B 1 333 ? 4.094 5.844 17.172 1 98.81 333 GLN B O 1
ATOM 5119 N N . ALA B 1 334 ? 1.891 5.926 16.844 1 98.88 334 ALA B N 1
ATOM 5120 C CA . ALA B 1 334 ? 1.785 4.473 16.812 1 98.88 334 ALA B CA 1
ATOM 5121 C C . ALA B 1 334 ? 2.605 3.881 15.672 1 98.88 334 ALA B C 1
ATOM 5123 O O . ALA B 1 334 ? 3.273 2.859 15.844 1 98.88 334 ALA B O 1
ATOM 5124 N N . LEU B 1 335 ? 2.57 4.488 14.531 1 98.88 335 LEU B N 1
ATOM 5125 C CA . LEU B 1 335 ? 3.354 4.055 13.383 1 98.88 335 LEU B CA 1
ATOM 5126 C C . LEU B 1 335 ? 4.848 4.113 13.688 1 98.88 335 LEU B C 1
ATOM 5128 O O . LEU B 1 335 ? 5.586 3.178 13.375 1 98.88 335 LEU B O 1
ATOM 5132 N N . LEU B 1 336 ? 5.27 5.199 14.312 1 98.75 336 LEU B N 1
ATOM 5133 C CA . LEU B 1 336 ? 6.68 5.402 14.625 1 98.75 336 LEU B CA 1
ATOM 5134 C C . LEU B 1 336 ? 7.148 4.414 15.688 1 98.75 336 LEU B C 1
ATOM 5136 O O . LEU B 1 336 ? 8.273 3.918 15.625 1 98.75 336 LEU B O 1
ATOM 5140 N N . GLU B 1 337 ? 6.266 4.195 16.656 1 98.56 337 GLU B N 1
ATOM 5141 C CA . GLU B 1 337 ? 6.613 3.275 17.734 1 98.56 337 GLU B CA 1
ATOM 5142 C C . GLU B 1 337 ? 6.73 1.844 17.219 1 98.56 337 GLU B C 1
ATOM 5144 O O . GLU B 1 337 ? 7.594 1.086 17.672 1 98.56 337 GLU B O 1
ATOM 5149 N N . SER B 1 338 ? 5.879 1.451 16.297 1 98.44 338 SER B N 1
ATOM 5150 C CA . SER B 1 338 ? 5.906 0.127 15.688 1 98.44 338 SER B CA 1
ATOM 5151 C C . SER B 1 338 ? 7.105 -0.032 14.766 1 98.44 338 SER B C 1
ATOM 5153 O O . SER B 1 338 ? 7.645 -1.131 14.617 1 98.44 338 SER B O 1
ATOM 5155 N N . GLY B 1 339 ? 7.613 0.99 14.211 1 98.06 339 GLY B N 1
ATOM 5156 C CA . GLY B 1 339 ? 8.523 1.09 13.086 1 98.06 339 GLY B CA 1
ATOM 5157 C C . GLY B 1 339 ? 9.781 0.257 13.258 1 98.06 339 GLY B C 1
ATOM 5158 O O . GLY B 1 339 ? 10.148 -0.514 12.367 1 98.06 339 GLY B O 1
ATOM 5159 N N . PRO B 1 340 ? 10.445 0.311 14.438 1 97.06 340 PRO B N 1
ATOM 5160 C CA . PRO B 1 340 ? 11.734 -0.355 14.609 1 97.06 340 PRO B CA 1
ATOM 5161 C C . PRO B 1 340 ? 11.625 -1.877 14.617 1 97.06 340 PRO B C 1
ATOM 5163 O O . PRO B 1 340 ? 12.531 -2.572 14.156 1 97.06 340 PRO B O 1
ATOM 5166 N N . THR B 1 341 ? 10.414 -2.406 15.016 1 94.88 341 THR B N 1
ATOM 5167 C CA . THR B 1 341 ? 10.359 -3.844 15.25 1 94.88 341 THR B CA 1
ATOM 5168 C C . THR B 1 341 ? 9.273 -4.492 14.391 1 94.88 341 THR B C 1
ATOM 5170 O O . THR B 1 341 ? 9.281 -5.707 14.188 1 94.88 341 THR B O 1
ATOM 5173 N N . GLY B 1 342 ? 8.32 -3.695 13.992 1 96.38 342 GLY B N 1
ATOM 5174 C CA . GLY B 1 342 ? 7.168 -4.25 13.297 1 96.38 342 GLY B CA 1
ATOM 5175 C C . GLY B 1 342 ? 6.102 -4.777 14.242 1 96.38 342 GLY B C 1
ATOM 5176 O O . GLY B 1 342 ? 5.148 -5.426 13.812 1 96.38 342 GLY B O 1
ATOM 5177 N N . ALA B 1 343 ? 6.238 -4.547 15.516 1 96.44 343 ALA B N 1
ATOM 5178 C CA . ALA B 1 343 ? 5.285 -5.031 16.516 1 96.44 343 ALA B CA 1
ATOM 5179 C C . ALA B 1 343 ? 3.943 -4.316 16.375 1 96.44 343 ALA B C 1
ATOM 5181 O O . ALA B 1 343 ? 3.896 -3.113 16.109 1 96.44 343 ALA B O 1
ATOM 5182 N N . ILE B 1 344 ? 2.939 -5.082 16.609 1 97.88 344 ILE B N 1
ATOM 5183 C CA . ILE B 1 344 ? 1.612 -4.477 16.594 1 97.88 344 ILE B CA 1
ATOM 5184 C C . ILE B 1 344 ? 1.53 -3.395 17.672 1 97.88 344 ILE B C 1
ATOM 5186 O O . ILE B 1 344 ? 1.949 -3.611 18.812 1 97.88 344 ILE B O 1
ATOM 5190 N N . THR B 1 345 ? 1.062 -2.262 17.297 1 98.31 345 THR B N 1
ATOM 5191 C CA . THR B 1 345 ? 0.861 -1.15 18.219 1 98.31 345 THR B CA 1
ATOM 5192 C C . THR B 1 345 ? -0.565 -0.617 18.125 1 98.31 345 THR B C 1
ATOM 5194 O O . THR B 1 345 ? -1.048 -0.315 17.031 1 98.31 345 THR B O 1
ATOM 5197 N N . ASN B 1 346 ? -1.29 -0.524 19.234 1 98.19 346 ASN B N 1
ATOM 5198 C CA . ASN B 1 346 ? -2.627 0.061 19.281 1 98.19 346 ASN B CA 1
ATOM 5199 C C . ASN B 1 346 ? -2.574 1.584 19.203 1 98.19 346 ASN B C 1
ATOM 5201 O O . ASN B 1 346 ? -1.693 2.205 19.812 1 98.19 346 ASN B O 1
ATOM 5205 N N . VAL B 1 347 ? -3.516 2.113 18.453 1 97.5 347 VAL B N 1
ATOM 5206 C CA . VAL B 1 347 ? -3.611 3.568 18.391 1 97.5 347 VAL B CA 1
ATOM 5207 C C . VAL B 1 347 ? -4.273 4.094 19.672 1 97.5 347 VAL B C 1
ATOM 5209 O O . VAL B 1 347 ? -5.387 3.689 20.016 1 97.5 347 VAL B O 1
ATOM 5212 N N . ALA B 1 348 ? -3.531 4.891 20.5 1 83.19 348 ALA B N 1
ATOM 5213 C CA . ALA B 1 348 ? -3.926 5.383 21.828 1 83.19 348 ALA B CA 1
ATOM 5214 C C . ALA B 1 348 ? -5.129 6.316 21.719 1 83.19 348 ALA B C 1
ATOM 5216 O O . ALA B 1 348 ? -5.344 6.953 20.688 1 83.19 348 ALA B O 1
#

Secondary structure (DSSP, 8-state):
-EEEEEE--SHHIIIIIHHHHHH-TTEEEEEEEEEEHHHHHHHHHH--SSSPPEEEEEES--SS-HHHHHT-TT--EEEE---TTTHHHHHHHHHHTT-EEEEESSSSSSHHHHHHHHHHHHHS-GGGPPPEEEE-GGGG-HHHHHHHHHHHHH-S-EEEEEEEEE-B--TT-TTTTSHHHHS-SSTTHHHHHTHHHHHHHHHHHHHHTT--EEEEEEEEE-SSTTS-S--EEEEEEEETTS-EEEEEEESB-TT--EEEEEEEETTEEEEEETTTTEEEEEETT-SS-EEEE-----SHHHHHHHHHHHHHHT---GGG-HHHHHHHHHHHHHHHHHTTTT--EE--/-EEEEEE--SHHIIIIIHHHHHH-TTEEEEEEEEEEHHHHHHHHHH--SSSPPEEEEEES--SS-HHHHHT-TT--EEEE---TTTHHHHHHHHHHTT-EEEEESSSSSSHHHHHHHHHHHHHS-GGGPPPEEEE-GGGG-HHHHHHHHHHHHH-S-EEEEEEEEE-B--TT-TTTTSHHHHS-SSTTHHHHHTHHHHHHHHHHHHHHTT--EEEEEEEEE-SSTTS-S--EEEEEEEETTS-EEEEEEESB-TT--EEEEEEEETTEEEEEETTTTEEEEEETT-SS-EEEE-----SHHHHHHHHHHHHHHT---GGG-HHHHHHHHHHHHHHHHHTTTT--EE--

Solvent-accessible surface area (backbone atoms only — not comparable to full-atom values): 34704 Å² total; per-residue (Å²): 113,45,22,25,30,39,38,30,45,45,71,58,33,59,71,41,50,48,56,18,48,74,66,24,84,53,45,37,69,52,31,31,25,18,64,38,44,67,43,9,47,55,40,37,68,67,54,83,55,87,69,64,35,46,69,20,15,49,37,67,84,51,83,41,17,64,68,50,58,56,65,38,82,69,46,46,29,37,37,36,47,57,60,64,85,57,36,49,62,54,50,51,53,39,47,72,57,52,20,25,35,37,31,42,59,56,66,36,62,43,59,69,57,28,50,51,52,51,51,52,59,68,66,43,58,76,92,70,50,49,52,64,32,34,49,56,32,53,76,40,20,65,68,51,47,51,47,25,52,49,41,47,69,54,35,61,54,63,63,34,40,38,37,40,34,34,23,54,73,50,88,81,33,71,70,52,68,34,70,66,54,52,57,42,92,48,63,40,21,59,41,42,67,55,40,38,48,58,46,39,44,48,50,51,42,35,44,40,52,73,39,46,78,33,34,34,25,13,40,49,40,57,75,40,83,74,37,35,79,27,25,31,39,24,20,16,35,30,26,71,82,67,38,44,23,38,40,33,41,31,42,51,37,77,64,42,78,46,44,38,39,35,44,31,24,80,26,17,27,40,32,42,34,58,86,65,31,31,37,42,35,42,38,74,92,54,91,65,72,44,77,49,77,50,79,85,71,74,14,46,48,57,42,47,40,47,50,47,49,16,64,76,67,74,44,76,52,71,88,24,26,55,65,54,42,42,50,29,46,23,47,52,48,26,43,59,68,9,9,87,77,24,43,70,27,65,41,112,113,45,24,26,30,39,37,32,43,44,71,60,33,59,72,42,48,48,57,17,47,73,66,24,85,51,45,36,70,51,30,31,26,16,64,36,44,68,43,10,49,56,42,38,68,68,54,83,55,88,70,64,36,47,68,20,16,50,38,68,82,51,85,40,16,66,67,51,58,55,65,37,84,70,44,48,30,39,38,37,47,56,60,62,85,56,36,52,61,53,51,52,53,38,46,73,56,52,22,26,34,38,31,42,60,57,66,36,62,43,58,70,57,27,50,52,53,51,48,53,60,68,67,43,58,78,91,69,50,49,53,61,32,33,52,56,31,52,77,39,20,65,70,52,47,51,48,23,52,46,40,46,68,53,35,60,53,64,64,34,38,39,36,41,34,34,23,54,74,49,86,82,32,71,70,52,68,34,70,67,55,52,57,41,92,48,63,38,22,59,42,43,68,55,40,38,50,57,46,39,44,47,50,53,43,34,44,38,52,72,40,46,78,35,34,34,25,13,42,49,41,59,76,37,84,76,39,35,80,26,25,30,40,25,21,16,35,30,25,70,83,68,37,44,22,37,40,34,42,28,45,50,37,76,64,43,79,46,44,39,39,36,43,29,23,79,27,17,28,41,32,42,33,59,86,64,33,31,37,41,34,40,40,75,92,53,91,63,73,46,77,49,77,51,79,85,72,72,14,44,49,57,41,48,38,47,50,46,49,14,63,74,68,73,44,76,53,73,89,24,26,54,67,56,41,43,51,29,47,21,46,53,48,27,44,60,70,10,10,87,76,22,43,71,26,67,41,112

pLDDT: mean 97.32, std 2.28, range [81.38, 98.94]

Organism: Sporothrix schenckii (strain ATCC 58251 / de Perez 2211183) (NCBI:txid1391915)